Protein AF-A0A9E5YKV5-F1 (afdb_monomer_lite)

Structure (mmCIF, N/CA/C/O backbone):
data_AF-A0A9E5YKV5-F1
#
_entry.id   AF-A0A9E5YKV5-F1
#
loop_
_atom_site.group_PDB
_atom_site.id
_atom_site.type_symbol
_atom_site.label_atom_id
_atom_site.label_alt_id
_atom_site.label_comp_id
_atom_site.label_asym_id
_atom_site.label_entity_id
_atom_site.label_seq_id
_atom_site.pdbx_PDB_ins_code
_atom_site.Cartn_x
_atom_site.Cartn_y
_atom_site.Cartn_z
_atom_site.occupancy
_atom_site.B_iso_or_equiv
_atom_site.auth_seq_id
_atom_site.auth_comp_id
_atom_site.auth_asym_id
_atom_site.auth_atom_id
_atom_site.pdbx_PDB_model_num
ATOM 1 N N . MET A 1 1 ? -29.101 30.610 62.366 1.00 42.72 1 MET A N 1
ATOM 2 C CA . MET A 1 1 ? -29.241 31.310 61.069 1.00 42.72 1 MET A CA 1
ATOM 3 C C . MET A 1 1 ? -29.667 30.292 60.021 1.00 42.72 1 MET A C 1
ATOM 5 O O . MET A 1 1 ? -28.909 29.380 59.724 1.00 42.72 1 MET A O 1
ATOM 9 N N . LYS A 1 2 ? -30.923 30.378 59.571 1.00 38.91 2 LYS A N 1
ATOM 10 C CA . LYS A 1 2 ? -31.553 29.478 58.595 1.00 38.91 2 LYS A CA 1
ATOM 11 C C . LYS A 1 2 ? -31.254 30.010 57.187 1.00 38.91 2 LYS A C 1
ATOM 13 O O . LYS A 1 2 ? -31.526 31.180 56.941 1.00 38.91 2 LYS A O 1
ATOM 18 N N . LYS A 1 3 ? -30.713 29.196 56.275 1.00 45.78 3 LYS A N 1
ATOM 19 C CA . LYS A 1 3 ? -30.658 29.525 54.840 1.00 45.78 3 LYS A CA 1
ATOM 20 C C . LYS A 1 3 ? -31.633 28.617 54.100 1.00 45.78 3 LYS A C 1
ATOM 22 O O . LYS A 1 3 ? -31.440 27.408 54.033 1.00 45.78 3 LYS A O 1
ATOM 27 N N . ALA A 1 4 ? -32.718 29.240 53.654 1.00 49.53 4 ALA A N 1
ATOM 28 C CA . ALA A 1 4 ? -33.771 28.669 52.837 1.00 49.53 4 ALA A CA 1
ATOM 29 C C . ALA A 1 4 ? -33.282 28.457 51.398 1.00 49.53 4 ALA A C 1
ATOM 31 O O . ALA A 1 4 ? -32.502 29.255 50.876 1.00 49.53 4 ALA A O 1
AT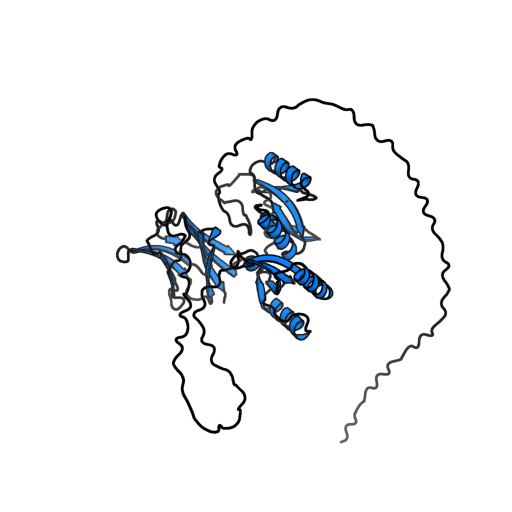OM 32 N N . GLY A 1 5 ? -33.739 27.364 50.788 1.00 42.16 5 GLY A N 1
ATOM 33 C CA . GLY A 1 5 ? -33.493 27.036 49.393 1.00 42.16 5 GLY A CA 1
ATOM 34 C C . GLY A 1 5 ? -34.346 27.857 48.429 1.00 42.16 5 GLY A C 1
ATOM 35 O O . GLY A 1 5 ? -35.414 28.355 48.779 1.00 42.16 5 GLY A O 1
ATOM 36 N N . ILE A 1 6 ? -33.865 27.951 47.194 1.00 50.19 6 ILE A N 1
ATOM 37 C CA . ILE A 1 6 ? -34.626 28.419 46.040 1.00 50.19 6 ILE A CA 1
ATOM 38 C C . ILE A 1 6 ? -34.690 27.236 45.076 1.00 50.19 6 ILE A C 1
ATOM 40 O O . ILE A 1 6 ? -33.680 26.824 44.508 1.00 50.19 6 ILE A O 1
ATOM 44 N N . ILE A 1 7 ? -35.882 26.655 44.962 1.00 48.72 7 ILE A N 1
ATOM 45 C CA . ILE A 1 7 ? -36.240 25.653 43.961 1.00 48.72 7 ILE A CA 1
ATOM 46 C C . ILE A 1 7 ? -36.650 26.423 42.704 1.00 48.72 7 ILE A C 1
ATOM 48 O O . ILE A 1 7 ? -37.610 27.191 42.734 1.00 48.72 7 ILE A O 1
ATOM 52 N N . LEU A 1 8 ? -35.921 26.225 41.607 1.00 45.94 8 LEU A N 1
ATOM 53 C CA . LEU A 1 8 ? -36.279 26.743 40.290 1.00 45.94 8 LEU A CA 1
ATOM 54 C C . LEU A 1 8 ? -37.206 25.728 39.605 1.00 45.94 8 LEU A C 1
ATOM 56 O O . LEU A 1 8 ? -36.761 24.673 39.157 1.00 45.94 8 LEU A O 1
ATOM 60 N N . ILE A 1 9 ? -38.500 26.041 39.552 1.00 44.72 9 ILE A N 1
ATOM 61 C CA . ILE A 1 9 ? -39.501 25.297 38.779 1.00 44.72 9 ILE A CA 1
ATOM 62 C C . ILE A 1 9 ? -39.479 25.846 37.350 1.00 44.72 9 ILE A C 1
ATOM 64 O O . ILE A 1 9 ? -39.856 26.992 37.116 1.00 44.72 9 ILE A O 1
ATOM 68 N N . VAL A 1 10 ? -39.043 25.030 36.390 1.00 47.25 10 VAL A N 1
ATOM 69 C CA . VAL A 1 10 ? -39.181 25.321 34.957 1.00 47.25 10 VAL A CA 1
ATOM 70 C C . VAL A 1 10 ? -40.507 24.726 34.486 1.00 47.25 10 VAL A C 1
ATOM 72 O O . VAL A 1 10 ? -40.641 23.511 34.361 1.00 47.25 10 VAL A O 1
ATOM 75 N N . LEU A 1 11 ? -41.497 25.590 34.246 1.00 39.59 11 LEU A N 1
ATOM 76 C CA . LEU A 1 11 ? -42.726 25.239 33.535 1.00 39.59 11 LEU A CA 1
ATOM 77 C C . LEU A 1 11 ? -42.400 25.024 32.051 1.00 39.59 11 LEU A C 1
ATOM 79 O O . LEU A 1 11 ? -42.082 25.971 31.334 1.00 39.59 11 LEU A O 1
ATOM 83 N N . LEU A 1 12 ? -42.510 23.781 31.587 1.00 46.16 12 LEU A N 1
ATOM 84 C CA . LEU A 1 12 ? -42.533 23.450 30.165 1.00 46.16 12 LEU A CA 1
ATOM 85 C C . LEU A 1 12 ? -43.989 23.494 29.688 1.00 46.16 12 LEU A C 1
ATOM 87 O O . LEU A 1 12 ? -44.801 22.640 30.042 1.00 46.16 12 LEU A O 1
ATOM 91 N N . ALA A 1 13 ? -44.320 24.522 28.909 1.00 43.97 13 ALA A N 1
ATOM 92 C CA . ALA A 1 13 ? -45.606 24.646 28.243 1.00 43.97 13 ALA A CA 1
ATOM 93 C C . ALA A 1 13 ? -45.709 23.595 27.124 1.00 43.97 13 ALA A C 1
ATOM 95 O O . ALA A 1 13 ? -44.994 23.652 26.124 1.00 43.97 13 ALA A O 1
ATOM 96 N N . VAL A 1 14 ? -46.606 22.628 27.309 1.00 46.50 14 VAL A N 1
ATOM 97 C CA . VAL A 1 14 ? -47.035 21.684 26.275 1.00 46.50 14 VAL A CA 1
ATOM 98 C C . VAL A 1 14 ? -47.990 22.427 25.344 1.00 46.50 14 VAL A C 1
ATOM 100 O O . VAL A 1 14 ? -49.132 22.705 25.703 1.00 46.50 14 VAL A O 1
ATOM 103 N N . VAL A 1 15 ? -47.515 22.781 24.149 1.00 50.25 15 VAL A N 1
ATOM 104 C CA . VAL A 1 15 ? -48.369 23.318 23.085 1.00 50.25 15 VAL A CA 1
ATOM 105 C C . VAL A 1 15 ? -49.124 22.153 22.449 1.00 50.25 15 VAL A C 1
ATOM 107 O O . VAL A 1 15 ? -48.559 21.326 21.736 1.00 50.25 15 VAL A O 1
ATOM 110 N N . PHE A 1 16 ? -50.414 22.090 22.758 1.00 44.56 16 PHE A N 1
ATOM 111 C CA . PHE A 1 16 ? -51.395 21.173 22.195 1.00 44.56 16 PHE A CA 1
ATOM 112 C C . PHE A 1 16 ? -51.803 21.699 20.808 1.00 44.56 16 PHE A C 1
ATOM 114 O O . PHE A 1 16 ? -52.475 22.724 20.711 1.00 44.56 16 PHE A O 1
ATOM 121 N N . ILE A 1 17 ? -51.366 21.045 19.727 1.00 48.84 17 ILE A N 1
ATOM 122 C CA . ILE A 1 17 ? -51.809 21.374 18.361 1.00 48.84 17 ILE A CA 1
ATOM 123 C C . ILE A 1 17 ? -53.010 20.477 18.030 1.00 48.84 17 ILE A C 1
ATOM 125 O O . ILE A 1 17 ? -52.851 19.254 18.014 1.00 48.84 17 ILE A O 1
ATOM 129 N N . PRO A 1 18 ? -54.209 21.035 17.776 1.00 49.12 18 PRO A N 1
ATOM 130 C CA . PRO A 1 18 ? -55.371 20.237 17.435 1.00 49.12 18 PRO A CA 1
ATOM 131 C C . PRO A 1 18 ? -55.278 19.699 16.004 1.00 49.12 18 PRO A C 1
ATOM 133 O O . PRO A 1 18 ? -55.019 20.413 15.036 1.00 49.12 18 PRO A O 1
ATOM 136 N N . PHE A 1 19 ? -55.534 18.400 15.925 1.00 52.50 19 PHE A N 1
ATOM 137 C CA . PHE A 1 19 ? -55.785 17.596 14.740 1.00 52.50 19 PHE A CA 1
ATOM 138 C C . PHE A 1 19 ? -56.943 18.205 13.924 1.00 52.50 19 PHE A C 1
ATOM 140 O O . PHE A 1 19 ? -58.082 18.235 14.389 1.00 52.50 19 PHE A O 1
ATOM 147 N N . LEU A 1 20 ? -56.671 18.673 12.703 1.00 44.62 20 LEU A N 1
ATOM 148 C CA . LEU A 1 20 ? -57.697 19.091 11.745 1.00 44.62 20 LEU A CA 1
ATOM 149 C C . LEU A 1 20 ? -57.500 18.363 10.409 1.00 44.62 20 LEU A C 1
ATOM 151 O O . LEU A 1 20 ? -56.540 18.601 9.687 1.00 44.62 20 LEU A O 1
ATOM 155 N N . HIS A 1 21 ? -58.445 17.454 10.156 1.00 40.09 21 HIS A N 1
ATOM 156 C CA . HIS A 1 21 ? -59.073 17.093 8.883 1.00 40.09 21 HIS A CA 1
ATOM 157 C C . HIS A 1 21 ? -58.193 16.908 7.631 1.00 40.09 21 HIS A C 1
ATOM 159 O O . HIS A 1 21 ? -57.738 17.852 6.995 1.00 40.09 21 HIS A O 1
ATOM 165 N N . SER A 1 22 ? -58.103 15.640 7.210 1.00 42.62 22 SER A N 1
ATOM 166 C CA . SER A 1 22 ? -57.731 15.222 5.853 1.00 42.62 22 SER A CA 1
ATOM 167 C C . SER A 1 22 ? -58.702 15.764 4.800 1.00 42.62 22 SER A C 1
ATOM 169 O O . SER A 1 22 ? -59.903 15.514 4.922 1.00 42.62 22 SER A O 1
ATOM 171 N N . PRO A 1 23 ? -58.209 16.349 3.697 1.00 48.31 23 PRO A N 1
ATOM 172 C CA . PRO A 1 23 ? -58.912 16.320 2.433 1.00 48.31 23 PRO A CA 1
ATOM 173 C C . PRO A 1 23 ? -58.437 15.124 1.597 1.00 48.31 23 PRO A C 1
ATOM 175 O O . PRO A 1 23 ? -57.251 14.928 1.330 1.00 48.31 23 PRO A O 1
ATOM 178 N N . SER A 1 24 ? -59.418 14.321 1.198 1.00 49.12 24 SER A N 1
ATOM 179 C CA . SER A 1 24 ? -59.356 13.322 0.136 1.00 49.12 24 SER A CA 1
ATOM 180 C C . SER A 1 24 ? -58.723 13.916 -1.127 1.00 49.12 24 SER A C 1
ATOM 182 O O . SER A 1 24 ? -59.309 14.799 -1.746 1.00 49.12 24 SER A O 1
ATOM 184 N N . ILE A 1 25 ? -57.544 13.427 -1.522 1.00 43.16 25 ILE A N 1
ATOM 185 C CA . ILE A 1 25 ? -56.933 13.769 -2.811 1.00 43.16 25 ILE A CA 1
ATOM 186 C C . ILE A 1 25 ? -57.431 12.775 -3.860 1.00 43.16 25 ILE A C 1
ATOM 188 O O . ILE A 1 25 ? -57.155 11.574 -3.805 1.00 43.16 25 ILE A O 1
ATOM 192 N N . GLU A 1 26 ? -58.189 13.320 -4.806 1.00 40.31 26 GLU A N 1
ATOM 193 C CA . GLU A 1 26 ? -58.658 12.682 -6.026 1.00 40.31 26 GLU A CA 1
ATOM 194 C C . GLU A 1 26 ? -57.510 12.074 -6.840 1.00 40.31 26 GLU A C 1
ATOM 196 O O . GLU A 1 26 ? -56.459 12.674 -7.076 1.00 40.31 26 GLU A O 1
ATOM 201 N N . LYS A 1 27 ? -57.752 10.858 -7.332 1.00 42.81 27 LYS A N 1
ATOM 202 C CA . LYS A 1 27 ? -56.907 10.177 -8.309 1.00 42.81 27 LYS A CA 1
ATOM 203 C C . LYS A 1 27 ? -57.067 10.852 -9.673 1.00 42.81 27 LYS A C 1
ATOM 205 O O . LYS A 1 27 ? -57.919 10.451 -10.462 1.00 42.81 27 LYS A O 1
ATOM 210 N N . HIS A 1 28 ? -56.216 11.823 -9.990 1.00 39.19 28 HIS A N 1
ATOM 211 C CA . HIS A 1 28 ? -56.037 12.253 -11.375 1.00 39.19 28 HIS A CA 1
ATOM 212 C C . HIS A 1 28 ? -55.183 11.232 -12.135 1.00 39.19 28 HIS A C 1
ATOM 214 O O . HIS A 1 28 ? -53.974 11.110 -11.942 1.00 39.19 28 HIS A O 1
ATOM 220 N N . ALA A 1 29 ? -55.842 10.484 -13.017 1.00 40.72 29 ALA A N 1
ATOM 221 C CA . ALA A 1 29 ? -55.211 9.624 -14.002 1.00 40.72 29 ALA A CA 1
ATOM 222 C C . ALA A 1 29 ? -54.470 10.475 -15.051 1.00 40.72 29 ALA A C 1
ATOM 224 O O . ALA A 1 29 ? -55.087 11.026 -15.964 1.00 40.72 29 ALA A O 1
ATOM 225 N N . LEU A 1 30 ? -53.139 10.553 -14.957 1.00 36.25 30 LEU A N 1
ATOM 226 C CA . LEU A 1 30 ? -52.303 10.980 -16.078 1.00 36.25 30 LEU A CA 1
ATOM 227 C C . LEU A 1 30 ? -52.250 9.848 -17.116 1.00 36.25 30 LEU A C 1
ATOM 229 O O . LEU A 1 30 ? -51.522 8.867 -16.966 1.00 36.25 30 LEU A O 1
ATOM 233 N N . LYS A 1 31 ? -53.021 9.992 -18.197 1.00 37.16 31 LYS A N 1
ATOM 234 C CA . LYS A 1 31 ? -52.811 9.239 -19.439 1.00 37.16 31 LYS A CA 1
ATOM 235 C C . LYS A 1 31 ? -51.533 9.753 -20.105 1.00 37.16 31 LYS A C 1
ATOM 237 O O . LYS A 1 31 ? -51.562 10.751 -20.819 1.00 37.16 31 LYS A O 1
ATOM 242 N N . HIS A 1 32 ? -50.416 9.061 -19.902 1.00 36.62 32 HIS A N 1
ATOM 243 C CA . HIS A 1 32 ? -49.259 9.210 -20.781 1.00 36.62 32 HIS A CA 1
ATOM 244 C C . HIS A 1 32 ? -49.578 8.562 -22.133 1.00 36.62 32 HIS A C 1
ATOM 246 O O . HIS A 1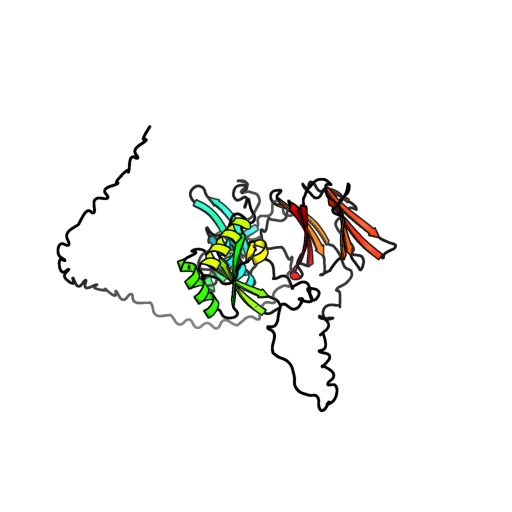 32 ? -49.599 7.341 -22.269 1.00 36.62 32 HIS A O 1
ATOM 252 N N . VAL A 1 33 ? -49.847 9.395 -23.137 1.00 36.34 33 VAL A N 1
ATOM 253 C CA . VAL A 1 33 ? -49.868 8.991 -24.545 1.00 36.34 33 VAL A CA 1
ATOM 254 C C . VAL A 1 33 ? -48.418 8.778 -24.977 1.00 36.34 33 VAL A C 1
ATOM 256 O O . VAL A 1 33 ? -47.677 9.732 -25.201 1.00 36.34 33 VAL A O 1
ATOM 259 N N . ILE A 1 34 ? -47.995 7.518 -25.066 1.00 37.28 34 ILE A N 1
ATOM 260 C CA . ILE A 1 34 ? -46.729 7.145 -25.700 1.00 37.28 34 ILE A CA 1
ATOM 261 C C . ILE A 1 34 ? -46.983 7.122 -27.209 1.00 37.28 34 ILE A C 1
ATOM 263 O O . ILE A 1 34 ? -47.578 6.184 -27.734 1.00 37.28 34 ILE A O 1
ATOM 267 N N . ILE A 1 35 ? -46.548 8.168 -27.912 1.00 35.47 35 ILE A N 1
ATOM 268 C CA . ILE A 1 35 ? -46.484 8.170 -29.377 1.00 35.47 35 ILE A CA 1
ATOM 269 C C . ILE A 1 35 ? -45.210 7.420 -29.776 1.00 35.47 35 ILE A C 1
ATOM 271 O O . ILE A 1 35 ? -44.119 7.987 -29.816 1.00 35.47 35 ILE A O 1
ATOM 275 N N . THR A 1 36 ? -45.332 6.129 -30.073 1.00 34.66 36 THR A N 1
ATOM 276 C CA . THR A 1 36 ? -44.281 5.347 -30.733 1.00 34.66 36 THR A CA 1
ATOM 277 C C . THR A 1 36 ? -44.227 5.727 -32.211 1.00 34.66 36 THR A C 1
ATOM 279 O O . THR A 1 36 ? -44.898 5.145 -33.062 1.00 34.66 36 THR A O 1
ATOM 282 N N . LYS A 1 37 ? -43.401 6.722 -32.545 1.00 37.56 37 LYS A N 1
ATOM 283 C CA . LYS A 1 37 ? -43.033 6.990 -33.939 1.00 37.56 37 LYS A CA 1
ATOM 284 C C . LYS A 1 37 ? -42.061 5.893 -34.386 1.00 37.56 37 LYS A C 1
ATOM 286 O O . LYS A 1 37 ? -40.897 5.881 -33.998 1.00 37.56 37 LYS A O 1
ATOM 291 N N . LYS A 1 38 ? -42.574 4.932 -35.154 1.00 38.16 38 LYS A N 1
ATOM 292 C CA . LYS A 1 38 ? -41.817 3.832 -35.763 1.00 38.16 38 LYS A CA 1
ATOM 293 C C . LYS A 1 38 ? -40.869 4.424 -36.813 1.00 38.16 38 LYS A C 1
ATOM 295 O O . LYS A 1 38 ? -41.311 4.817 -37.887 1.00 38.16 38 LYS A O 1
ATOM 300 N N . ILE A 1 39 ? -39.586 4.546 -36.479 1.00 44.00 39 ILE A N 1
ATOM 301 C CA . ILE A 1 39 ? -38.536 4.885 -37.447 1.00 44.00 39 ILE A CA 1
ATOM 302 C C . ILE A 1 39 ? -38.236 3.598 -38.232 1.00 44.00 39 ILE A C 1
ATOM 304 O O . ILE A 1 39 ? -37.907 2.591 -37.599 1.00 44.00 39 ILE A O 1
ATOM 308 N N . PRO A 1 40 ? -38.381 3.571 -39.568 1.00 43.00 40 PRO A N 1
ATOM 309 C CA . PRO A 1 40 ? -37.987 2.410 -40.352 1.00 43.00 40 PRO A CA 1
ATOM 310 C C . PRO A 1 40 ? -36.461 2.275 -40.304 1.00 43.00 40 PRO A C 1
ATOM 312 O O . PRO A 1 40 ? -35.734 3.180 -40.714 1.00 43.00 40 PRO A O 1
ATOM 315 N N . MET A 1 41 ? -35.981 1.155 -39.763 1.00 40.88 41 MET A N 1
ATOM 316 C CA . MET A 1 41 ? -34.584 0.758 -39.912 1.00 40.88 41 MET A CA 1
ATOM 317 C C . MET A 1 41 ? -34.348 0.325 -41.365 1.00 40.88 41 MET A C 1
ATOM 319 O O . MET A 1 41 ? -35.183 -0.407 -41.900 1.00 40.88 41 MET A O 1
ATOM 323 N N . PRO A 1 42 ? -33.242 0.745 -42.002 1.00 46.03 42 PRO A N 1
ATOM 324 C CA . PRO A 1 42 ? -32.874 0.229 -43.311 1.00 46.03 42 PRO A CA 1
ATOM 325 C C . PRO A 1 42 ? -32.533 -1.265 -43.220 1.00 46.03 42 PRO A C 1
ATOM 327 O O . PRO A 1 42 ? -31.867 -1.712 -42.282 1.00 46.03 42 PRO A O 1
ATOM 330 N N . GLU A 1 43 ? -33.025 -2.022 -44.200 1.00 48.75 43 GLU A N 1
ATOM 331 C CA . GLU A 1 43 ? -32.682 -3.425 -44.438 1.00 48.75 43 GLU A CA 1
ATOM 332 C C . GLU A 1 43 ? -31.159 -3.611 -44.537 1.00 48.75 43 GLU A C 1
ATOM 334 O O . GLU A 1 43 ? -30.483 -2.803 -45.180 1.00 48.75 43 GLU A O 1
ATOM 339 N N . PRO A 1 44 ? -30.589 -4.671 -43.940 1.00 38.59 44 PRO A N 1
ATOM 340 C CA . PRO A 1 44 ? -29.180 -4.973 -44.123 1.00 38.59 44 PRO A CA 1
ATOM 341 C C . PRO A 1 44 ? -28.938 -5.531 -45.531 1.00 38.59 44 PRO A C 1
ATOM 343 O O . PRO A 1 44 ? -29.365 -6.640 -45.861 1.00 38.59 44 PRO A O 1
ATOM 346 N N . GLU A 1 45 ? -28.198 -4.777 -46.346 1.00 40.09 45 GLU A N 1
ATOM 347 C CA . GLU A 1 45 ? -27.598 -5.283 -47.577 1.00 40.09 45 GLU A CA 1
ATOM 348 C C . GLU A 1 45 ? -26.702 -6.490 -47.265 1.00 40.09 45 GLU A C 1
ATOM 350 O O . GLU A 1 45 ? -25.741 -6.422 -46.492 1.00 40.09 45 GLU A O 1
ATOM 355 N N . LYS A 1 46 ? -27.017 -7.623 -47.898 1.00 42.03 46 LYS A N 1
ATOM 356 C CA . LYS A 1 46 ? -26.156 -8.805 -47.925 1.00 42.03 46 LYS A CA 1
ATOM 357 C C . LYS A 1 46 ? -24.909 -8.491 -48.748 1.00 42.03 46 LYS A C 1
ATOM 359 O O . LYS A 1 46 ? -24.941 -8.566 -49.972 1.00 42.03 46 LYS A O 1
ATOM 364 N N . VAL A 1 47 ? -23.792 -8.226 -48.077 1.00 37.44 47 VAL A N 1
ATOM 365 C CA . VAL A 1 47 ? -22.462 -8.267 -48.696 1.00 37.44 47 VAL A CA 1
ATOM 366 C C . VAL A 1 47 ? -21.751 -9.536 -48.243 1.00 37.44 47 VAL A C 1
ATOM 368 O O . VAL A 1 47 ? -21.122 -9.596 -47.190 1.00 37.44 47 VAL A O 1
ATOM 371 N N . SER A 1 48 ? -21.859 -10.575 -49.064 1.00 40.34 48 SER A N 1
ATOM 372 C CA . SER A 1 48 ? -21.003 -11.755 -49.013 1.00 40.34 48 SER A CA 1
ATOM 373 C C . SER A 1 48 ? -19.659 -11.430 -49.666 1.00 40.34 48 SER A C 1
ATOM 375 O O . SER A 1 48 ? -19.568 -11.339 -50.891 1.00 40.34 48 SER A O 1
ATOM 377 N N . LYS A 1 49 ? -18.608 -11.273 -48.857 1.00 37.50 49 LYS A N 1
ATOM 378 C CA . LYS A 1 49 ? -17.219 -11.439 -49.301 1.00 37.50 49 LYS A CA 1
ATOM 379 C C . LYS A 1 49 ? -16.478 -12.310 -48.293 1.00 37.50 49 LYS A C 1
ATOM 381 O O . LYS A 1 49 ? -16.317 -11.928 -47.138 1.00 37.50 49 LYS A O 1
ATOM 386 N N . GLU A 1 50 ? -16.051 -13.482 -48.755 1.00 39.91 50 GLU A N 1
ATOM 387 C CA . GLU A 1 50 ? -15.082 -14.339 -48.077 1.00 39.91 50 GLU A CA 1
ATOM 388 C C . GLU A 1 50 ? -13.803 -13.546 -47.799 1.00 39.91 50 GLU A C 1
ATOM 390 O O . GLU A 1 50 ? -13.091 -13.134 -48.717 1.00 39.91 50 GLU A O 1
ATOM 395 N N . VAL A 1 51 ? -13.498 -13.343 -46.519 1.00 32.34 51 VAL A N 1
ATOM 396 C CA . VAL A 1 51 ? -12.183 -12.889 -46.071 1.00 32.34 51 VAL A CA 1
ATOM 397 C C . VAL A 1 51 ? -11.431 -14.121 -45.587 1.00 32.34 51 VAL A C 1
ATOM 399 O O . VAL A 1 51 ? -11.817 -14.754 -44.606 1.00 32.34 51 VAL A O 1
ATOM 402 N N . LYS A 1 52 ? -10.359 -14.468 -46.306 1.00 34.53 52 LYS A N 1
ATOM 403 C CA . LYS A 1 52 ? -9.392 -15.494 -45.905 1.00 34.53 52 LYS A CA 1
ATOM 404 C C . LYS A 1 52 ? -8.847 -15.162 -44.515 1.00 34.53 52 LYS A C 1
ATOM 406 O O . LYS A 1 52 ? -8.282 -14.090 -44.305 1.00 34.53 52 LYS A O 1
ATOM 411 N N . ILE A 1 53 ? -9.016 -16.097 -43.586 1.00 34.34 53 ILE A N 1
ATOM 412 C CA . ILE A 1 53 ? -8.463 -16.040 -42.233 1.00 34.34 53 ILE A CA 1
ATOM 413 C C . ILE A 1 53 ? -6.939 -16.152 -42.354 1.00 34.34 53 ILE A C 1
ATOM 415 O O . ILE A 1 53 ? -6.422 -17.182 -42.781 1.00 34.34 53 ILE A O 1
ATOM 419 N N . ALA A 1 54 ? -6.232 -15.074 -42.019 1.00 36.53 54 ALA A N 1
ATOM 420 C CA . ALA A 1 54 ? -4.785 -15.086 -41.857 1.00 36.53 54 ALA A CA 1
ATOM 421 C C . ALA A 1 54 ? -4.410 -15.723 -40.508 1.00 36.53 54 ALA A C 1
ATOM 423 O O . ALA A 1 54 ? -5.103 -15.545 -39.505 1.00 36.53 54 ALA A O 1
ATOM 424 N N . GLU A 1 55 ? -3.312 -16.474 -40.518 1.00 41.16 55 GLU A N 1
ATOM 425 C CA . GLU A 1 55 ? -2.730 -17.203 -39.389 1.00 41.16 55 GLU A CA 1
ATOM 426 C C . GLU A 1 55 ? -2.445 -16.326 -38.149 1.00 41.16 55 GLU A C 1
ATOM 428 O O . GLU A 1 55 ? -2.234 -15.114 -38.266 1.00 41.16 55 GLU A O 1
ATOM 433 N N . PRO A 1 56 ? -2.400 -16.922 -36.939 1.00 32.12 56 PRO A N 1
ATOM 434 C CA . PRO A 1 56 ? -2.196 -16.186 -35.696 1.00 32.12 56 PRO A CA 1
ATOM 435 C C . PRO A 1 56 ? -0.820 -15.507 -35.637 1.00 32.12 56 PRO A C 1
ATOM 437 O O . PRO A 1 56 ? 0.232 -16.149 -35.668 1.00 32.12 56 PRO A O 1
ATOM 440 N N . VAL A 1 57 ? -0.842 -14.183 -35.469 1.00 32.78 57 VAL A N 1
ATOM 441 C CA . VAL A 1 57 ? 0.339 -13.350 -35.224 1.00 32.78 57 VAL A CA 1
ATOM 442 C C . VAL A 1 57 ? 0.983 -13.750 -33.893 1.00 32.78 57 VAL A C 1
ATOM 444 O O . VAL A 1 57 ? 0.400 -13.585 -32.820 1.00 32.78 57 VAL A O 1
ATOM 447 N N . LYS A 1 58 ? 2.218 -14.258 -33.963 1.00 31.12 58 LYS A N 1
ATOM 448 C CA . LYS A 1 58 ? 3.086 -14.502 -32.803 1.00 31.12 58 LYS A CA 1
ATOM 449 C C . LYS A 1 58 ? 3.341 -13.191 -32.055 1.00 31.12 58 LYS A C 1
ATOM 451 O O . LYS A 1 58 ? 3.913 -12.253 -32.604 1.00 31.12 58 LYS A O 1
ATOM 456 N N . THR A 1 59 ? 2.957 -13.144 -30.783 1.00 32.56 59 THR A N 1
ATOM 457 C CA . THR A 1 59 ? 3.277 -12.042 -29.868 1.00 32.56 59 THR A CA 1
ATOM 458 C C . THR A 1 59 ? 4.785 -12.031 -29.569 1.00 32.56 59 THR A C 1
ATOM 460 O O . THR A 1 59 ? 5.322 -13.076 -29.189 1.00 32.56 59 THR A O 1
ATOM 463 N N . PRO A 1 60 ? 5.500 -10.897 -29.696 1.00 31.19 60 PRO A N 1
ATOM 464 C CA . PRO A 1 60 ? 6.900 -10.829 -29.301 1.00 31.19 60 PRO A CA 1
ATOM 465 C C . PRO A 1 60 ? 7.031 -10.865 -27.772 1.00 31.19 60 PRO A C 1
ATOM 467 O O . PRO A 1 60 ? 6.337 -10.154 -27.041 1.00 31.19 60 PRO A O 1
ATOM 470 N N . ALA A 1 61 ? 7.942 -11.710 -27.290 1.00 33.38 61 ALA A N 1
ATOM 471 C CA . ALA A 1 61 ? 8.315 -11.824 -25.888 1.00 33.38 61 ALA A CA 1
ATOM 472 C C . ALA A 1 61 ? 9.001 -10.529 -25.410 1.00 33.38 61 ALA A C 1
ATOM 474 O O . ALA A 1 61 ? 10.186 -10.313 -25.646 1.00 33.38 61 ALA A O 1
ATOM 475 N N . GLY A 1 62 ? 8.230 -9.660 -24.754 1.00 31.27 62 GLY A N 1
ATOM 476 C CA . GLY A 1 62 ? 8.694 -8.409 -24.155 1.00 31.27 62 GLY A CA 1
ATOM 477 C C . GLY A 1 62 ? 9.059 -8.555 -22.674 1.00 31.27 62 GLY A C 1
ATOM 478 O O . GLY A 1 62 ? 8.334 -9.153 -21.877 1.00 31.27 62 GLY A O 1
ATOM 479 N N . THR A 1 63 ? 10.206 -7.989 -22.320 1.00 31.84 63 THR A N 1
ATOM 480 C CA . THR A 1 63 ? 10.856 -7.936 -21.007 1.00 31.84 63 THR A CA 1
ATOM 481 C C . THR A 1 63 ? 9.938 -7.348 -19.926 1.00 31.84 63 THR A C 1
ATOM 483 O O . THR A 1 63 ? 9.495 -6.206 -20.022 1.00 31.84 63 THR A O 1
ATOM 486 N N . LYS A 1 64 ? 9.656 -8.119 -18.866 1.00 28.03 64 LYS A N 1
ATOM 487 C CA . LYS A 1 64 ? 8.833 -7.685 -17.725 1.00 28.03 64 LYS A CA 1
ATOM 488 C C . LYS A 1 64 ? 9.695 -6.971 -16.679 1.00 28.03 64 LYS A C 1
ATOM 490 O O . LYS A 1 64 ? 10.316 -7.636 -15.851 1.00 28.03 64 LYS A O 1
ATOM 495 N N . THR A 1 65 ? 9.689 -5.643 -16.679 1.00 29.67 65 THR A N 1
ATOM 496 C CA . THR A 1 65 ? 10.114 -4.846 -15.515 1.00 29.67 65 THR A CA 1
ATOM 497 C C . THR A 1 65 ? 8.946 -4.801 -14.526 1.00 29.67 65 THR A C 1
ATOM 499 O O . THR A 1 65 ? 7.828 -4.454 -14.902 1.00 29.67 65 THR A O 1
ATOM 502 N N . LYS A 1 66 ? 9.168 -5.249 -13.285 1.00 30.28 66 LYS A N 1
ATOM 503 C CA . LYS A 1 66 ? 8.154 -5.299 -12.220 1.00 30.28 66 LYS A CA 1
ATOM 504 C C . LYS A 1 66 ? 8.362 -4.119 -11.271 1.00 30.28 66 LYS A C 1
ATOM 506 O O . LYS A 1 66 ? 9.367 -4.086 -10.570 1.00 30.28 66 LYS A O 1
ATOM 511 N N . GLU A 1 67 ? 7.407 -3.197 -11.239 1.00 34.62 67 GLU A N 1
ATOM 512 C CA . GLU A 1 67 ? 7.391 -2.020 -10.360 1.00 34.62 67 GLU A CA 1
ATOM 513 C C . GLU A 1 67 ? 6.223 -2.089 -9.358 1.00 34.62 67 GLU A C 1
ATOM 515 O O . GLU A 1 67 ? 5.216 -2.761 -9.588 1.00 34.62 67 GLU A O 1
ATOM 520 N N . ASN A 1 68 ? 6.386 -1.413 -8.218 1.00 36.69 68 ASN A N 1
ATOM 521 C CA . ASN A 1 68 ? 5.448 -1.394 -7.093 1.00 36.69 68 ASN A CA 1
ATOM 522 C C . ASN A 1 68 ? 4.257 -0.437 -7.384 1.00 36.69 68 ASN A C 1
ATOM 524 O O . ASN A 1 68 ? 4.489 0.756 -7.574 1.00 36.69 68 ASN A O 1
ATOM 528 N N . PRO A 1 69 ? 2.992 -0.908 -7.399 1.00 46.34 69 PRO A N 1
ATOM 529 C CA . PRO A 1 69 ? 1.852 -0.181 -7.984 1.00 46.34 69 PRO A CA 1
ATOM 530 C C . PRO A 1 69 ? 1.196 0.896 -7.095 1.00 46.34 69 PRO A C 1
ATOM 532 O O . PRO A 1 69 ? 0.193 1.489 -7.487 1.00 46.34 69 PRO A O 1
ATOM 535 N N . LEU A 1 70 ? 1.693 1.138 -5.878 1.00 42.75 70 LEU A N 1
ATOM 536 C CA . LEU A 1 70 ? 0.963 1.951 -4.892 1.00 42.75 70 LEU A CA 1
ATOM 537 C C . LEU A 1 70 ? 1.043 3.470 -5.103 1.00 42.75 70 LEU A C 1
ATOM 539 O O . LEU A 1 70 ? 0.184 4.179 -4.596 1.00 42.75 70 LEU A O 1
ATOM 543 N N . LEU A 1 71 ? 2.039 3.939 -5.853 1.00 48.41 71 LEU A N 1
ATOM 544 C CA . LEU A 1 71 ? 2.258 5.313 -6.316 1.00 48.41 71 LEU A CA 1
ATOM 545 C C . LEU A 1 71 ? 3.406 5.196 -7.327 1.00 48.41 71 LEU A C 1
ATOM 547 O O . LEU A 1 71 ? 4.566 5.077 -6.926 1.00 48.41 71 LEU A O 1
ATOM 551 N N . ILE A 1 72 ? 3.092 5.106 -8.621 1.00 49.31 72 ILE A N 1
ATOM 552 C CA . ILE A 1 72 ? 4.135 5.105 -9.650 1.00 49.31 72 ILE A CA 1
ATOM 553 C C . ILE A 1 72 ? 4.523 6.562 -9.877 1.00 49.31 72 ILE A C 1
ATOM 555 O O . ILE A 1 72 ? 3.863 7.284 -10.622 1.00 49.31 72 ILE A O 1
ATOM 559 N N . GLU A 1 73 ? 5.573 7.003 -9.189 1.00 49.12 73 GLU A N 1
ATOM 560 C CA . GLU A 1 73 ? 6.311 8.178 -9.635 1.00 49.12 73 GLU A CA 1
ATOM 561 C C . GLU A 1 73 ? 7.188 7.753 -10.819 1.00 49.12 73 GLU A C 1
ATOM 563 O O . GLU A 1 73 ? 7.844 6.708 -10.731 1.00 49.12 73 GLU A O 1
ATOM 568 N N . PRO A 1 74 ? 7.199 8.509 -11.932 1.00 46.81 74 PRO A N 1
ATOM 569 C CA . PRO A 1 74 ? 8.090 8.216 -13.046 1.00 46.81 74 PRO A CA 1
ATOM 570 C C . PRO A 1 74 ? 9.534 8.110 -12.531 1.00 46.81 74 PRO A C 1
ATOM 572 O O . PRO A 1 74 ? 9.996 8.937 -11.744 1.00 46.81 74 PRO A O 1
ATOM 575 N N . HIS A 1 75 ? 10.239 7.050 -12.931 1.00 41.75 75 HIS A N 1
ATOM 576 C CA . HIS A 1 75 ? 11.611 6.794 -12.505 1.00 41.75 75 HIS A CA 1
ATOM 577 C C . HIS A 1 75 ? 12.514 8.009 -12.792 1.00 41.75 75 HIS A C 1
ATOM 579 O O . HIS A 1 75 ? 12.565 8.485 -13.921 1.00 41.75 75 HIS A O 1
ATOM 585 N N . LYS A 1 76 ? 13.305 8.461 -11.801 1.00 48.53 76 LYS A N 1
ATOM 586 C CA . LYS A 1 76 ? 14.242 9.607 -11.929 1.00 48.53 76 LYS A CA 1
ATOM 587 C C . LYS A 1 76 ? 15.238 9.501 -13.099 1.00 48.53 76 LYS A C 1
ATOM 589 O O . LYS A 1 76 ? 15.791 10.509 -13.518 1.00 48.53 76 LYS A O 1
ATOM 594 N N . ASN A 1 77 ? 15.464 8.298 -13.631 1.00 49.38 77 ASN A N 1
ATOM 595 C CA . ASN A 1 77 ? 16.368 8.057 -14.763 1.00 49.38 77 ASN A CA 1
ATOM 596 C C . ASN A 1 77 ? 15.696 8.252 -16.137 1.00 49.38 77 ASN A C 1
ATOM 598 O O . ASN A 1 77 ? 16.369 8.158 -17.160 1.00 49.38 77 ASN A O 1
ATOM 602 N N . ASP A 1 78 ? 14.390 8.518 -16.164 1.00 61.34 78 ASP A N 1
ATOM 603 C CA . ASP A 1 78 ? 13.606 8.823 -17.362 1.00 61.34 78 ASP A CA 1
ATOM 604 C C . ASP A 1 78 ? 13.235 10.316 -17.437 1.00 61.34 78 ASP A C 1
ATOM 606 O O . ASP A 1 78 ? 12.215 10.673 -18.029 1.00 61.34 78 ASP A O 1
ATOM 610 N N . ALA A 1 79 ? 14.061 11.191 -16.850 1.00 60.72 79 ALA A N 1
ATOM 611 C CA . ALA A 1 79 ? 13.899 12.642 -16.932 1.00 60.72 79 ALA A CA 1
ATOM 612 C C . ALA A 1 79 ? 13.676 13.073 -18.396 1.00 60.72 79 ALA A C 1
ATOM 614 O O . ALA A 1 79 ? 14.450 12.719 -19.291 1.00 60.72 79 ALA A O 1
ATOM 615 N N . GLY A 1 80 ? 12.569 13.776 -18.648 1.00 73.19 80 GLY A N 1
ATOM 616 C CA . GLY A 1 80 ? 12.144 14.196 -19.988 1.00 73.19 80 GLY A CA 1
ATOM 617 C C . GLY A 1 80 ? 11.323 13.196 -20.821 1.00 73.19 80 GLY A C 1
ATOM 618 O O . GLY A 1 80 ? 10.882 13.561 -21.912 1.00 73.19 80 GLY A O 1
ATOM 619 N N . LYS A 1 81 ? 11.059 11.962 -20.364 1.00 81.75 81 LYS A N 1
ATOM 620 C CA . LYS A 1 81 ? 10.156 11.044 -21.088 1.00 81.75 81 LYS A CA 1
ATOM 621 C C . LYS A 1 81 ? 8.705 11.249 -20.663 1.00 81.75 81 LYS A C 1
ATOM 623 O O . LYS A 1 81 ? 8.341 11.076 -19.504 1.00 81.75 81 LYS A O 1
ATOM 628 N N . GLN A 1 82 ? 7.865 11.574 -21.640 1.00 88.62 82 GLN A N 1
ATOM 629 C CA . GLN A 1 82 ? 6.419 11.640 -21.475 1.00 88.62 82 GLN A CA 1
ATOM 630 C C . GLN A 1 82 ? 5.831 10.225 -21.519 1.00 88.62 82 GLN A C 1
ATOM 632 O O . GLN A 1 82 ? 6.041 9.483 -22.478 1.00 88.62 82 GLN A O 1
ATOM 637 N N . PHE A 1 83 ? 5.059 9.869 -20.502 1.00 92.12 83 PHE A N 1
ATOM 638 C CA . PHE A 1 83 ? 4.220 8.677 -20.490 1.00 92.12 83 PHE A CA 1
ATOM 639 C C . PHE A 1 83 ? 2.751 9.073 -20.635 1.00 92.12 83 PHE A C 1
ATOM 641 O O . PHE A 1 83 ? 2.393 10.247 -20.522 1.00 92.12 83 PHE A O 1
ATOM 648 N N . TYR A 1 84 ? 1.891 8.094 -20.880 1.00 94.94 84 TYR A N 1
ATOM 649 C CA . TYR A 1 84 ? 0.447 8.244 -20.970 1.00 94.94 84 TYR A CA 1
ATOM 650 C C . TYR A 1 84 ? -0.241 7.124 -20.183 1.00 94.94 84 TYR A C 1
ATOM 652 O O . TYR A 1 84 ? 0.245 5.992 -20.161 1.00 94.94 84 TYR A O 1
ATOM 660 N N . ALA A 1 85 ? -1.369 7.441 -19.550 1.00 95.88 85 ALA A N 1
ATOM 661 C CA . ALA A 1 85 ? -2.182 6.516 -18.764 1.00 95.88 85 ALA A CA 1
ATOM 662 C C . ALA A 1 85 ? -3.676 6.682 -19.070 1.00 95.88 85 ALA A C 1
ATOM 664 O O . ALA A 1 85 ? -4.128 7.771 -19.441 1.00 95.88 85 ALA A O 1
ATOM 665 N N . ILE A 1 86 ? -4.452 5.618 -18.857 1.00 97.12 86 ILE A N 1
ATOM 666 C CA . ILE A 1 86 ? -5.915 5.629 -18.972 1.00 97.12 86 ILE A CA 1
ATOM 667 C C . ILE A 1 86 ? -6.501 5.976 -17.603 1.00 97.12 86 ILE A C 1
ATOM 669 O O . ILE A 1 86 ? -6.495 5.144 -16.699 1.00 97.12 86 ILE A O 1
ATOM 673 N N . GLN A 1 87 ? -7.023 7.185 -17.420 1.00 97.38 87 GLN A N 1
ATOM 674 C CA . GLN A 1 87 ? -7.813 7.543 -16.243 1.00 97.38 87 GLN A CA 1
ATOM 675 C C . GLN A 1 87 ? -9.219 6.951 -16.393 1.00 97.38 87 GLN A C 1
ATOM 677 O O . GLN A 1 87 ? -9.956 7.353 -17.288 1.00 97.38 87 GLN A O 1
ATOM 682 N N . VAL A 1 88 ? -9.605 6.036 -15.506 1.00 97.44 88 VAL A N 1
ATOM 683 C CA . VAL A 1 88 ? -10.861 5.262 -15.620 1.00 97.44 88 VAL A CA 1
ATOM 684 C C . VAL A 1 88 ? -11.905 5.607 -14.563 1.00 97.44 88 VAL A C 1
ATOM 686 O O . VAL A 1 88 ? -13.047 5.168 -14.650 1.00 97.44 88 VAL A O 1
ATOM 689 N N . ALA A 1 89 ? -11.514 6.332 -13.514 1.00 96.94 89 ALA A N 1
ATOM 690 C CA . ALA A 1 89 ? -12.427 6.795 -12.475 1.00 96.94 89 ALA A CA 1
ATOM 691 C C . ALA A 1 89 ? -11.793 7.912 -11.636 1.00 96.94 89 ALA A C 1
ATOM 693 O O . ALA A 1 89 ? -10.570 8.053 -11.592 1.00 96.94 89 ALA A O 1
ATOM 694 N N . ALA A 1 90 ? -12.629 8.664 -10.920 1.00 96.19 90 ALA A N 1
ATOM 695 C CA . ALA A 1 90 ? -12.213 9.590 -9.873 1.00 96.19 90 ALA A CA 1
ATOM 696 C C . ALA A 1 90 ? -13.157 9.464 -8.671 1.00 96.19 90 ALA A C 1
ATOM 698 O O . ALA A 1 90 ? -14.375 9.540 -8.827 1.00 96.19 90 ALA A O 1
ATOM 699 N N . TYR A 1 91 ? -12.604 9.280 -7.474 1.00 95.19 91 TYR A N 1
ATOM 700 C CA . TYR A 1 91 ? -13.372 9.078 -6.246 1.00 95.19 91 TYR A CA 1
ATOM 701 C C . TYR A 1 91 ? -13.005 10.112 -5.188 1.00 95.19 91 TYR A C 1
ATOM 703 O O . TYR A 1 91 ? -11.848 10.490 -5.066 1.00 95.19 91 TYR A O 1
ATOM 711 N N . LYS A 1 92 ? -13.973 10.523 -4.364 1.00 93.06 92 LYS A N 1
ATOM 712 C CA . LYS A 1 92 ? -13.688 11.300 -3.142 1.00 93.06 92 LYS A CA 1
ATOM 713 C C . LYS A 1 92 ? -13.084 10.448 -2.020 1.00 93.06 92 LYS A C 1
ATOM 715 O O . LYS A 1 92 ? -12.402 10.976 -1.158 1.00 93.06 92 LYS A O 1
ATOM 720 N N . SER A 1 93 ? -13.365 9.145 -2.032 1.00 91.75 93 SER A N 1
ATOM 721 C CA . SER A 1 93 ? -12.899 8.180 -1.033 1.00 91.75 93 SER A CA 1
ATOM 722 C C . SER A 1 93 ? -11.690 7.418 -1.564 1.00 91.75 93 SER A C 1
ATOM 724 O O . SER A 1 93 ? -11.745 6.848 -2.662 1.00 91.75 93 SER A O 1
ATOM 726 N N . LEU A 1 94 ? -10.632 7.369 -0.756 1.00 90.06 94 LEU A N 1
ATOM 727 C CA . LEU A 1 94 ? -9.433 6.583 -1.034 1.00 90.06 94 LEU A CA 1
ATOM 728 C C . LEU A 1 94 ? -9.775 5.091 -1.115 1.00 90.06 94 LEU A C 1
ATOM 730 O O . LEU A 1 94 ? -9.277 4.386 -1.992 1.00 90.06 94 LEU A O 1
ATOM 734 N N . LEU A 1 95 ? -10.676 4.616 -0.250 1.00 88.06 95 LEU A N 1
ATOM 735 C CA . LEU A 1 95 ? -11.090 3.212 -0.216 1.00 88.06 95 LEU A CA 1
ATOM 736 C C . LEU A 1 95 ? -11.734 2.760 -1.529 1.00 88.06 95 LEU A C 1
ATOM 738 O O . LEU A 1 95 ? -11.453 1.671 -2.032 1.00 88.06 95 LEU A O 1
ATOM 742 N N . ASN A 1 96 ? -12.586 3.610 -2.106 1.00 92.25 96 ASN A N 1
ATOM 743 C CA . ASN A 1 96 ? -13.241 3.327 -3.381 1.00 92.25 96 ASN A CA 1
ATOM 744 C C . ASN A 1 96 ? -12.243 3.322 -4.546 1.00 92.25 96 ASN A C 1
ATOM 746 O O . ASN A 1 96 ? -12.316 2.437 -5.402 1.00 92.25 96 ASN A O 1
ATOM 750 N N . ALA A 1 97 ? -11.284 4.255 -4.554 1.00 93.75 97 ALA A N 1
ATOM 751 C CA . ALA A 1 97 ? -10.214 4.272 -5.547 1.00 93.75 97 ALA A CA 1
ATOM 752 C C . ALA A 1 97 ? -9.327 3.023 -5.457 1.00 93.75 97 ALA A C 1
ATOM 754 O O . ALA A 1 97 ? -9.071 2.374 -6.473 1.00 93.75 97 ALA A O 1
ATOM 755 N N . ALA A 1 98 ? -8.928 2.630 -4.245 1.00 88.44 98 ALA A N 1
ATOM 756 C CA . ALA A 1 98 ? -8.142 1.424 -4.012 1.00 88.44 98 ALA A CA 1
ATOM 757 C C . ALA A 1 98 ? -8.897 0.157 -4.425 1.00 88.44 98 ALA A C 1
ATOM 759 O O . ALA A 1 98 ? -8.355 -0.651 -5.174 1.00 88.44 98 ALA A O 1
ATOM 760 N N . LYS A 1 99 ? -10.175 0.016 -4.042 1.00 91.75 99 LYS A N 1
ATOM 761 C CA . LYS A 1 99 ? -11.030 -1.093 -4.495 1.00 91.75 99 LYS A CA 1
ATOM 762 C C . LYS A 1 99 ? -11.071 -1.177 -6.022 1.00 91.75 99 LYS A C 1
ATOM 764 O O . LYS A 1 99 ? -10.904 -2.258 -6.582 1.00 91.75 99 LYS A O 1
ATOM 769 N N . ARG A 1 100 ? -11.293 -0.049 -6.707 1.00 94.56 100 ARG A N 1
ATOM 770 C CA . ARG A 1 100 ? -11.340 -0.014 -8.176 1.00 94.56 100 ARG A CA 1
ATOM 771 C C . ARG A 1 100 ? -9.992 -0.409 -8.785 1.00 94.56 100 ARG A C 1
ATOM 773 O O . ARG A 1 100 ? -9.987 -1.181 -9.736 1.00 94.56 100 ARG A O 1
ATOM 780 N N . SER A 1 101 ? -8.880 0.053 -8.211 1.00 92.00 101 SER A N 1
ATOM 781 C CA . SER A 1 101 ? -7.530 -0.348 -8.625 1.00 92.00 101 SER A CA 1
ATOM 782 C C . SER A 1 101 ? -7.298 -1.855 -8.440 1.00 92.00 101 SER A C 1
ATOM 784 O O . SER A 1 101 ? -6.919 -2.530 -9.392 1.00 92.00 101 SER A O 1
ATOM 786 N N . ILE A 1 102 ? -7.617 -2.424 -7.269 1.00 87.00 102 ILE A N 1
ATOM 787 C CA . ILE A 1 102 ? -7.492 -3.871 -7.008 1.00 87.00 102 ILE A CA 1
ATOM 788 C C . ILE A 1 102 ? -8.321 -4.688 -8.002 1.00 87.00 102 ILE A C 1
ATOM 790 O O . ILE A 1 102 ? -7.833 -5.688 -8.518 1.00 87.00 102 ILE A O 1
ATOM 794 N N . ASN A 1 103 ? -9.545 -4.256 -8.318 1.00 89.50 103 ASN A N 1
ATOM 795 C CA . ASN A 1 103 ? -10.386 -4.960 -9.284 1.00 89.50 103 ASN A CA 1
ATOM 796 C C . ASN A 1 103 ? -9.707 -5.080 -10.657 1.00 89.50 103 ASN A C 1
ATOM 798 O O . ASN A 1 103 ? -9.681 -6.167 -11.223 1.00 89.50 103 ASN A O 1
ATOM 802 N N . PHE A 1 104 ? -9.118 -4.001 -11.179 1.00 93.06 104 PHE A N 1
ATOM 803 C CA . PHE A 1 104 ? -8.379 -4.060 -12.444 1.00 93.06 104 PHE A CA 1
ATOM 804 C C . PHE A 1 104 ? -7.077 -4.854 -12.337 1.00 93.06 104 PHE A C 1
ATOM 806 O O . PHE A 1 104 ? -6.730 -5.584 -13.265 1.00 93.06 104 PHE A O 1
ATOM 813 N N . LYS A 1 105 ? -6.382 -4.769 -11.199 1.00 88.31 105 LYS A N 1
ATOM 814 C CA . LYS A 1 105 ? -5.188 -5.577 -10.930 1.00 88.31 105 LYS A CA 1
ATOM 815 C C . LYS A 1 105 ? -5.495 -7.074 -10.959 1.00 88.31 105 LYS A C 1
ATOM 817 O O . LYS A 1 105 ? -4.747 -7.836 -11.565 1.00 88.31 105 LYS A O 1
ATOM 822 N N . ASN A 1 106 ? -6.619 -7.487 -10.375 1.00 83.50 106 ASN A N 1
ATOM 823 C CA . ASN A 1 106 ? -7.087 -8.876 -10.395 1.00 83.50 106 ASN A CA 1
ATOM 824 C C . ASN A 1 106 ? -7.473 -9.347 -11.807 1.00 83.50 106 ASN A C 1
ATOM 826 O O . ASN A 1 106 ? -7.423 -10.539 -12.086 1.00 83.50 106 ASN A O 1
ATOM 830 N N . LEU A 1 107 ? -7.796 -8.417 -12.709 1.00 86.81 107 LEU A N 1
ATOM 831 C CA . LEU A 1 107 ? -8.010 -8.678 -14.137 1.00 86.81 107 LEU A CA 1
ATOM 832 C C . LEU A 1 107 ? -6.705 -8.646 -14.958 1.00 86.81 107 LEU A C 1
ATOM 834 O O . LEU A 1 107 ? -6.742 -8.733 -16.180 1.00 86.81 107 LEU A O 1
ATOM 838 N N . GLY A 1 108 ? -5.544 -8.530 -14.304 1.00 88.62 108 GLY A N 1
ATOM 839 C CA . GLY A 1 108 ? -4.231 -8.577 -14.948 1.00 88.62 108 GLY A CA 1
ATOM 840 C C . GLY A 1 108 ? -3.715 -7.232 -15.462 1.00 88.62 108 GLY A C 1
ATOM 841 O O . GLY A 1 108 ? -2.696 -7.200 -16.153 1.00 88.62 108 GLY A O 1
ATOM 842 N N . HIS A 1 109 ? -4.368 -6.118 -15.127 1.00 90.69 109 HIS A N 1
ATOM 843 C CA . HIS A 1 109 ? -3.917 -4.790 -15.539 1.00 90.69 109 HIS A CA 1
ATOM 844 C C . HIS A 1 109 ? -2.950 -4.169 -14.524 1.00 90.69 109 HIS A C 1
ATOM 846 O O . HIS A 1 109 ? -3.098 -4.331 -13.314 1.00 90.69 109 HIS A O 1
ATOM 852 N N . ASN A 1 110 ? -1.971 -3.402 -15.010 1.00 88.12 110 ASN A N 1
ATOM 853 C CA . ASN A 1 110 ? -1.150 -2.563 -14.141 1.00 88.12 110 ASN A CA 1
ATOM 854 C C . ASN A 1 110 ? -1.936 -1.298 -13.785 1.00 88.12 110 ASN A C 1
ATOM 856 O O . ASN A 1 110 ? -2.263 -0.518 -14.680 1.00 88.12 110 ASN A O 1
ATOM 860 N N . THR A 1 111 ? -2.256 -1.101 -12.509 1.00 91.88 111 THR A N 1
ATOM 861 C CA . THR A 1 111 ? -3.078 0.022 -12.051 1.00 91.88 111 THR A CA 1
ATOM 862 C C . THR A 1 111 ? -2.474 0.727 -10.858 1.00 91.88 111 THR A C 1
ATOM 864 O O . THR A 1 111 ? -1.813 0.125 -10.016 1.00 91.88 111 THR A O 1
ATOM 867 N N . PHE A 1 112 ? -2.766 2.017 -10.769 1.00 89.50 112 PHE A N 1
ATOM 868 C CA . PHE A 1 112 ? -2.375 2.884 -9.668 1.00 89.50 112 PHE A CA 1
ATOM 869 C C . PHE A 1 112 ? -3.447 3.962 -9.491 1.00 89.50 112 PHE A C 1
ATOM 871 O O . PHE A 1 112 ? -4.377 4.079 -10.293 1.00 89.50 112 PHE A O 1
ATOM 878 N N . TYR A 1 113 ? -3.358 4.748 -8.427 1.00 90.75 113 TYR A N 1
ATOM 879 C CA . TYR A 1 113 ? -4.183 5.939 -8.277 1.00 90.75 113 TYR A CA 1
ATOM 880 C C . TYR A 1 113 ? -3.314 7.128 -7.881 1.00 90.75 113 TYR A C 1
ATOM 882 O O . TYR A 1 113 ? -2.282 6.958 -7.239 1.00 90.75 113 TYR A O 1
ATOM 890 N N . ASN A 1 114 ? -3.737 8.326 -8.275 1.00 89.69 114 ASN A N 1
ATOM 891 C CA . ASN A 1 114 ? -3.124 9.580 -7.854 1.00 89.6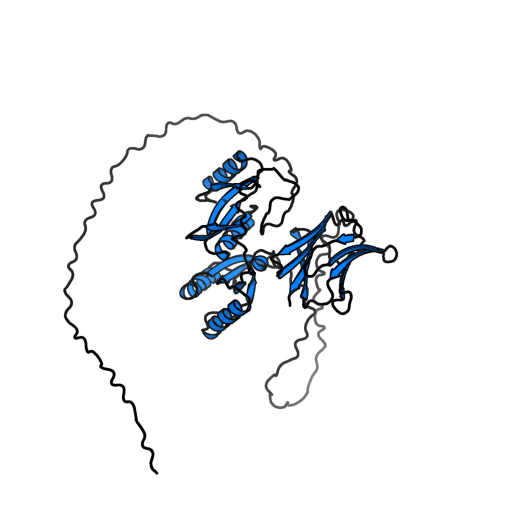9 114 ASN A CA 1
ATOM 892 C C . ASN A 1 114 ? -4.151 10.421 -7.099 1.00 89.69 114 ASN A C 1
ATOM 894 O O . ASN A 1 114 ? -5.330 10.423 -7.466 1.00 89.69 114 ASN A O 1
ATOM 898 N N . CYS A 1 115 ? -3.711 11.137 -6.070 1.00 88.62 115 CYS A N 1
ATOM 899 C CA . CYS A 1 115 ? -4.557 12.107 -5.398 1.00 88.62 115 CYS A CA 1
ATOM 900 C C . CYS A 1 115 ? -4.326 13.503 -5.975 1.00 88.62 115 CYS A C 1
ATOM 902 O O . CYS A 1 115 ? -3.192 13.951 -6.113 1.00 88.62 115 CYS A O 1
ATOM 904 N N . GLU A 1 116 ? -5.411 14.204 -6.276 1.00 89.88 116 GLU A N 1
ATOM 905 C CA . GLU A 1 116 ? -5.382 15.590 -6.718 1.00 89.88 116 GLU A CA 1
ATOM 906 C C . GLU A 1 116 ? -6.347 16.433 -5.891 1.00 89.88 116 GLU A C 1
ATOM 908 O O . GLU A 1 116 ? -7.531 16.111 -5.768 1.00 89.88 116 GLU A O 1
ATOM 913 N N . THR A 1 117 ? -5.848 17.545 -5.362 1.00 89.06 117 THR A N 1
ATOM 914 C CA . THR A 1 117 ? -6.656 18.524 -4.634 1.00 89.06 117 THR A CA 1
ATOM 915 C C . THR A 1 117 ? -7.224 19.528 -5.626 1.00 89.06 117 THR A C 1
ATOM 917 O O . THR A 1 117 ? -6.493 20.310 -6.230 1.00 89.06 117 THR A O 1
ATOM 920 N N . ILE A 1 118 ? -8.544 19.519 -5.815 1.00 88.31 118 ILE A N 1
ATOM 921 C CA . ILE A 1 118 ? -9.224 20.469 -6.699 1.00 88.31 118 ILE A CA 1
ATOM 922 C C . ILE A 1 118 ? -9.873 21.564 -5.851 1.00 88.31 118 ILE A C 1
ATOM 924 O O . ILE A 1 118 ? -10.710 21.284 -4.986 1.00 88.31 118 ILE A O 1
ATOM 928 N N . LYS A 1 119 ? -9.535 22.831 -6.130 1.00 90.12 119 LYS A N 1
ATOM 929 C CA . LYS A 1 119 ? -10.106 24.003 -5.445 1.00 90.12 119 LYS A CA 1
ATOM 930 C C . LYS A 1 119 ? -11.639 23.937 -5.450 1.00 90.12 119 LYS A C 1
ATOM 932 O O . LYS A 1 119 ? -12.262 23.821 -6.503 1.00 90.12 119 LYS A O 1
ATOM 937 N N . GLY A 1 120 ? -12.241 23.969 -4.261 1.00 92.06 120 GLY A N 1
ATOM 938 C CA . GLY A 1 120 ? -13.695 23.887 -4.065 1.00 92.06 120 GLY A CA 1
ATOM 939 C C . GLY A 1 120 ? -14.311 22.483 -4.161 1.00 92.06 120 GLY A C 1
ATOM 940 O O . GLY A 1 120 ? -15.474 22.320 -3.807 1.00 92.06 120 GLY A O 1
ATOM 941 N N . LYS A 1 121 ? -13.566 21.456 -4.594 1.00 89.81 121 LYS A N 1
ATOM 942 C CA . LYS A 1 121 ? -14.044 20.057 -4.643 1.00 89.81 121 LYS A CA 1
ATOM 943 C C . LYS A 1 121 ? -13.338 19.130 -3.648 1.00 89.81 121 LYS A C 1
ATOM 945 O O . LYS A 1 121 ? -13.840 18.031 -3.409 1.00 89.81 121 LYS A O 1
ATOM 950 N N . GLY A 1 122 ? -12.232 19.581 -3.057 1.00 90.00 122 GLY A N 1
ATOM 951 C CA . GLY A 1 122 ? -11.413 18.800 -2.133 1.00 90.00 122 GLY A CA 1
ATOM 952 C C . GLY A 1 122 ? -10.540 17.781 -2.863 1.00 90.00 122 GLY A C 1
ATOM 953 O O . GLY A 1 122 ? -10.228 17.948 -4.045 1.00 90.00 122 GLY A O 1
ATOM 954 N N . ASN A 1 123 ? -10.158 16.729 -2.147 1.00 90.75 123 ASN A N 1
ATOM 955 C CA . ASN A 1 123 ? -9.267 15.692 -2.657 1.00 90.75 123 ASN A CA 1
ATOM 956 C C . ASN A 1 123 ? -10.043 14.700 -3.531 1.00 90.75 123 ASN A C 1
ATOM 958 O O . ASN A 1 123 ? -11.110 14.209 -3.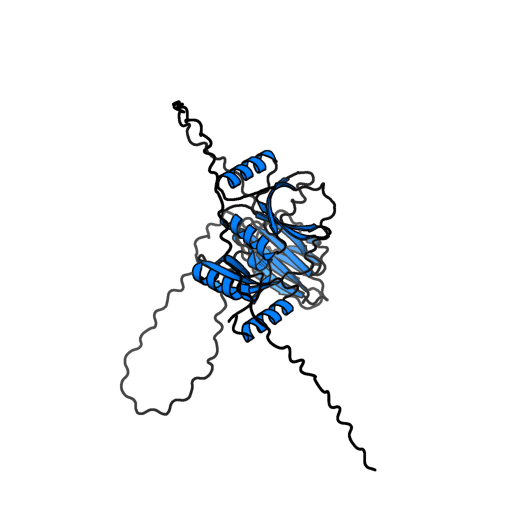151 1.00 90.75 123 ASN A O 1
ATOM 962 N N . LEU A 1 124 ? -9.495 14.394 -4.703 1.00 93.62 124 LEU A N 1
ATOM 963 C CA . LEU A 1 124 ? -9.994 13.368 -5.607 1.00 93.62 124 LEU A CA 1
ATOM 964 C C . LEU A 1 124 ? -8.899 12.351 -5.901 1.00 93.62 124 LEU A C 1
ATOM 966 O O . LEU A 1 124 ? -7.810 12.688 -6.351 1.00 93.62 124 LEU A O 1
ATOM 970 N N . PHE A 1 125 ? -9.235 11.086 -5.707 1.00 93.38 125 PHE A N 1
ATOM 971 C CA . PHE A 1 125 ? -8.403 9.934 -5.998 1.00 93.38 125 PHE A CA 1
ATOM 972 C C . PHE A 1 125 ? -8.748 9.408 -7.388 1.00 93.38 125 PHE A C 1
ATOM 974 O O . PHE A 1 125 ? -9.778 8.758 -7.590 1.00 93.38 125 PHE A O 1
ATOM 981 N N . LYS A 1 126 ? -7.902 9.723 -8.365 1.00 94.88 126 LYS A N 1
ATOM 982 C CA . LYS A 1 126 ? -8.049 9.293 -9.755 1.00 94.88 126 LYS A CA 1
ATOM 983 C C . LYS A 1 126 ? -7.388 7.942 -9.957 1.00 94.88 126 LYS A C 1
ATOM 985 O O . LYS A 1 126 ? -6.227 7.780 -9.601 1.00 94.88 126 LYS A O 1
ATOM 990 N N . VAL A 1 127 ? -8.113 6.990 -10.531 1.00 95.44 127 VAL A N 1
ATOM 991 C CA . VAL A 1 127 ? -7.621 5.635 -10.812 1.00 95.44 127 VAL A CA 1
ATOM 992 C C . VAL A 1 127 ? -7.150 5.565 -12.254 1.00 95.44 127 VAL A C 1
ATOM 994 O O . VAL A 1 127 ? -7.874 5.974 -13.164 1.00 95.44 127 VAL A O 1
ATOM 997 N N . TYR A 1 128 ? -5.953 5.023 -12.439 1.00 96.25 128 TYR A N 1
ATOM 998 C CA . TYR A 1 128 ? -5.270 4.915 -13.714 1.00 96.25 128 TYR A CA 1
ATOM 999 C C . TYR A 1 128 ? -4.963 3.462 -14.059 1.00 96.25 128 TYR A C 1
ATOM 1001 O O . TYR A 1 128 ? -4.690 2.641 -13.177 1.00 96.25 128 TYR A O 1
ATOM 1009 N N . ILE A 1 129 ? -4.977 3.168 -15.356 1.00 94.44 129 ILE A N 1
ATOM 1010 C CA . ILE A 1 129 ? -4.573 1.891 -15.933 1.00 94.44 129 ILE A CA 1
ATOM 1011 C C . ILE A 1 129 ? -3.456 2.133 -16.938 1.00 94.44 129 ILE A C 1
ATOM 1013 O O . ILE A 1 129 ? -3.579 3.000 -17.804 1.00 94.44 129 ILE A O 1
ATOM 1017 N N . ALA A 1 130 ? -2.423 1.301 -16.821 1.00 85.50 130 ALA A N 1
ATOM 1018 C CA . ALA A 1 130 ? -1.248 1.232 -17.669 1.00 85.50 130 ALA A CA 1
ATOM 1019 C C . ALA A 1 130 ? -0.412 2.525 -17.727 1.00 85.50 130 ALA A C 1
ATOM 1021 O O . ALA A 1 130 ? -0.861 3.628 -17.424 1.00 85.50 130 ALA A O 1
ATOM 1022 N N . LEU A 1 131 ? 0.854 2.359 -18.102 1.00 86.19 131 LEU A N 1
ATOM 1023 C CA . LEU A 1 131 ? 1.774 3.446 -18.416 1.00 86.19 131 LEU A CA 1
ATOM 1024 C C . LEU A 1 131 ? 2.451 3.084 -19.730 1.00 86.19 131 LEU A C 1
ATOM 1026 O O . LEU A 1 131 ? 3.228 2.132 -19.783 1.00 86.19 131 LEU A O 1
ATOM 1030 N N . HIS A 1 132 ? 2.139 3.825 -20.788 1.00 91.38 132 HIS A N 1
ATOM 1031 C CA . HIS A 1 132 ? 2.753 3.638 -22.101 1.00 91.38 132 HIS A CA 1
ATOM 1032 C C . HIS A 1 132 ? 3.529 4.878 -22.513 1.00 91.38 132 HIS A C 1
ATOM 1034 O O . HIS A 1 132 ? 3.235 5.992 -22.087 1.00 91.38 132 HIS A O 1
ATOM 1040 N N . LYS A 1 133 ? 4.504 4.687 -23.398 1.00 91.38 133 LYS A N 1
ATOM 1041 C CA . LYS A 1 133 ? 5.293 5.783 -23.976 1.00 91.38 133 LYS A CA 1
ATOM 1042 C C . LYS A 1 133 ? 4.560 6.496 -25.115 1.00 91.38 133 LYS A C 1
ATOM 1044 O O . LYS A 1 133 ? 4.893 7.627 -25.445 1.00 91.38 133 LYS A O 1
ATOM 1049 N N . SER A 1 134 ? 3.572 5.839 -25.723 1.00 94.69 134 SER A N 1
ATOM 1050 C CA . SER A 1 134 ? 2.840 6.339 -26.885 1.00 94.69 134 SER A CA 1
ATOM 1051 C C . SER A 1 134 ? 1.382 6.600 -26.538 1.00 94.69 134 SER A C 1
ATOM 1053 O O . SER A 1 134 ? 0.681 5.699 -26.086 1.00 94.69 134 SER A O 1
ATOM 1055 N N . LYS A 1 135 ? 0.900 7.816 -26.815 1.00 95.50 135 LYS A N 1
ATOM 1056 C CA . LYS A 1 135 ? -0.515 8.174 -26.650 1.00 95.50 135 LYS A CA 1
ATOM 1057 C C . LYS A 1 135 ? -1.435 7.260 -27.467 1.00 95.50 135 LYS A C 1
ATOM 1059 O O . LYS A 1 135 ? -2.469 6.837 -26.964 1.00 95.50 135 LYS A O 1
ATOM 1064 N N . LYS A 1 136 ? -1.024 6.926 -28.696 1.00 96.50 136 LYS A N 1
ATOM 1065 C CA . LYS A 1 136 ? -1.790 6.082 -29.620 1.00 96.50 136 LYS A CA 1
ATOM 1066 C C . LYS A 1 136 ? -2.016 4.677 -29.053 1.00 96.50 136 LYS A C 1
ATOM 1068 O O . LYS A 1 136 ? -3.131 4.179 -29.108 1.00 96.50 136 LYS A O 1
ATOM 1073 N N . GLU A 1 137 ? -0.991 4.072 -28.449 1.00 95.12 137 GLU A N 1
ATOM 1074 C CA . GLU A 1 137 ? -1.123 2.753 -27.807 1.00 95.12 137 GLU A CA 1
ATOM 1075 C C . GLU A 1 137 ? -2.131 2.782 -26.649 1.00 95.12 137 GLU A C 1
ATOM 1077 O O . GLU A 1 137 ? -2.948 1.874 -26.511 1.00 95.12 137 GLU A O 1
ATOM 1082 N N . VAL A 1 138 ? -2.107 3.844 -25.833 1.00 95.81 138 VAL A N 1
ATOM 1083 C CA . VAL A 1 138 ? -3.060 4.017 -24.723 1.00 95.81 138 VAL A CA 1
ATOM 1084 C C . VAL A 1 138 ? -4.482 4.218 -25.238 1.00 95.81 138 VAL A C 1
ATOM 1086 O O . VAL A 1 138 ? -5.419 3.669 -24.665 1.00 95.81 138 VAL A O 1
ATOM 1089 N N . GLU A 1 139 ? -4.658 4.984 -26.317 1.00 97.31 139 GLU A N 1
ATOM 1090 C CA . GLU A 1 139 ? -5.957 5.186 -26.968 1.00 97.31 139 GLU A CA 1
ATOM 1091 C C . GLU A 1 139 ? -6.518 3.864 -27.521 1.00 97.31 139 GLU A C 1
ATOM 1093 O O . GLU A 1 139 ? -7.673 3.534 -27.257 1.00 97.31 139 GLU A O 1
ATOM 1098 N N . GLU A 1 140 ? -5.702 3.065 -28.216 1.00 96.62 140 GLU A N 1
ATOM 1099 C CA . GLU A 1 140 ? -6.095 1.745 -28.732 1.00 96.62 140 GLU A CA 1
ATOM 1100 C C . GLU A 1 140 ? -6.461 0.769 -27.603 1.00 96.62 140 GLU A C 1
ATOM 1102 O O . GLU A 1 140 ? -7.473 0.058 -27.681 1.00 96.62 140 GLU A O 1
ATOM 1107 N N . GLN A 1 141 ? -5.681 0.764 -26.518 1.00 95.88 141 GLN A N 1
ATOM 1108 C CA . GLN A 1 141 ? -5.973 -0.043 -25.338 1.00 95.88 141 GLN A CA 1
ATOM 1109 C C . GLN A 1 141 ? -7.280 0.399 -24.668 1.00 95.88 141 GLN A C 1
ATOM 1111 O O . GLN A 1 141 ? -8.125 -0.446 -24.371 1.00 95.88 141 GLN A O 1
ATOM 1116 N N . ALA A 1 142 ? -7.484 1.702 -24.466 1.00 96.94 142 ALA A N 1
ATOM 1117 C CA . ALA A 1 142 ? -8.693 2.234 -23.845 1.00 96.94 142 ALA A CA 1
ATOM 1118 C C . ALA A 1 142 ? -9.949 1.920 -24.668 1.00 96.94 142 ALA A C 1
ATOM 1120 O O . ALA A 1 142 ? -10.940 1.449 -24.112 1.00 96.94 142 ALA A O 1
ATOM 1121 N N . LEU A 1 143 ? -9.884 2.069 -25.997 1.00 97.50 143 LEU A N 1
ATOM 1122 C CA . LEU A 1 143 ? -10.964 1.675 -26.905 1.00 97.50 143 LEU A CA 1
ATOM 1123 C C . LEU A 1 143 ? -11.267 0.177 -26.816 1.00 97.50 143 LEU A C 1
ATOM 1125 O O . LEU A 1 143 ? -12.431 -0.219 -26.828 1.00 97.50 143 LEU A O 1
ATOM 1129 N N . THR A 1 144 ? -10.237 -0.663 -26.707 1.00 95.88 144 THR A N 1
ATOM 1130 C CA . THR A 1 144 ? -10.408 -2.113 -26.536 1.00 95.88 144 THR A CA 1
ATOM 1131 C C . THR A 1 144 ? -11.116 -2.435 -25.219 1.00 95.88 144 THR A C 1
ATOM 1133 O O . THR A 1 144 ? -12.057 -3.228 -25.204 1.00 95.88 144 THR A O 1
ATOM 1136 N N . MET A 1 145 ? -10.715 -1.785 -24.123 1.00 96.44 145 MET A N 1
ATOM 1137 C CA . MET A 1 145 ? -11.339 -1.949 -22.805 1.00 96.44 145 MET A CA 1
ATOM 1138 C C . MET A 1 145 ? -12.775 -1.411 -22.763 1.00 96.44 145 MET A C 1
ATOM 1140 O O . MET A 1 145 ? -13.620 -1.971 -22.068 1.00 96.44 145 MET A O 1
ATOM 1144 N N . GLN A 1 146 ? -13.068 -0.339 -23.502 1.00 97.06 146 GLN A N 1
ATOM 1145 C CA . GLN A 1 146 ? -14.418 0.208 -23.593 1.00 97.06 146 GLN A CA 1
ATOM 1146 C C . GLN A 1 146 ? -15.334 -0.719 -24.398 1.00 97.06 146 GLN A C 1
ATOM 1148 O O . GLN A 1 146 ? -16.425 -1.061 -23.947 1.00 97.06 146 GLN A O 1
ATOM 1153 N N . LYS A 1 147 ? -14.869 -1.206 -25.556 1.00 96.19 147 LYS A N 1
ATOM 1154 C CA . LYS A 1 147 ? -15.624 -2.143 -26.406 1.00 96.19 147 LYS A CA 1
ATOM 1155 C C . LYS A 1 147 ? -15.933 -3.469 -25.711 1.00 96.19 147 LYS A C 1
ATOM 1157 O O . LYS A 1 147 ? -16.967 -4.063 -25.994 1.00 96.19 147 LYS A O 1
ATOM 1162 N N . SER A 1 148 ? -15.067 -3.932 -24.809 1.00 95.19 148 SER A N 1
ATOM 1163 C CA . SER A 1 148 ? -15.317 -5.138 -24.009 1.00 95.19 148 SER A CA 1
ATOM 1164 C C . SER A 1 148 ? -16.239 -4.905 -22.805 1.00 95.19 148 SER A C 1
ATOM 1166 O O . SER A 1 148 ? -16.543 -5.854 -22.085 1.00 95.19 148 SER A O 1
ATOM 1168 N N . GLY A 1 149 ? -16.672 -3.663 -22.562 1.00 94.06 149 GLY A N 1
ATOM 1169 C CA . GLY A 1 149 ? -17.494 -3.292 -21.407 1.00 94.06 149 GLY A CA 1
ATOM 1170 C C . GLY A 1 149 ? -16.728 -3.273 -20.081 1.00 94.06 149 GLY A C 1
ATOM 1171 O O . GLY A 1 149 ? -17.337 -3.210 -19.015 1.00 94.06 149 GLY A O 1
ATOM 1172 N N . LEU A 1 150 ? -15.394 -3.338 -20.120 1.00 93.19 150 LEU A N 1
ATOM 1173 C CA . LEU A 1 150 ? -14.561 -3.333 -18.921 1.00 93.19 150 LEU A CA 1
ATOM 1174 C C . LEU A 1 150 ? -14.465 -1.930 -18.293 1.00 93.19 150 LEU A C 1
ATOM 1176 O O . LEU A 1 150 ? -14.399 -1.785 -17.065 1.00 93.19 150 LEU A O 1
ATOM 1180 N N . ILE A 1 151 ? -14.479 -0.894 -19.130 1.00 96.06 151 ILE A N 1
ATOM 1181 C CA . ILE A 1 151 ? -14.592 0.508 -18.718 1.00 96.06 151 ILE A CA 1
ATOM 1182 C C . ILE A 1 151 ? -15.738 1.172 -19.474 1.00 96.06 151 ILE A C 1
ATOM 1184 O O . ILE A 1 151 ? -15.973 0.870 -20.637 1.00 96.06 151 ILE A O 1
ATOM 1188 N N . GLU A 1 152 ? -16.459 2.062 -18.803 1.00 94.50 152 GLU A N 1
ATOM 1189 C CA . GLU A 1 152 ? -17.579 2.793 -19.406 1.00 94.50 152 GLU A CA 1
ATOM 1190 C C . GLU A 1 152 ? -17.083 4.086 -20.065 1.00 94.50 152 GLU A C 1
ATOM 1192 O O . GLU A 1 152 ? -17.333 4.337 -21.244 1.00 94.50 152 GLU A O 1
ATOM 1197 N N . ASP A 1 153 ? -16.292 4.851 -19.313 1.00 96.12 153 ASP A N 1
ATOM 1198 C CA . ASP A 1 153 ? -15.696 6.117 -19.727 1.00 96.12 153 ASP A CA 1
ATOM 1199 C C . ASP A 1 153 ? -14.202 6.143 -19.369 1.00 96.12 153 ASP A C 1
ATOM 1201 O O . ASP A 1 153 ? -13.744 5.432 -18.462 1.00 96.12 153 ASP A O 1
ATOM 1205 N N . TYR A 1 154 ? -13.432 6.950 -20.096 1.00 97.69 154 TYR A N 1
ATOM 1206 C CA . TYR A 1 154 ? -12.011 7.130 -19.851 1.00 97.69 154 TYR A CA 1
ATOM 1207 C C . TYR A 1 154 ? -11.487 8.489 -20.310 1.00 97.69 154 TYR A C 1
ATOM 1209 O O . TYR A 1 154 ? -11.989 9.121 -21.233 1.00 97.69 154 TYR A O 1
ATOM 1217 N N . MET A 1 155 ? -10.378 8.906 -19.700 1.00 97.25 155 MET A N 1
ATOM 1218 C CA . MET A 1 155 ? -9.571 10.022 -20.185 1.00 97.25 155 MET A CA 1
ATOM 1219 C C . MET A 1 155 ? -8.123 9.582 -20.359 1.00 97.25 155 MET A C 1
ATOM 1221 O O . MET A 1 155 ? -7.545 8.968 -19.467 1.00 97.25 155 MET A O 1
ATOM 1225 N N . ILE A 1 156 ? -7.499 9.954 -21.472 1.00 96.81 156 ILE A N 1
ATOM 1226 C CA . ILE A 1 156 ? -6.063 9.746 -21.673 1.00 96.81 156 ILE A CA 1
ATOM 1227 C C . ILE A 1 156 ? -5.314 10.895 -21.002 1.00 96.81 156 ILE A C 1
ATOM 1229 O O . ILE A 1 156 ? -5.540 12.065 -21.318 1.00 96.81 156 ILE A O 1
ATOM 1233 N N . ARG A 1 157 ? -4.429 10.574 -20.058 1.00 94.81 157 ARG A N 1
ATOM 1234 C CA . ARG A 1 157 ? -3.627 11.554 -19.320 1.00 94.81 157 ARG A CA 1
ATOM 1235 C C . ARG A 1 157 ? -2.162 11.372 -19.647 1.00 94.81 157 ARG A C 1
ATOM 1237 O O . ARG A 1 157 ? -1.651 10.260 -19.600 1.00 94.81 157 ARG A O 1
ATOM 1244 N N . ALA A 1 158 ? -1.498 12.471 -19.971 1.00 93.19 158 ALA A N 1
ATOM 1245 C CA . ALA A 1 158 ? -0.057 12.503 -20.117 1.00 93.19 158 ALA A CA 1
ATOM 1246 C C . ALA A 1 158 ? 0.571 12.555 -18.707 1.00 93.19 158 ALA A C 1
ATOM 1248 O O . ALA A 1 158 ? 0.237 13.431 -17.915 1.00 93.19 158 ALA A O 1
ATOM 1249 N N . MET A 1 159 ? 1.440 11.598 -18.390 1.00 87.50 159 MET A N 1
ATOM 1250 C CA . MET A 1 159 ? 2.179 11.462 -17.135 1.00 87.50 159 MET A CA 1
ATOM 1251 C C . MET A 1 159 ? 3.647 11.864 -17.388 1.00 87.50 159 MET A C 1
ATOM 1253 O O . MET A 1 159 ? 4.355 11.161 -18.104 1.00 87.50 159 MET A O 1
ATOM 1257 N N . GLY A 1 160 ? 4.099 13.022 -16.897 1.00 77.75 160 GLY A N 1
ATOM 1258 C CA . GLY A 1 160 ? 5.444 13.562 -17.169 1.00 77.75 160 GLY A CA 1
ATOM 1259 C C . GLY A 1 160 ? 5.656 14.972 -16.592 1.00 77.75 160 GLY A C 1
ATOM 1260 O O . GLY A 1 160 ? 4.689 15.630 -16.222 1.00 77.75 160 GLY A O 1
ATOM 1261 N N . GLU A 1 161 ? 6.915 15.417 -16.487 1.00 57.38 161 GLU A N 1
ATOM 1262 C CA . GLU A 1 161 ? 7.409 16.509 -15.611 1.00 57.38 161 GLU A CA 1
ATOM 1263 C C . GLU A 1 161 ? 6.850 17.934 -15.832 1.00 57.38 161 GLU A C 1
ATOM 1265 O O . GLU A 1 161 ? 7.154 18.831 -15.048 1.00 57.38 161 GLU A O 1
ATOM 1270 N N . THR A 1 162 ? 6.015 18.199 -16.838 1.00 45.16 162 THR A N 1
ATOM 1271 C CA . THR A 1 162 ? 5.664 19.585 -17.215 1.00 45.16 162 THR A CA 1
ATOM 1272 C C . THR A 1 162 ? 4.400 20.160 -16.575 1.00 45.16 162 THR A C 1
ATOM 1274 O O . THR A 1 162 ? 4.102 21.331 -16.790 1.00 45.16 162 THR A O 1
ATOM 1277 N N . SER A 1 163 ? 3.690 19.427 -15.712 1.00 45.84 163 SER A N 1
ATOM 1278 C CA . SER A 1 163 ? 2.646 20.024 -14.858 1.00 45.84 163 SER A CA 1
ATOM 1279 C C . SER A 1 163 ? 3.144 20.245 -13.431 1.00 45.84 163 SER A C 1
ATOM 1281 O O . SER A 1 163 ? 2.486 19.860 -12.467 1.00 45.84 163 SER A O 1
ATOM 1283 N N . SER A 1 164 ? 4.315 20.874 -13.293 1.00 43.28 164 SER A N 1
ATOM 1284 C CA . SER A 1 164 ? 4.934 21.264 -12.021 1.00 43.28 164 SER A CA 1
ATOM 1285 C C . SER A 1 164 ? 4.168 22.353 -11.253 1.00 43.28 164 SER A C 1
ATOM 1287 O O . SER A 1 164 ? 4.764 23.088 -10.459 1.00 43.28 164 SER A O 1
ATOM 1289 N N . THR A 1 165 ? 2.844 22.444 -11.394 1.00 46.16 165 THR A N 1
ATOM 1290 C CA . THR A 1 165 ? 2.028 22.756 -10.222 1.00 46.16 165 THR A CA 1
ATOM 1291 C C . THR A 1 165 ? 2.260 21.603 -9.263 1.00 46.16 165 THR A C 1
ATOM 1293 O O . THR A 1 165 ? 1.595 20.575 -9.349 1.00 46.16 165 THR A O 1
ATOM 1296 N N . LYS A 1 166 ? 3.307 21.749 -8.437 1.00 48.09 166 LYS A N 1
ATOM 1297 C CA . LYS A 1 166 ? 3.690 20.835 -7.365 1.00 48.09 166 LYS A CA 1
ATOM 1298 C C . LYS A 1 166 ? 2.408 20.232 -6.806 1.00 48.09 166 LYS A C 1
ATOM 1300 O O . LYS A 1 166 ? 1.622 20.941 -6.186 1.00 48.09 166 LYS A O 1
ATOM 1305 N N . SER A 1 167 ? 2.171 18.942 -7.037 1.00 48.44 167 SER A N 1
ATOM 1306 C CA . SER A 1 167 ? 1.042 18.222 -6.443 1.00 48.44 167 SER A CA 1
ATOM 1307 C C . SER A 1 167 ? 1.274 18.007 -4.938 1.00 48.44 167 SER A C 1
ATOM 1309 O O . SER A 1 167 ? 0.824 17.008 -4.381 1.00 48.44 167 SER A O 1
ATOM 1311 N N . SER A 1 168 ? 1.999 18.930 -4.288 1.00 49.62 168 SER A N 1
ATOM 1312 C CA . SER A 1 168 ? 2.314 18.974 -2.860 1.00 49.62 168 SER A CA 1
ATOM 1313 C C . SER A 1 168 ? 1.061 19.015 -1.998 1.00 49.62 168 SER A C 1
ATOM 1315 O O . SER A 1 168 ? 1.129 18.743 -0.809 1.00 49.62 168 SER A O 1
ATOM 1317 N N . ASP A 1 169 ? -0.092 19.307 -2.594 1.00 52.72 169 ASP A N 1
ATOM 1318 C CA . ASP A 1 169 ? -1.293 19.640 -1.839 1.00 52.72 169 ASP A CA 1
ATOM 1319 C C . ASP A 1 169 ? -2.229 18.446 -1.644 1.00 52.72 169 ASP A C 1
ATOM 1321 O O . ASP A 1 169 ? -3.233 18.573 -0.944 1.00 52.72 169 ASP A O 1
ATOM 1325 N N . CYS A 1 170 ? -1.913 17.279 -2.219 1.00 60.16 170 CYS A N 1
ATOM 1326 C CA . CYS A 1 170 ? -2.429 16.023 -1.682 1.00 60.16 170 CYS A CA 1
ATOM 1327 C C . CYS A 1 170 ? -1.312 15.253 -0.985 1.00 60.16 170 CYS A C 1
ATOM 1329 O O . CYS A 1 170 ? -1.071 14.069 -1.226 1.00 60.16 170 CYS A O 1
ATOM 1331 N N . GLU A 1 171 ? -0.618 15.950 -0.088 1.00 59.41 171 GLU A N 1
ATOM 1332 C CA . GLU A 1 171 ? 0.066 15.289 1.003 1.00 59.41 171 GLU A CA 1
ATOM 1333 C C . GLU A 1 171 ? -1.002 14.484 1.754 1.00 59.41 171 GLU A C 1
ATOM 1335 O O . GLU A 1 171 ? -1.833 15.025 2.484 1.00 59.41 171 GLU A O 1
ATOM 1340 N N . LEU A 1 172 ? -1.039 13.168 1.521 1.00 63.88 172 LEU A N 1
ATOM 1341 C CA . LEU A 1 172 ? -1.713 12.235 2.417 1.00 63.88 172 LEU A CA 1
ATOM 1342 C C . LEU A 1 172 ? -0.936 12.308 3.734 1.00 63.88 172 LEU A C 1
ATOM 1344 O O . LEU A 1 172 ? -0.036 11.508 3.985 1.00 63.88 172 LEU A O 1
ATOM 1348 N N . ALA A 1 173 ? -1.215 13.360 4.506 1.00 51.38 173 ALA A N 1
ATOM 1349 C CA . ALA A 1 173 ? -0.424 13.823 5.640 1.00 51.38 173 ALA A CA 1
ATOM 1350 C C . ALA A 1 173 ? -0.382 12.796 6.776 1.00 51.38 173 ALA A C 1
ATOM 1352 O O . ALA A 1 173 ? 0.430 12.900 7.690 1.00 51.38 173 ALA A O 1
ATOM 1353 N N . THR A 1 174 ? -1.197 11.748 6.691 1.00 64.06 174 THR A N 1
ATOM 1354 C CA . THR A 1 174 ? -1.216 10.639 7.629 1.00 64.06 174 THR A CA 1
ATOM 1355 C C . THR A 1 174 ? -1.493 9.324 6.906 1.00 64.06 174 THR A C 1
ATOM 1357 O O . THR A 1 174 ? -2.097 9.279 5.829 1.00 64.06 174 THR A O 1
ATOM 1360 N N . ASP A 1 175 ? -1.031 8.221 7.497 1.00 82.38 175 ASP A N 1
ATOM 1361 C CA . ASP A 1 175 ? -1.520 6.902 7.120 1.00 82.38 175 ASP A CA 1
ATOM 1362 C C . ASP A 1 175 ? -3.031 6.881 7.400 1.00 82.38 175 ASP A C 1
ATOM 1364 O O . ASP A 1 175 ? -3.442 6.849 8.555 1.00 82.38 175 ASP A O 1
ATOM 1368 N N . ILE A 1 176 ? -3.867 6.952 6.359 1.00 88.50 176 ILE A N 1
ATOM 1369 C CA . ILE A 1 176 ? -5.317 6.797 6.515 1.00 88.50 176 ILE A CA 1
ATOM 1370 C C . ILE A 1 176 ? -5.585 5.353 6.943 1.00 88.50 176 ILE A C 1
ATOM 1372 O O . ILE A 1 176 ? -5.153 4.399 6.282 1.00 88.50 176 ILE A O 1
ATOM 1376 N N . TYR A 1 177 ? -6.296 5.206 8.057 1.00 93.12 177 TYR A N 1
ATOM 1377 C CA . TYR A 1 177 ? -6.708 3.925 8.605 1.00 93.12 177 TYR A CA 1
ATOM 1378 C C . TYR A 1 177 ? -8.125 3.576 8.159 1.00 93.12 177 TYR A C 1
ATOM 1380 O O . TYR A 1 177 ? -8.995 4.428 8.014 1.00 93.12 177 TYR A O 1
ATOM 1388 N N . PHE A 1 178 ? -8.352 2.282 8.012 1.00 95.56 178 PHE A N 1
ATOM 1389 C CA . PHE A 1 178 ? -9.618 1.638 7.702 1.00 95.56 178 PHE A CA 1
ATOM 1390 C C . PHE A 1 178 ? -9.864 0.564 8.755 1.00 95.56 178 PHE A C 1
ATOM 1392 O O . PHE A 1 178 ? -8.922 0.059 9.371 1.00 95.56 178 PHE A O 1
ATOM 1399 N N . LEU A 1 179 ? -11.115 0.165 8.951 1.00 97.44 179 LEU A N 1
ATOM 1400 C CA . LEU A 1 179 ? -11.439 -0.981 9.794 1.00 97.44 179 LEU A CA 1
ATOM 1401 C C . LEU A 1 179 ? -11.722 -2.208 8.942 1.00 97.44 179 LEU A C 1
ATOM 1403 O O . LEU A 1 179 ? -12.701 -2.235 8.204 1.00 97.44 179 LEU A O 1
ATOM 1407 N N . HIS A 1 180 ? -10.907 -3.248 9.100 1.00 97.69 180 HIS A N 1
ATOM 1408 C CA . HIS A 1 180 ? -11.260 -4.600 8.678 1.00 97.69 180 HIS A CA 1
ATOM 1409 C C . HIS A 1 180 ? -12.231 -5.198 9.692 1.00 97.69 180 HIS A C 1
ATOM 1411 O O . HIS A 1 180 ? -11.845 -5.371 10.846 1.00 97.69 180 HIS A O 1
ATOM 1417 N N . VAL A 1 181 ? -13.465 -5.513 9.294 1.00 98.12 181 VAL A N 1
ATOM 1418 C CA . VAL A 1 181 ? -14.511 -5.946 10.246 1.00 98.12 181 VAL A CA 1
ATOM 1419 C C . VAL A 1 181 ? -14.990 -7.380 10.060 1.00 98.12 181 VAL A C 1
ATOM 1421 O O . VAL A 1 181 ? -15.515 -7.985 10.989 1.00 98.12 181 VAL A O 1
ATOM 1424 N N . SER A 1 182 ? -14.828 -7.954 8.870 1.00 97.62 182 SER A N 1
ATOM 1425 C CA . SER A 1 182 ? -15.231 -9.337 8.600 1.00 97.62 182 SER A CA 1
ATOM 1426 C C . SER A 1 182 ? -14.584 -9.875 7.330 1.00 97.62 182 SER A C 1
ATOM 1428 O O . SER A 1 182 ? -13.982 -9.135 6.548 1.00 97.62 182 SER A O 1
ATOM 1430 N N . SER A 1 183 ? -14.650 -11.193 7.156 1.00 97.31 183 SER A N 1
ATOM 1431 C CA . SER A 1 183 ? -14.093 -11.893 5.998 1.00 97.31 183 SER A CA 1
ATOM 1432 C C . SER A 1 183 ? -15.017 -13.036 5.620 1.00 97.31 183 SER A C 1
ATOM 1434 O O . SER A 1 183 ? -15.435 -13.786 6.499 1.00 97.31 183 SER A O 1
ATOM 1436 N N . TYR A 1 184 ? -15.309 -13.184 4.334 1.00 97.50 184 TYR A N 1
ATOM 1437 C CA . TYR A 1 184 ? -16.235 -14.195 3.835 1.00 97.50 184 TYR A CA 1
ATOM 1438 C C . TYR A 1 184 ? -15.635 -14.972 2.673 1.00 97.50 184 TYR A C 1
ATOM 1440 O O . TYR A 1 184 ? -14.873 -14.423 1.885 1.00 97.50 184 TYR A O 1
ATOM 1448 N N . LYS A 1 185 ? -16.034 -16.236 2.535 1.00 96.00 185 LYS A N 1
ATOM 1449 C CA . LYS A 1 185 ? -15.768 -17.032 1.330 1.00 96.00 185 LYS A CA 1
ATOM 1450 C C . LYS A 1 185 ? -16.750 -16.736 0.202 1.00 96.00 185 LYS A C 1
ATOM 1452 O O . LYS A 1 185 ? -16.383 -16.749 -0.964 1.00 96.00 185 LYS A O 1
ATOM 1457 N N . HIS A 1 186 ? -17.998 -16.441 0.554 1.00 95.94 186 HIS A N 1
ATOM 1458 C CA . HIS A 1 186 ? -19.079 -16.286 -0.410 1.00 95.94 186 HIS A CA 1
ATOM 1459 C C . HIS A 1 186 ? -19.489 -14.826 -0.565 1.00 95.94 186 HIS A C 1
ATOM 1461 O O . HIS A 1 186 ? -19.667 -14.105 0.420 1.00 95.94 186 HIS A O 1
ATOM 1467 N N . ASN A 1 187 ? -19.698 -14.418 -1.820 1.00 95.44 187 ASN A N 1
ATOM 1468 C CA . ASN A 1 187 ? -20.111 -13.065 -2.178 1.00 95.44 187 ASN A CA 1
ATOM 1469 C C . ASN A 1 187 ? -21.427 -12.653 -1.514 1.00 95.44 187 ASN A C 1
ATOM 1471 O O . ASN A 1 187 ? -21.490 -11.564 -0.953 1.00 95.44 187 ASN A O 1
ATOM 1475 N N . LYS A 1 188 ? -22.417 -13.553 -1.483 1.00 96.56 188 LYS A N 1
ATOM 1476 C CA . LYS A 1 188 ? -23.720 -13.316 -0.848 1.00 96.56 188 LYS A CA 1
ATOM 1477 C C . LYS A 1 188 ? -23.582 -12.850 0.607 1.00 96.56 188 LYS A C 1
ATOM 1479 O O . LYS A 1 188 ? -24.092 -11.793 0.959 1.00 96.56 188 LYS A O 1
ATOM 1484 N N . ASN A 1 189 ? -22.805 -13.571 1.416 1.00 97.75 189 ASN A N 1
ATOM 1485 C CA . ASN A 1 189 ? -22.616 -13.249 2.835 1.00 97.75 189 ASN A CA 1
ATOM 1486 C C . ASN A 1 189 ? -21.899 -11.902 3.024 1.00 97.75 189 ASN A C 1
ATOM 1488 O O . ASN A 1 189 ? -22.258 -11.118 3.902 1.00 97.75 189 ASN A O 1
ATOM 1492 N N . ALA A 1 190 ? -20.898 -11.616 2.182 1.00 97.19 190 ALA A N 1
ATOM 1493 C CA . ALA A 1 190 ? -20.217 -10.326 2.202 1.00 97.19 190 ALA A CA 1
ATOM 1494 C C . ALA A 1 190 ? -21.165 -9.182 1.817 1.00 97.19 190 ALA A C 1
ATOM 1496 O O . ALA A 1 190 ? -21.181 -8.158 2.493 1.00 97.19 190 ALA A O 1
ATOM 1497 N N . ALA A 1 191 ? -21.966 -9.359 0.764 1.00 96.38 191 ALA A N 1
ATOM 1498 C CA . ALA A 1 191 ? -22.910 -8.361 0.277 1.00 96.38 191 ALA A CA 1
ATOM 1499 C C . ALA A 1 191 ? -23.996 -8.044 1.315 1.00 96.38 191 ALA A C 1
ATOM 1501 O O . ALA A 1 191 ? -24.232 -6.872 1.602 1.00 96.38 191 ALA A O 1
ATOM 1502 N N . GLU A 1 192 ? -24.585 -9.070 1.936 1.00 96.94 192 GLU A N 1
ATOM 1503 C CA . GLU A 1 192 ? -25.569 -8.910 3.012 1.00 96.94 192 GLU A CA 1
ATOM 1504 C C . GLU A 1 192 ? -24.980 -8.150 4.208 1.00 96.94 192 GLU A C 1
ATOM 1506 O O . GLU A 1 192 ? -25.609 -7.229 4.732 1.00 96.94 192 GLU A O 1
ATOM 1511 N N . HIS A 1 193 ? -23.750 -8.476 4.623 1.00 97.00 193 HIS A N 1
ATOM 1512 C CA . HIS A 1 193 ? -23.101 -7.756 5.718 1.00 97.00 193 HIS A CA 1
ATOM 1513 C C . HIS A 1 193 ? -22.781 -6.304 5.345 1.00 97.00 193 HIS A C 1
ATOM 1515 O O . HIS A 1 193 ? -23.018 -5.398 6.142 1.00 97.00 193 HIS A O 1
ATOM 1521 N N . VAL A 1 194 ? -22.295 -6.054 4.125 1.00 96.81 194 VAL A N 1
ATOM 1522 C CA . VAL A 1 194 ? -22.054 -4.691 3.635 1.00 96.81 194 VAL A CA 1
ATOM 1523 C C . VAL A 1 194 ? -23.341 -3.877 3.612 1.00 96.81 194 VAL A C 1
ATOM 1525 O O . VAL A 1 194 ? -23.312 -2.714 4.002 1.00 96.81 194 VAL A O 1
ATOM 1528 N N . GLN A 1 195 ? -24.460 -4.460 3.181 1.00 96.56 195 GLN A N 1
ATOM 1529 C CA . GLN A 1 195 ? -25.744 -3.765 3.146 1.00 96.56 195 GLN A CA 1
ATOM 1530 C C . GLN A 1 195 ? -26.199 -3.351 4.549 1.00 96.56 195 GLN A C 1
ATOM 1532 O O . GLN A 1 195 ? -26.495 -2.177 4.747 1.00 96.56 195 GLN A O 1
ATOM 1537 N N . LYS A 1 196 ? -26.120 -4.258 5.532 1.00 96.25 196 LYS A N 1
ATOM 1538 C CA . LYS A 1 196 ? -26.413 -3.947 6.944 1.00 96.25 196 LYS A CA 1
ATOM 1539 C C . LYS A 1 196 ? -25.513 -2.841 7.497 1.00 96.25 196 LYS A C 1
ATOM 1541 O O . LYS A 1 196 ? -25.969 -1.926 8.168 1.00 96.25 196 LYS A O 1
ATOM 1546 N N . LEU A 1 197 ? -24.213 -2.889 7.201 1.00 96.69 197 LEU A N 1
ATOM 1547 C CA . LEU A 1 197 ? -23.272 -1.877 7.688 1.00 96.69 197 LEU A CA 1
ATOM 1548 C C . LEU A 1 197 ? -23.484 -0.509 7.030 1.00 96.69 197 LEU A C 1
ATOM 1550 O O . LEU A 1 197 ? -23.249 0.509 7.679 1.00 96.69 197 LEU A O 1
ATOM 1554 N N . LYS A 1 198 ? -23.944 -0.470 5.773 1.00 96.00 198 LYS A N 1
ATOM 1555 C CA . LYS A 1 198 ? -24.210 0.777 5.039 1.00 96.00 198 LYS A CA 1
ATOM 1556 C C . LYS A 1 198 ? -25.319 1.628 5.649 1.00 96.00 198 LYS A C 1
ATOM 1558 O O . LYS A 1 198 ? -25.298 2.840 5.463 1.00 96.00 198 LYS A O 1
ATOM 1563 N N . GLU A 1 199 ? -26.225 1.023 6.410 1.00 94.56 199 GLU A N 1
ATOM 1564 C CA . GLU A 1 199 ? -27.261 1.737 7.170 1.00 94.56 199 GLU A CA 1
ATOM 1565 C C . GLU A 1 199 ? -26.664 2.618 8.281 1.00 94.56 199 GLU A C 1
ATOM 1567 O O . GLU A 1 199 ? -27.271 3.601 8.700 1.00 94.56 199 GLU A O 1
ATOM 1572 N N . HIS A 1 200 ? -25.446 2.302 8.734 1.00 93.94 200 HIS A N 1
ATOM 1573 C CA . HIS A 1 200 ? -24.770 3.003 9.827 1.00 93.94 200 HIS A CA 1
ATOM 1574 C C . HIS A 1 200 ? -23.481 3.710 9.401 1.00 93.94 200 HIS A C 1
ATOM 1576 O O . HIS A 1 200 ? -23.060 4.674 10.041 1.00 93.94 200 HIS A O 1
ATOM 1582 N N . VAL A 1 201 ? -22.826 3.215 8.350 1.00 92.75 201 VAL A N 1
ATOM 1583 C CA . VAL A 1 201 ? -21.526 3.690 7.880 1.00 92.75 201 VAL A CA 1
ATOM 1584 C C . VAL A 1 201 ? -21.572 3.801 6.356 1.00 92.75 201 VAL A C 1
ATOM 1586 O O . VAL A 1 201 ? -21.594 2.783 5.673 1.00 92.75 201 VAL A O 1
ATOM 1589 N N . PRO A 1 202 ? -21.540 5.009 5.770 1.00 85.88 202 PRO A N 1
ATOM 1590 C CA . PRO A 1 202 ? -21.714 5.168 4.323 1.00 85.88 202 PRO A CA 1
ATOM 1591 C C . PRO A 1 202 ? -20.551 4.578 3.506 1.00 85.88 202 PRO A C 1
ATOM 1593 O O . PRO A 1 202 ? -20.718 4.193 2.349 1.00 85.88 202 PRO A O 1
ATOM 1596 N N . GLN A 1 203 ? -19.362 4.493 4.103 1.00 91.69 203 GLN A N 1
ATOM 1597 C CA . GLN A 1 203 ? -18.141 4.035 3.446 1.00 91.69 203 GLN A CA 1
ATOM 1598 C C . GLN A 1 203 ? -17.827 2.597 3.855 1.00 91.69 203 GLN A C 1
ATOM 1600 O O . GLN A 1 203 ? -17.010 2.368 4.743 1.00 91.69 203 GLN A O 1
ATOM 1605 N N . VAL A 1 204 ? -18.492 1.629 3.224 1.00 96.00 204 VAL A N 1
ATOM 1606 C CA . VAL A 1 204 ? -18.235 0.196 3.430 1.00 96.00 204 VAL A CA 1
ATOM 1607 C C . VAL A 1 204 ? -17.975 -0.457 2.081 1.00 96.00 204 VAL A C 1
ATOM 1609 O O . VAL A 1 204 ? -18.772 -0.324 1.145 1.00 96.00 204 VAL A O 1
ATOM 1612 N N . VAL A 1 205 ? -16.868 -1.189 1.981 1.00 94.94 205 VAL A N 1
ATOM 1613 C CA . VAL A 1 205 ? -16.472 -1.900 0.766 1.00 94.94 205 VAL A CA 1
ATOM 1614 C C . VAL A 1 205 ? -16.113 -3.350 1.048 1.00 94.94 205 VAL A C 1
ATOM 1616 O O . VAL A 1 205 ? -15.687 -3.710 2.141 1.00 94.94 205 VAL A O 1
ATOM 1619 N N . THR A 1 206 ? -16.218 -4.172 0.010 1.00 95.94 206 THR A N 1
ATOM 1620 C CA . THR A 1 206 ? -15.630 -5.510 -0.037 1.00 95.94 206 THR A CA 1
ATOM 1621 C C . THR A 1 206 ? -14.445 -5.499 -0.987 1.00 95.94 206 THR A C 1
ATOM 1623 O O . THR A 1 206 ? -14.565 -4.960 -2.091 1.00 95.94 206 THR A O 1
ATOM 1626 N N . ILE A 1 207 ? -13.338 -6.105 -0.577 1.00 92.94 207 ILE A N 1
ATOM 1627 C CA . ILE A 1 207 ? -12.134 -6.295 -1.387 1.00 92.94 207 ILE A CA 1
ATOM 1628 C C . ILE A 1 207 ? -11.834 -7.795 -1.439 1.00 92.94 207 ILE A C 1
ATOM 1630 O O . ILE A 1 207 ? -11.920 -8.482 -0.421 1.00 92.94 207 ILE A O 1
ATOM 1634 N N . LEU A 1 208 ? -11.544 -8.301 -2.637 1.00 90.38 208 LEU A N 1
ATOM 1635 C CA . LEU A 1 208 ? -11.128 -9.684 -2.854 1.00 90.38 208 LEU A CA 1
ATOM 1636 C C . LEU A 1 208 ? -9.619 -9.800 -2.612 1.00 90.38 208 LEU A C 1
ATOM 1638 O O . LEU A 1 208 ? -8.839 -9.129 -3.285 1.00 90.38 208 LEU A O 1
ATOM 1642 N N . GLU A 1 209 ? -9.224 -10.654 -1.675 1.00 88.56 209 GLU A N 1
ATOM 1643 C CA . GLU A 1 209 ? -7.830 -10.917 -1.316 1.00 88.56 209 GLU A CA 1
ATOM 1644 C C . GLU A 1 209 ? -7.534 -12.416 -1.350 1.00 88.56 209 GLU A C 1
ATOM 1646 O O . GLU A 1 209 ? -8.275 -13.202 -0.764 1.00 88.56 209 GLU A O 1
ATOM 1651 N N . ASN A 1 210 ? -6.417 -12.809 -1.965 1.00 84.81 210 ASN A N 1
ATOM 1652 C CA . ASN A 1 210 ? -5.969 -14.200 -1.985 1.00 84.81 210 ASN A CA 1
ATOM 1653 C C . ASN A 1 210 ? -5.049 -14.495 -0.796 1.00 84.81 210 ASN A C 1
ATOM 1655 O O . ASN A 1 210 ? -3.858 -14.208 -0.856 1.00 84.81 210 ASN A O 1
ATOM 1659 N N . VAL A 1 211 ? -5.581 -15.043 0.293 1.00 85.25 211 VAL A N 1
ATOM 1660 C CA . VAL A 1 211 ? -4.843 -15.337 1.528 1.00 85.25 211 VAL A CA 1
ATOM 1661 C C . VAL A 1 211 ? -4.495 -16.820 1.560 1.00 85.25 211 VAL A C 1
ATOM 1663 O O . VAL A 1 211 ? -5.385 -17.657 1.648 1.00 85.25 211 VAL A O 1
ATOM 1666 N N . GLN A 1 212 ? -3.194 -17.134 1.526 1.00 83.81 212 GLN A N 1
ATOM 1667 C CA . GLN A 1 212 ? -2.680 -18.515 1.529 1.00 83.81 212 GLN A CA 1
ATOM 1668 C C . GLN A 1 212 ? -3.234 -19.376 0.378 1.00 83.81 212 GLN A C 1
ATOM 1670 O O . GLN A 1 212 ? -3.564 -20.538 0.573 1.00 83.81 212 GLN A O 1
ATOM 1675 N N . GLY A 1 213 ? -3.339 -18.803 -0.824 1.00 85.25 213 GLY A N 1
ATOM 1676 C CA . GLY A 1 213 ? -3.848 -19.513 -1.998 1.00 85.25 213 GLY A CA 1
ATOM 1677 C C . GLY A 1 213 ? -5.371 -19.531 -2.096 1.00 85.25 213 GLY A C 1
ATOM 1678 O O . GLY A 1 213 ? -5.900 -19.922 -3.131 1.00 85.25 213 GLY A O 1
ATOM 1679 N N . GLU A 1 214 ? -6.085 -19.044 -1.082 1.00 90.25 214 GLU A N 1
ATOM 1680 C CA . GLU A 1 214 ? -7.539 -19.001 -1.100 1.00 90.25 214 GLU A CA 1
ATOM 1681 C C . GLU A 1 214 ? -8.082 -17.580 -1.207 1.00 90.25 214 GLU A C 1
ATOM 1683 O O . GLU A 1 214 ? -7.626 -16.668 -0.520 1.00 90.25 214 GLU A O 1
ATOM 1688 N N . ASP A 1 215 ? -9.149 -17.406 -1.976 1.00 90.00 215 ASP A N 1
ATOM 1689 C CA . ASP A 1 215 ? -9.814 -16.115 -2.093 1.00 90.00 215 ASP A CA 1
ATOM 1690 C C . ASP A 1 215 ? -10.741 -15.837 -0.902 1.00 90.00 215 ASP A C 1
ATOM 1692 O O . ASP A 1 215 ? -11.523 -16.683 -0.451 1.00 90.00 215 ASP A O 1
ATOM 1696 N N . TRP A 1 216 ? -10.642 -14.617 -0.384 1.00 94.75 216 TRP A N 1
ATOM 1697 C CA . TRP A 1 216 ? -11.433 -14.094 0.719 1.00 94.75 216 TRP A CA 1
ATOM 1698 C C . TRP A 1 216 ? -11.978 -12.714 0.370 1.00 94.75 216 TRP A C 1
ATOM 1700 O O . TRP A 1 216 ? -11.265 -11.826 -0.085 1.00 94.75 216 TRP A O 1
ATOM 1710 N N . LEU A 1 217 ? -13.254 -12.506 0.661 1.00 95.50 217 LEU A N 1
ATOM 1711 C CA . LEU A 1 217 ? -13.934 -11.225 0.556 1.00 95.50 217 LEU A CA 1
ATOM 1712 C C . LEU A 1 217 ? -13.837 -10.506 1.900 1.00 95.50 217 LEU A C 1
ATOM 1714 O O . LEU A 1 217 ? -14.588 -10.797 2.835 1.00 95.50 217 LEU A O 1
ATOM 1718 N N . ARG A 1 218 ? -12.882 -9.588 2.011 1.00 96.25 218 ARG A N 1
ATOM 1719 C CA . ARG A 1 218 ? -12.636 -8.783 3.209 1.00 96.25 218 ARG A CA 1
ATOM 1720 C C . ARG A 1 218 ? -13.532 -7.554 3.189 1.00 96.25 218 ARG A C 1
ATOM 1722 O O . ARG A 1 218 ? -13.575 -6.832 2.194 1.00 96.25 218 ARG A O 1
ATOM 1729 N N . VAL A 1 219 ? -14.251 -7.315 4.280 1.00 97.31 219 VAL A N 1
ATOM 1730 C CA . VAL A 1 219 ? -15.099 -6.128 4.427 1.00 97.31 219 VAL A CA 1
ATOM 1731 C C . VAL A 1 219 ? -14.342 -5.064 5.206 1.00 97.31 219 VAL A C 1
ATOM 1733 O O . VAL A 1 219 ? -13.945 -5.290 6.355 1.00 97.31 219 VAL A O 1
ATOM 1736 N N . TYR A 1 220 ? -14.173 -3.910 4.570 1.00 97.19 220 TYR A N 1
ATOM 1737 C CA . TYR A 1 220 ? -13.508 -2.735 5.112 1.00 97.19 220 TYR A CA 1
ATOM 1738 C C . TYR A 1 220 ? -14.490 -1.578 5.248 1.00 97.19 220 TYR A C 1
ATOM 1740 O O . TYR A 1 220 ? -15.424 -1.457 4.451 1.00 97.19 220 TYR A O 1
ATOM 1748 N N . MET A 1 221 ? -14.273 -0.710 6.234 1.00 95.94 221 MET A N 1
ATOM 1749 C CA . MET A 1 221 ? -15.098 0.480 6.414 1.00 95.94 221 MET A CA 1
ATOM 1750 C C . MET A 1 221 ? -14.337 1.691 6.950 1.00 95.94 221 MET A C 1
ATOM 1752 O O . MET A 1 221 ? -13.356 1.539 7.683 1.00 95.94 221 MET A O 1
ATOM 1756 N N . GLY A 1 222 ? -14.895 2.866 6.653 1.00 93.31 222 GLY A N 1
ATOM 1757 C CA . GLY A 1 222 ? -14.491 4.167 7.182 1.00 93.31 222 GLY A CA 1
ATOM 1758 C C . GLY A 1 222 ? -13.133 4.651 6.681 1.00 93.31 222 GLY A C 1
ATOM 1759 O O . GLY A 1 222 ? -12.347 3.884 6.147 1.00 93.31 222 GLY A O 1
ATOM 1760 N N . GLU A 1 223 ? -12.863 5.932 6.888 1.00 93.06 223 GLU A N 1
ATOM 1761 C CA . GLU A 1 223 ? -11.567 6.568 6.656 1.00 93.06 223 GLU A CA 1
ATOM 1762 C C . GLU A 1 223 ? -11.220 7.329 7.936 1.00 93.06 223 GLU A C 1
ATOM 1764 O O . GLU A 1 223 ? -11.962 8.217 8.356 1.00 93.06 223 GLU A O 1
ATOM 1769 N N . PHE A 1 224 ? -10.137 6.932 8.602 1.00 93.25 224 PHE A N 1
ATOM 1770 C CA . PHE A 1 224 ? -9.739 7.467 9.900 1.00 93.25 224 PHE A CA 1
ATOM 1771 C C . PHE A 1 224 ? -8.350 8.088 9.810 1.00 93.25 224 PHE A C 1
ATOM 1773 O O . PHE A 1 224 ? -7.419 7.491 9.276 1.00 93.25 224 PHE A O 1
ATOM 1780 N N . GLU A 1 225 ? -8.204 9.276 10.386 1.00 89.12 225 GLU A N 1
ATOM 1781 C CA . GLU A 1 225 ? -6.951 10.043 10.420 1.00 89.12 225 GLU A CA 1
ATOM 1782 C C . GLU A 1 225 ? -5.793 9.323 11.129 1.00 89.12 225 GLU A C 1
ATOM 1784 O O . GLU A 1 225 ? -4.630 9.588 10.831 1.00 89.12 225 GLU A O 1
ATOM 1789 N N . ASN A 1 226 ? -6.101 8.432 12.076 1.00 90.25 226 ASN A N 1
ATOM 1790 C CA . ASN A 1 226 ? -5.131 7.674 12.858 1.00 90.25 226 ASN A CA 1
ATOM 1791 C C . ASN A 1 226 ? -5.739 6.368 13.403 1.00 90.25 226 ASN A C 1
ATOM 1793 O O . ASN A 1 226 ? -6.958 6.160 13.413 1.00 90.25 226 ASN A O 1
ATOM 1797 N N . GLU A 1 227 ? -4.867 5.485 13.897 1.00 92.19 227 GLU A N 1
ATOM 1798 C CA . GLU A 1 227 ? -5.252 4.177 14.427 1.00 92.19 227 GLU A CA 1
ATOM 1799 C C . GLU A 1 227 ? -6.202 4.288 15.629 1.00 92.19 227 GLU A C 1
ATOM 1801 O O . GLU A 1 227 ? -7.147 3.507 15.749 1.00 92.19 227 GLU A O 1
ATOM 1806 N N . ASN A 1 228 ? -5.985 5.265 16.514 1.00 92.69 228 ASN A N 1
ATOM 1807 C CA . ASN A 1 228 ? -6.792 5.441 17.720 1.00 92.69 228 ASN A CA 1
ATOM 1808 C C . ASN A 1 228 ? -8.245 5.815 17.383 1.00 92.69 228 ASN A C 1
ATOM 1810 O O . ASN A 1 228 ? -9.180 5.232 17.935 1.00 92.69 228 ASN A O 1
ATOM 1814 N N . ALA A 1 229 ? -8.444 6.726 16.426 1.00 94.50 229 ALA A N 1
ATOM 1815 C CA . ALA A 1 229 ? -9.760 7.091 15.913 1.00 94.50 229 ALA A CA 1
ATOM 1816 C C . ALA A 1 229 ? -10.485 5.870 15.325 1.00 94.50 229 ALA A C 1
ATOM 1818 O O . ALA A 1 229 ? -11.641 5.612 15.679 1.00 94.50 229 ALA A O 1
ATOM 1819 N N . ALA A 1 230 ? -9.782 5.062 14.521 1.00 96.38 230 ALA A N 1
ATOM 1820 C CA . ALA A 1 230 ? -10.315 3.812 13.987 1.00 96.38 230 ALA A CA 1
ATOM 1821 C C . ALA A 1 230 ? -10.719 2.846 15.115 1.00 96.38 230 ALA A C 1
ATOM 1823 O O . ALA A 1 230 ? -11.834 2.325 15.120 1.00 96.38 230 ALA A O 1
ATOM 1824 N N . ARG A 1 231 ? -9.858 2.639 16.123 1.00 97.12 231 ARG A N 1
ATOM 1825 C CA . ARG A 1 231 ? -10.147 1.743 17.258 1.00 97.12 231 ARG A CA 1
ATOM 1826 C C . ARG A 1 231 ? -11.339 2.203 18.081 1.00 97.12 231 ARG A C 1
ATOM 1828 O O . ARG A 1 231 ? -12.193 1.383 18.408 1.00 97.12 231 ARG A O 1
ATOM 1835 N N . LYS A 1 232 ? -11.420 3.498 18.386 1.00 97.50 232 LYS A N 1
ATOM 1836 C CA . LYS A 1 232 ? -12.542 4.087 19.125 1.00 97.50 232 LYS A CA 1
ATOM 1837 C C . LYS A 1 232 ? -13.855 3.895 18.371 1.00 97.50 232 LYS A C 1
ATOM 1839 O O . LYS A 1 232 ? -14.867 3.562 18.981 1.00 97.50 232 LYS A O 1
ATOM 1844 N N . PHE A 1 233 ? -13.845 4.072 17.051 1.00 97.12 233 PHE A N 1
ATOM 1845 C CA . PHE A 1 233 ? -15.024 3.837 16.223 1.00 97.12 233 PHE A CA 1
ATOM 1846 C C . PHE A 1 233 ? -15.407 2.351 16.164 1.00 97.12 233 PHE A C 1
ATOM 1848 O O . PHE A 1 233 ? -16.563 2.008 16.401 1.00 97.12 233 PHE A O 1
ATOM 1855 N N . GLY A 1 234 ? -14.437 1.461 15.942 1.00 97.31 234 GLY A N 1
ATOM 1856 C CA . GLY A 1 234 ? -14.658 0.013 15.938 1.00 97.31 234 GLY A CA 1
ATOM 1857 C C . GLY A 1 234 ? -15.205 -0.508 17.269 1.00 97.31 234 GLY A C 1
ATOM 1858 O O . GLY A 1 234 ? -16.124 -1.325 17.277 1.00 97.31 234 GLY A O 1
ATOM 1859 N N . ALA A 1 235 ? -14.712 0.014 18.397 1.00 98.00 235 ALA A N 1
ATOM 1860 C CA . ALA A 1 235 ? -15.214 -0.324 19.727 1.00 98.00 235 ALA A CA 1
ATOM 1861 C C . ALA A 1 235 ? -16.693 0.054 19.893 1.00 98.00 235 ALA A C 1
ATOM 1863 O O . ALA A 1 235 ? -17.476 -0.777 20.345 1.00 98.00 235 ALA A O 1
ATOM 1864 N N . LYS A 1 236 ? -17.098 1.248 19.435 1.00 97.56 236 LYS A N 1
ATOM 1865 C CA . LYS A 1 236 ? -18.508 1.675 19.445 1.00 97.56 236 LYS A CA 1
ATOM 1866 C C . LYS A 1 236 ? -19.402 0.772 18.594 1.00 97.56 236 LYS A C 1
ATOM 1868 O O . LYS A 1 236 ? -20.520 0.468 18.992 1.00 97.56 236 LYS A O 1
ATOM 1873 N N . LEU A 1 237 ? -18.939 0.347 17.417 1.00 97.50 237 LEU A N 1
ATOM 1874 C CA . LEU A 1 237 ? -19.705 -0.581 16.576 1.00 97.50 237 LEU A CA 1
ATOM 1875 C C . LEU A 1 237 ? -19.845 -1.958 17.231 1.00 97.50 237 LEU A C 1
ATOM 1877 O O . LEU A 1 237 ? -20.905 -2.575 17.136 1.00 97.50 237 LEU A O 1
ATOM 1881 N N . LYS A 1 238 ? -18.791 -2.417 17.914 1.00 97.56 238 LYS A N 1
ATOM 1882 C CA . LYS A 1 238 ? -18.801 -3.675 18.662 1.00 97.56 238 LYS A CA 1
ATOM 1883 C C . LYS A 1 238 ? -19.754 -3.623 19.858 1.00 97.56 238 LYS A C 1
ATOM 1885 O O . LYS A 1 238 ? -20.520 -4.557 20.051 1.00 97.56 238 LYS A O 1
ATOM 1890 N N . GLU A 1 239 ? -19.751 -2.526 20.614 1.00 97.50 239 GLU A N 1
ATOM 1891 C CA . GLU A 1 239 ? -20.674 -2.283 21.735 1.00 97.50 239 GLU A CA 1
ATOM 1892 C C . GLU A 1 239 ? -22.142 -2.285 21.282 1.00 97.50 239 GLU A C 1
ATOM 1894 O O . GLU A 1 239 ? -22.999 -2.858 21.946 1.00 97.50 239 GLU A O 1
ATOM 1899 N N . LYS A 1 240 ? -22.422 -1.730 20.098 1.00 97.38 240 LYS A N 1
ATOM 1900 C CA . LYS A 1 240 ? -23.755 -1.753 19.474 1.00 97.38 240 LYS A CA 1
ATOM 1901 C C . LYS A 1 240 ? -24.154 -3.110 18.877 1.00 97.38 240 LYS A C 1
ATOM 1903 O O . LYS A 1 240 ? -25.231 -3.213 18.301 1.00 97.38 240 LYS A O 1
ATOM 1908 N N . GLY A 1 241 ? -23.288 -4.123 18.932 1.00 97.19 241 GLY A N 1
ATOM 1909 C CA . GLY A 1 241 ? -23.541 -5.432 18.324 1.00 97.19 241 GLY A CA 1
ATOM 1910 C C . GLY A 1 241 ? -23.560 -5.431 16.790 1.00 97.19 241 GLY A C 1
ATOM 1911 O O . GLY A 1 241 ? -23.998 -6.408 16.190 1.00 97.19 241 GLY A O 1
ATOM 1912 N N . LEU A 1 242 ? -23.079 -4.363 16.140 1.00 96.88 242 LEU A N 1
ATOM 1913 C CA . LEU A 1 242 ? -23.062 -4.253 14.674 1.00 96.88 242 LEU A CA 1
ATOM 1914 C C . LEU A 1 242 ? -21.929 -5.065 14.040 1.00 96.88 242 LEU A C 1
ATOM 1916 O O . LEU A 1 242 ? -22.033 -5.489 12.894 1.00 96.88 242 LEU A O 1
ATOM 1920 N N . ILE A 1 243 ? -20.840 -5.272 14.782 1.00 97.75 243 ILE A N 1
ATOM 1921 C CA . ILE A 1 243 ? -19.699 -6.097 14.377 1.00 97.75 243 ILE A CA 1
ATOM 1922 C C . ILE A 1 243 ? -19.205 -6.917 15.570 1.00 97.75 243 ILE A C 1
ATOM 1924 O O . ILE A 1 243 ? -19.273 -6.472 16.713 1.00 97.75 243 ILE A O 1
ATOM 1928 N N . SER A 1 244 ? -18.647 -8.098 15.317 1.00 97.00 244 SER A N 1
ATOM 1929 C CA . SER A 1 244 ? -18.030 -8.937 16.359 1.00 97.00 244 SER A CA 1
ATOM 1930 C C . SER A 1 244 ? -16.516 -8.714 16.492 1.00 97.00 244 SER A C 1
ATOM 1932 O O . SER A 1 244 ? -15.926 -8.961 17.548 1.00 97.00 244 SER A O 1
ATOM 1934 N N . TYR A 1 245 ? -15.884 -8.211 15.431 1.00 97.19 245 TYR A N 1
ATOM 1935 C CA . TYR 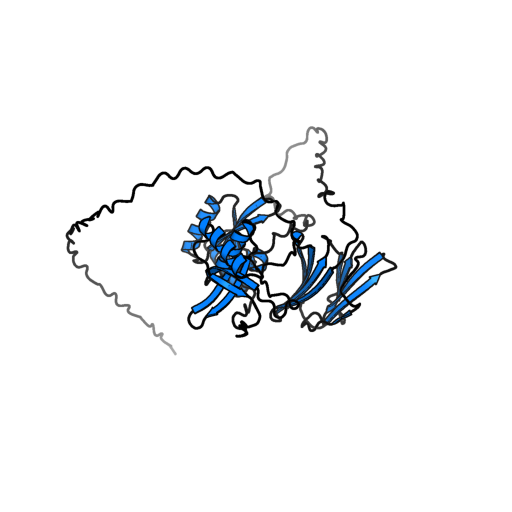A 1 245 ? -14.443 -8.036 15.291 1.00 97.19 245 TYR A CA 1
ATOM 1936 C C . TYR A 1 245 ? -14.130 -6.734 14.554 1.00 97.19 245 TYR A C 1
ATOM 1938 O O . TYR A 1 245 ? -14.883 -6.308 13.681 1.00 97.19 245 TYR A O 1
ATOM 1946 N N . PHE A 1 246 ? -12.987 -6.129 14.874 1.00 97.94 246 PHE A N 1
ATOM 1947 C CA . PHE A 1 246 ? -12.377 -5.131 14.010 1.00 97.94 246 PHE A CA 1
ATOM 1948 C C . PHE A 1 246 ? -10.856 -5.114 14.161 1.00 97.94 246 PHE A C 1
ATOM 1950 O O . PHE A 1 246 ? -10.314 -5.397 15.233 1.00 97.94 246 PHE A O 1
ATOM 1957 N N . LYS A 1 247 ? -10.170 -4.712 13.093 1.00 97.00 247 LYS A N 1
ATOM 1958 C CA . LYS A 1 247 ? -8.740 -4.412 13.096 1.00 97.00 247 LYS A CA 1
ATOM 1959 C C . LYS A 1 247 ? -8.464 -3.164 12.257 1.00 97.00 247 LYS A C 1
ATOM 1961 O O . LYS A 1 247 ? -8.797 -3.166 11.072 1.00 97.00 247 LYS A O 1
ATOM 1966 N N . PRO A 1 248 ? -7.838 -2.126 12.834 1.00 96.44 248 PRO A N 1
ATOM 1967 C CA . PRO A 1 248 ? -7.312 -1.020 12.050 1.00 96.44 248 PRO A CA 1
ATOM 1968 C C . PRO A 1 248 ? -6.249 -1.513 11.067 1.00 96.44 248 PRO A C 1
ATOM 1970 O O . PRO A 1 248 ? -5.351 -2.275 11.437 1.00 96.44 248 PRO A O 1
ATOM 1973 N N . VAL A 1 249 ? -6.349 -1.075 9.822 1.00 94.31 249 VAL A N 1
ATOM 1974 C CA . VAL A 1 249 ? -5.387 -1.355 8.753 1.00 94.31 249 VAL A CA 1
ATOM 1975 C C . VAL A 1 249 ? -5.163 -0.089 7.939 1.00 94.31 249 VAL A C 1
ATOM 1977 O O . VAL A 1 249 ? -6.050 0.752 7.860 1.00 94.31 249 VAL A O 1
ATOM 1980 N N . THR A 1 250 ? -3.999 0.054 7.319 1.00 91.50 250 THR A N 1
ATOM 1981 C CA . THR A 1 250 ? -3.735 1.157 6.384 1.00 91.50 250 THR A CA 1
ATOM 1982 C C . THR A 1 250 ? -3.996 0.719 4.946 1.00 91.50 250 THR A C 1
ATOM 1984 O O . THR A 1 250 ? -4.066 -0.480 4.659 1.00 91.50 250 THR A O 1
ATOM 1987 N N . ILE A 1 251 ? -4.090 1.674 4.016 1.00 85.62 251 ILE A N 1
ATOM 1988 C CA . ILE A 1 251 ? -4.246 1.348 2.589 1.00 85.62 251 ILE A CA 1
ATOM 1989 C C . ILE A 1 251 ? -3.087 0.495 2.063 1.00 85.62 251 ILE A C 1
ATOM 1991 O O . ILE A 1 251 ? -3.312 -0.476 1.346 1.00 85.62 251 ILE A O 1
ATOM 1995 N N . ASP A 1 252 ? -1.860 0.781 2.512 1.00 82.00 252 ASP A N 1
ATOM 1996 C CA . ASP A 1 252 ? -0.675 -0.010 2.181 1.00 82.00 252 ASP A CA 1
ATOM 1997 C C . ASP A 1 252 ? -0.859 -1.474 2.610 1.00 82.00 252 ASP A C 1
ATOM 1999 O O . ASP A 1 252 ? -0.439 -2.380 1.900 1.00 82.00 252 ASP A O 1
ATOM 2003 N N . MET A 1 253 ? -1.497 -1.728 3.759 1.00 85.31 253 MET A N 1
ATOM 2004 C CA . MET A 1 253 ? -1.750 -3.090 4.242 1.00 85.31 253 MET A CA 1
ATOM 2005 C C . MET A 1 253 ? -2.831 -3.817 3.440 1.00 85.31 253 MET A C 1
ATOM 2007 O O . MET A 1 253 ? -2.722 -5.028 3.286 1.00 85.31 253 MET A O 1
ATOM 2011 N N . ILE A 1 254 ? -3.844 -3.099 2.946 1.00 86.31 254 ILE A N 1
ATOM 2012 C CA . ILE A 1 254 ? -4.923 -3.651 2.107 1.00 86.31 254 ILE A CA 1
ATOM 2013 C C . ILE A 1 254 ? -4.398 -3.995 0.705 1.00 86.31 254 ILE A C 1
ATOM 2015 O O . ILE A 1 254 ? -4.790 -4.987 0.101 1.00 86.31 254 ILE A O 1
ATOM 2019 N N . MET A 1 255 ? -3.502 -3.161 0.176 1.00 77.38 255 MET A N 1
ATOM 2020 C CA . MET A 1 255 ? -2.968 -3.293 -1.183 1.00 77.38 255 MET A CA 1
ATOM 2021 C C . MET A 1 255 ? -1.796 -4.280 -1.279 1.00 77.38 255 MET A C 1
ATOM 2023 O O . MET A 1 255 ? -1.430 -4.709 -2.379 1.00 77.38 255 MET A O 1
ATOM 2027 N N . GLN A 1 256 ? -1.180 -4.621 -0.144 1.00 76.50 256 GLN A N 1
ATOM 2028 C CA . GLN A 1 256 ? -0.122 -5.621 -0.078 1.00 76.50 256 GLN A CA 1
ATOM 2029 C C . GLN A 1 256 ? -0.691 -7.025 -0.298 1.00 76.50 256 GLN A C 1
ATOM 2031 O O . GLN A 1 256 ? -1.749 -7.344 0.245 1.00 76.50 256 GLN A O 1
ATOM 2036 N N . PRO A 1 257 ? 0.018 -7.903 -1.037 1.00 65.19 257 PRO A N 1
ATOM 2037 C CA . PRO A 1 257 ? -0.323 -9.316 -1.028 1.00 65.19 257 PRO A CA 1
ATOM 2038 C C . PRO A 1 257 ? -0.320 -9.797 0.430 1.00 65.19 257 PRO A C 1
ATOM 2040 O O . PRO A 1 257 ? 0.560 -9.394 1.205 1.00 65.19 257 PRO A O 1
ATOM 2043 N N . PRO A 1 258 ? -1.304 -10.610 0.839 1.00 59.25 258 PRO A N 1
ATOM 2044 C CA . PRO A 1 258 ? -1.439 -10.992 2.229 1.00 59.25 258 PRO A CA 1
ATOM 2045 C C . PRO A 1 258 ? -0.158 -11.669 2.681 1.00 59.25 258 PRO A C 1
ATOM 2047 O O . PRO A 1 258 ? 0.345 -12.608 2.061 1.00 59.25 258 PRO A O 1
ATOM 2050 N N . ARG A 1 259 ? 0.391 -11.142 3.775 1.00 60.25 259 ARG A N 1
ATOM 2051 C CA . ARG A 1 259 ? 1.583 -11.708 4.395 1.00 60.25 259 ARG A CA 1
ATOM 2052 C C . ARG A 1 259 ? 1.252 -13.150 4.743 1.00 60.25 259 ARG A C 1
ATOM 2054 O O . ARG A 1 259 ? 0.306 -13.383 5.499 1.00 60.25 259 ARG A O 1
ATOM 2061 N N . GLN A 1 260 ? 2.028 -14.098 4.217 1.00 51.75 260 GLN A N 1
ATOM 2062 C CA . GLN A 1 260 ? 2.039 -15.439 4.786 1.00 51.75 260 GLN A CA 1
ATOM 2063 C C . GLN A 1 260 ? 2.278 -15.257 6.291 1.00 51.75 260 GLN A C 1
ATOM 2065 O O . GLN A 1 260 ? 3.212 -14.532 6.657 1.00 51.75 260 GLN A O 1
ATOM 2070 N N . PRO A 1 261 ? 1.406 -15.790 7.167 1.00 49.84 261 PRO A N 1
ATOM 2071 C CA . PRO A 1 261 ? 1.650 -15.741 8.594 1.00 49.84 261 PRO A CA 1
ATOM 2072 C C . PRO A 1 261 ? 3.051 -16.300 8.816 1.00 49.84 261 PRO A C 1
ATOM 2074 O O . PRO A 1 261 ? 3.303 -17.456 8.480 1.00 49.84 261 PRO A O 1
ATOM 2077 N N . ALA A 1 262 ? 3.973 -15.471 9.315 1.00 44.88 262 ALA A N 1
ATOM 2078 C CA . ALA A 1 262 ? 5.233 -15.988 9.826 1.00 44.88 262 ALA A CA 1
ATOM 2079 C C . ALA A 1 262 ? 4.841 -17.096 10.799 1.00 44.88 262 ALA A C 1
ATOM 2081 O O . ALA A 1 262 ? 4.010 -16.828 11.674 1.00 44.88 262 ALA A O 1
ATOM 2082 N N . ALA A 1 263 ? 5.327 -18.318 10.565 1.00 39.56 263 ALA A N 1
ATOM 2083 C CA . ALA A 1 263 ? 5.011 -19.478 11.382 1.00 39.56 263 ALA A CA 1
ATOM 2084 C C . ALA A 1 263 ? 5.148 -19.056 12.846 1.00 39.56 263 ALA A C 1
ATOM 2086 O O . ALA A 1 263 ? 6.253 -18.806 13.328 1.00 39.56 263 ALA A O 1
ATOM 2087 N N . ARG A 1 264 ? 4.017 -18.834 13.529 1.00 36.41 264 ARG A N 1
ATOM 2088 C CA . ARG A 1 264 ? 4.066 -18.444 14.932 1.00 36.41 264 ARG A CA 1
ATOM 2089 C C . ARG A 1 264 ? 4.645 -19.659 15.647 1.00 36.41 264 ARG A C 1
ATOM 2091 O O . ARG A 1 264 ? 4.055 -20.732 15.499 1.00 36.41 264 ARG A O 1
ATOM 2098 N N . PRO A 1 265 ? 5.750 -19.533 16.403 1.00 35.06 265 PRO A N 1
ATOM 2099 C CA . PRO A 1 265 ? 6.122 -20.593 17.325 1.00 35.06 265 PRO A CA 1
ATOM 2100 C C . PRO A 1 265 ? 4.894 -20.853 18.193 1.00 35.06 265 PRO A C 1
ATOM 2102 O O . PRO A 1 265 ? 4.272 -19.899 18.671 1.00 35.06 265 PRO A O 1
ATOM 2105 N N . ALA A 1 266 ? 4.486 -22.118 18.287 1.00 34.84 266 ALA A N 1
ATOM 2106 C CA . ALA A 1 266 ? 3.282 -22.528 18.989 1.00 34.84 266 ALA A CA 1
ATOM 2107 C C . ALA A 1 266 ? 3.296 -21.938 20.406 1.00 34.84 266 ALA A C 1
ATOM 2109 O O . ALA A 1 266 ? 3.991 -22.425 21.296 1.00 34.84 266 ALA A O 1
ATOM 2110 N N . GLN A 1 267 ? 2.560 -20.844 20.612 1.00 35.41 267 GLN A N 1
ATOM 2111 C CA . GLN A 1 267 ? 2.339 -20.304 21.940 1.00 35.41 267 GLN A CA 1
ATOM 2112 C C . GLN A 1 267 ? 1.424 -21.297 22.637 1.00 35.41 267 GLN A C 1
ATOM 2114 O O . GLN A 1 267 ? 0.237 -21.393 22.335 1.00 35.41 267 GLN A O 1
ATOM 2119 N N . LYS A 1 268 ? 2.034 -22.078 23.525 1.00 36.91 268 LYS A N 1
ATOM 2120 C CA . LYS A 1 268 ? 1.392 -22.987 24.462 1.00 36.91 268 LYS A CA 1
ATOM 2121 C C . LYS A 1 268 ? 0.433 -22.153 25.314 1.00 36.91 268 LYS A C 1
ATOM 2123 O O . LYS A 1 268 ? 0.843 -21.527 26.288 1.00 36.91 268 LYS A O 1
ATOM 2128 N N . THR A 1 269 ? -0.828 -22.066 24.904 1.00 34.59 269 THR A N 1
ATOM 2129 C CA . THR A 1 269 ? -1.878 -21.434 25.698 1.00 34.59 269 THR A CA 1
ATOM 2130 C C . THR A 1 269 ? -2.022 -22.241 26.980 1.00 34.59 269 THR A C 1
ATOM 2132 O O . THR A 1 269 ? -2.415 -23.407 26.956 1.00 34.59 269 THR A O 1
ATOM 2135 N N . ALA A 1 270 ? -1.639 -21.628 28.098 1.00 36.81 270 ALA A N 1
ATOM 2136 C CA . ALA A 1 270 ? -1.913 -22.147 29.422 1.00 36.81 270 ALA A CA 1
ATOM 2137 C C . ALA A 1 270 ? -3.432 -22.270 29.612 1.00 36.81 270 ALA A C 1
ATOM 2139 O O . ALA A 1 270 ? -4.202 -21.372 29.273 1.00 36.81 270 ALA A O 1
ATOM 2140 N N . SER A 1 271 ? -3.819 -23.432 30.123 1.00 36.28 271 SER A N 1
ATOM 2141 C CA . SER A 1 271 ? -5.180 -23.876 30.396 1.00 36.28 271 SER A CA 1
ATOM 2142 C C . SER A 1 271 ? -5.893 -22.926 31.369 1.00 36.28 271 SER A C 1
ATOM 2144 O O . SER A 1 271 ? -5.424 -22.725 32.489 1.00 36.28 271 SER A O 1
ATOM 2146 N N . LEU A 1 272 ? -7.025 -22.352 30.953 1.00 37.25 272 LEU A N 1
ATOM 2147 C CA . LEU A 1 272 ? -7.922 -21.570 31.804 1.00 37.25 272 LEU A CA 1
ATOM 2148 C C . LEU A 1 272 ? -9.124 -22.450 32.194 1.00 37.25 272 LEU A C 1
ATOM 2150 O O . LEU A 1 272 ? -9.984 -22.729 31.368 1.00 37.25 272 LEU A O 1
ATOM 2154 N N . ILE A 1 273 ? -9.122 -22.886 33.458 1.00 35.28 273 ILE A N 1
ATOM 2155 C CA . ILE A 1 273 ? -10.268 -23.196 34.336 1.00 35.28 273 ILE A CA 1
ATOM 2156 C C . ILE A 1 273 ? -11.382 -24.075 33.725 1.00 35.28 273 ILE A C 1
ATOM 2158 O O . ILE A 1 273 ? -12.341 -23.585 33.132 1.00 35.28 273 ILE A O 1
ATOM 2162 N N . GLN A 1 274 ? -11.315 -25.384 33.992 1.00 36.97 274 GLN A N 1
ATOM 2163 C CA . GLN A 1 274 ? -12.486 -26.269 33.959 1.00 36.97 274 GLN A CA 1
ATOM 2164 C C . GLN A 1 274 ? -13.257 -26.183 35.295 1.00 36.97 274 GLN A C 1
ATOM 2166 O O . GLN A 1 274 ? -12.625 -26.094 36.353 1.00 36.97 274 GLN A O 1
ATOM 2171 N N . PRO A 1 275 ? -14.601 -26.240 35.291 1.00 41.22 275 PRO A N 1
ATOM 2172 C CA . PRO A 1 275 ? -15.392 -26.336 36.515 1.00 41.22 275 PRO A CA 1
ATOM 2173 C C . PRO A 1 275 ? -15.217 -27.713 37.186 1.00 41.22 275 PRO A C 1
ATOM 2175 O O . PRO A 1 275 ? -15.239 -28.750 36.523 1.00 41.22 275 PRO A O 1
ATOM 2178 N N . LYS A 1 276 ? -15.054 -27.713 38.518 1.00 40.53 276 LYS A N 1
ATOM 2179 C CA . LYS A 1 276 ? -14.937 -28.909 39.375 1.00 40.53 276 LYS A CA 1
ATOM 2180 C C . LYS A 1 276 ? -16.126 -29.864 39.183 1.00 40.53 276 LYS A C 1
ATOM 2182 O O . LYS A 1 276 ? -17.271 -29.456 39.364 1.00 40.53 276 LYS A O 1
ATOM 2187 N N . LYS A 1 277 ? -15.838 -31.146 38.928 1.00 43.66 277 LYS A N 1
ATOM 2188 C CA . LYS A 1 277 ? -16.786 -32.276 39.003 1.00 43.66 277 LYS A CA 1
ATOM 2189 C C . LYS A 1 277 ? -16.409 -33.198 40.196 1.00 43.66 277 LYS A C 1
ATOM 2191 O O . LYS A 1 277 ? -15.222 -33.238 40.523 1.00 43.66 277 LYS A O 1
ATOM 2196 N N . PRO A 1 278 ? -17.370 -33.867 40.879 1.00 57.16 278 PRO A N 1
ATOM 2197 C CA . PRO A 1 278 ? -17.159 -34.580 42.159 1.00 57.16 278 PRO A CA 1
ATOM 2198 C C . PRO A 1 278 ? -16.382 -35.919 42.039 1.00 57.16 278 PRO A C 1
ATOM 2200 O O . PRO A 1 278 ? -16.117 -36.346 40.916 1.00 57.16 278 PRO A O 1
ATOM 2203 N N . PRO A 1 279 ? -16.006 -36.563 43.173 1.00 59.06 279 PRO A N 1
ATOM 2204 C CA . PRO A 1 279 ? -14.946 -37.581 43.261 1.00 59.06 279 PRO A CA 1
ATOM 2205 C C . PRO A 1 279 ? -15.338 -38.977 42.723 1.00 59.06 279 PRO A C 1
ATOM 2207 O O . PRO A 1 279 ? -16.526 -39.249 42.543 1.00 59.06 279 PRO A O 1
ATOM 2210 N N . PRO A 1 280 ? -14.348 -39.862 42.463 1.00 55.78 280 PRO A N 1
ATOM 2211 C CA . PRO A 1 280 ? -14.527 -41.077 41.670 1.00 55.78 280 PRO A CA 1
ATOM 2212 C C . PRO A 1 280 ? -14.812 -42.331 42.522 1.00 55.78 280 PRO A C 1
ATOM 2214 O O . PRO A 1 280 ? -14.335 -42.423 43.654 1.00 55.78 280 PRO A O 1
ATOM 2217 N N . PRO A 1 281 ? -15.503 -43.337 41.959 1.00 46.16 281 PRO A N 1
ATOM 2218 C CA . PRO A 1 281 ? -15.436 -44.728 42.414 1.00 46.16 281 PRO A CA 1
ATOM 2219 C C . PRO A 1 281 ? -14.816 -45.638 41.312 1.00 46.16 281 PRO A C 1
ATOM 2221 O O . PRO A 1 281 ? -14.544 -45.154 40.212 1.00 46.16 281 PRO A O 1
ATOM 2224 N N . PRO A 1 282 ? -14.475 -46.909 41.603 1.00 51.34 282 PRO A N 1
ATOM 2225 C CA . PRO A 1 282 ? -13.106 -47.405 41.659 1.00 51.34 282 PRO A CA 1
ATOM 2226 C C . PRO A 1 282 ? -12.610 -48.077 40.369 1.00 51.34 282 PRO A C 1
ATOM 2228 O O . PRO A 1 282 ? -13.360 -48.465 39.480 1.00 51.34 282 PRO A O 1
ATOM 2231 N N . GLU A 1 283 ? -11.291 -48.208 40.360 1.00 58.28 283 GLU A N 1
ATOM 2232 C CA . GLU A 1 283 ? -10.368 -48.776 39.382 1.00 58.28 283 GLU A CA 1
ATOM 2233 C C . GLU A 1 283 ? -10.690 -50.223 38.950 1.00 58.28 283 GLU A C 1
ATOM 2235 O O . GLU A 1 283 ? -10.741 -51.120 39.789 1.00 58.28 283 GLU A O 1
ATOM 2240 N N . ALA A 1 284 ? -10.830 -50.454 37.637 1.00 40.81 284 ALA A N 1
ATOM 2241 C CA . ALA A 1 284 ? -10.520 -51.733 36.990 1.00 40.81 284 ALA A CA 1
ATOM 2242 C C . ALA A 1 284 ? -10.296 -51.575 35.469 1.00 40.81 284 ALA A C 1
ATOM 2244 O O . ALA A 1 284 ? -11.064 -50.920 34.768 1.00 40.81 284 ALA A O 1
ATOM 2245 N N . ASP A 1 285 ? -9.234 -52.244 35.017 1.00 40.84 285 ASP A N 1
ATOM 2246 C CA . ASP A 1 285 ? -8.863 -52.673 33.664 1.00 40.84 285 ASP A CA 1
ATOM 2247 C C . ASP A 1 285 ? -8.359 -51.665 32.613 1.00 40.84 285 ASP A C 1
ATOM 2249 O O . ASP A 1 285 ? -9.079 -50.985 31.884 1.00 40.84 285 ASP A O 1
ATOM 2253 N N . LYS A 1 286 ? -7.023 -51.697 32.468 1.00 48.06 286 LYS A N 1
ATOM 2254 C CA . LYS A 1 286 ? -6.239 -51.203 31.328 1.00 48.06 286 LYS A CA 1
ATOM 2255 C C . LYS A 1 286 ? -6.682 -51.862 30.016 1.00 48.06 286 LYS A C 1
ATOM 2257 O O . LYS A 1 286 ? -6.738 -53.090 29.940 1.00 48.06 286 LYS A O 1
ATOM 2262 N N . PRO A 1 287 ? -6.688 -51.085 28.921 1.00 32.81 287 PRO A N 1
ATOM 2263 C CA . PRO A 1 287 ? -6.080 -51.583 27.692 1.00 32.81 287 PRO A CA 1
ATOM 2264 C C . PRO A 1 287 ? -5.078 -50.607 27.053 1.00 32.81 287 PRO A C 1
ATOM 2266 O O . PRO A 1 287 ? -5.256 -49.395 27.010 1.00 32.81 287 PRO A O 1
ATOM 2269 N N . LYS A 1 288 ? -4.005 -51.234 26.559 1.00 35.47 288 LYS A N 1
ATOM 2270 C CA . LYS A 1 288 ? -3.040 -50.860 25.512 1.00 35.47 288 LYS A CA 1
ATOM 2271 C C . LYS A 1 288 ? -3.021 -49.412 24.992 1.00 35.47 288 LYS A C 1
ATOM 2273 O O . LYS A 1 288 ? -3.905 -48.955 24.278 1.00 35.47 288 LYS A O 1
ATOM 2278 N N . SER A 1 289 ? -1.854 -48.812 25.233 1.00 35.44 289 SER A N 1
ATOM 2279 C CA . SER A 1 289 ? -1.214 -47.715 24.502 1.00 35.44 289 SER A CA 1
ATOM 2280 C C . SER A 1 289 ? -1.561 -47.690 23.006 1.00 35.44 289 SER A C 1
ATOM 2282 O O . SER A 1 289 ? -1.075 -48.515 22.231 1.00 35.44 289 SER A O 1
ATOM 2284 N N . MET A 1 290 ? -2.385 -46.720 22.608 1.00 29.27 290 MET A N 1
ATOM 2285 C CA . MET A 1 290 ? -2.474 -46.254 21.228 1.00 29.27 290 MET A CA 1
ATOM 2286 C C . MET A 1 290 ? -1.420 -45.166 21.029 1.00 29.27 290 MET A C 1
ATOM 2288 O O . MET A 1 290 ? -1.528 -44.067 21.572 1.00 29.27 290 MET A O 1
ATOM 2292 N N . GLN A 1 291 ? -0.392 -45.491 20.247 1.00 30.05 291 GLN A N 1
ATOM 2293 C CA . GLN A 1 291 ? 0.500 -44.500 19.666 1.00 30.05 291 GLN A CA 1
ATOM 2294 C C . GLN A 1 291 ? -0.329 -43.549 18.804 1.00 30.05 291 GLN A C 1
ATOM 2296 O O . GLN A 1 291 ? -1.020 -43.953 17.871 1.00 30.05 291 GLN A O 1
ATOM 2301 N N . GLN A 1 292 ? -0.268 -42.275 19.166 1.00 28.84 292 GLN A N 1
ATOM 2302 C CA . GLN A 1 292 ? -0.848 -41.185 18.407 1.00 28.84 292 GLN A CA 1
ATOM 2303 C C . GLN A 1 292 ? -0.153 -41.124 17.035 1.00 28.84 292 GLN A C 1
ATOM 2305 O O . GLN A 1 292 ? 1.080 -41.160 16.997 1.00 28.84 292 GLN A O 1
ATOM 2310 N N . PRO A 1 293 ? -0.899 -41.040 15.917 1.00 25.36 293 PRO A N 1
ATOM 2311 C CA . PRO A 1 293 ? -0.305 -40.900 14.598 1.00 25.36 293 PRO A CA 1
ATOM 2312 C C . PRO A 1 293 ? 0.601 -39.674 14.585 1.00 25.36 293 PRO A C 1
ATOM 2314 O O . PRO A 1 293 ? 0.157 -38.555 14.864 1.00 25.36 293 PRO A O 1
ATOM 2317 N N . GLN A 1 294 ? 1.878 -39.895 14.279 1.00 28.14 294 GLN A N 1
ATOM 2318 C CA . GLN A 1 294 ? 2.763 -38.841 13.817 1.00 28.14 294 GLN A CA 1
ATOM 2319 C C . GLN A 1 294 ? 2.126 -38.287 12.545 1.00 28.14 294 GLN A C 1
ATOM 2321 O O . GLN A 1 294 ? 2.192 -38.892 11.482 1.00 28.14 294 GLN A O 1
ATOM 2326 N N . HIS A 1 295 ? 1.405 -37.178 12.689 1.00 26.59 295 HIS A N 1
ATOM 2327 C CA . HIS A 1 295 ? 0.927 -36.417 11.556 1.00 26.59 295 HIS A CA 1
ATOM 2328 C C . HIS A 1 295 ? 2.169 -35.812 10.921 1.00 26.59 295 HIS A C 1
ATOM 2330 O O . HIS A 1 295 ? 2.771 -34.898 11.493 1.00 26.59 295 HIS A O 1
ATOM 2336 N N . ASP A 1 296 ? 2.554 -36.367 9.776 1.00 27.95 296 ASP A N 1
ATOM 2337 C CA . ASP A 1 296 ? 3.584 -35.839 8.902 1.00 27.95 296 ASP A CA 1
ATOM 2338 C C . ASP A 1 296 ? 3.395 -34.328 8.790 1.00 27.95 296 ASP A C 1
ATOM 2340 O O . ASP A 1 296 ? 2.424 -33.819 8.215 1.00 27.95 296 ASP A O 1
ATOM 2344 N N . GLN A 1 297 ? 4.310 -33.597 9.423 1.00 34.34 297 GLN A N 1
ATOM 2345 C CA . GLN A 1 297 ? 4.542 -32.211 9.088 1.00 34.34 297 GLN A CA 1
ATOM 2346 C C . GLN A 1 297 ? 5.100 -32.239 7.677 1.00 34.34 297 GLN A C 1
ATOM 2348 O O . GLN A 1 297 ? 6.285 -32.492 7.463 1.00 34.34 297 GLN A O 1
ATOM 2353 N N . ALA A 1 298 ? 4.217 -32.003 6.711 1.00 33.56 298 ALA A N 1
ATOM 2354 C CA . ALA A 1 298 ? 4.607 -31.648 5.367 1.00 33.56 298 ALA A CA 1
ATOM 2355 C C . ALA A 1 298 ? 5.581 -30.463 5.459 1.00 33.56 298 ALA A C 1
ATOM 2357 O O . ALA A 1 298 ? 5.203 -29.322 5.736 1.00 33.56 298 ALA A O 1
ATOM 2358 N N . LYS A 1 299 ? 6.860 -30.799 5.280 1.00 39.59 299 LYS A N 1
ATOM 2359 C CA . LYS A 1 299 ? 7.982 -29.936 4.930 1.00 39.59 299 LYS A CA 1
ATOM 2360 C C . LYS A 1 299 ? 7.470 -28.866 3.959 1.00 39.59 299 LYS A C 1
ATOM 2362 O O . LYS A 1 299 ? 7.024 -29.239 2.873 1.00 39.59 299 LYS A O 1
ATOM 2367 N N . PRO A 1 300 ? 7.479 -27.568 4.313 1.00 47.41 300 PRO A N 1
ATOM 2368 C CA . PRO A 1 300 ? 7.111 -26.524 3.371 1.00 47.41 300 PRO A CA 1
ATOM 2369 C C . PRO A 1 300 ? 8.096 -26.526 2.200 1.00 47.41 300 PRO A C 1
ATOM 2371 O O . PRO A 1 300 ? 9.210 -26.025 2.304 1.00 47.41 300 PRO A O 1
ATOM 2374 N N . GLU A 1 301 ? 7.663 -27.177 1.123 1.00 51.38 301 GLU A N 1
ATOM 2375 C CA . GLU A 1 301 ? 8.044 -26.988 -0.273 1.00 51.38 301 GLU A CA 1
ATOM 2376 C C . GLU A 1 301 ? 9.505 -26.614 -0.520 1.00 51.38 301 GLU A C 1
ATOM 2378 O O . GLU A 1 301 ? 9.876 -25.507 -0.910 1.00 51.38 301 GLU A O 1
ATOM 2383 N N . GLU A 1 302 ? 10.310 -27.664 -0.449 1.00 46.19 302 GLU A N 1
ATOM 2384 C CA . GLU A 1 302 ? 11.496 -27.926 -1.261 1.00 46.19 302 GLU A CA 1
ATOM 2385 C C . GLU A 1 302 ? 11.149 -27.998 -2.772 1.00 46.19 302 GLU A C 1
ATOM 2387 O O . GLU A 1 302 ? 11.505 -28.948 -3.460 1.00 46.19 302 GLU A O 1
ATOM 2392 N N . LEU A 1 303 ? 10.406 -27.021 -3.311 1.00 44.97 303 LEU A N 1
ATOM 2393 C CA . LEU A 1 303 ? 9.980 -27.002 -4.723 1.00 44.97 303 LEU A CA 1
ATOM 2394 C C . LEU A 1 303 ? 10.311 -25.707 -5.486 1.00 44.97 303 LEU A C 1
ATOM 2396 O O . LEU A 1 303 ? 9.967 -25.587 -6.657 1.00 44.97 303 LEU A O 1
ATOM 2400 N N . GLU A 1 304 ? 11.095 -24.788 -4.909 1.00 53.81 304 GLU A N 1
ATOM 2401 C CA . GLU A 1 304 ? 11.710 -23.673 -5.667 1.00 53.81 304 GLU A CA 1
ATOM 2402 C C . GLU A 1 304 ? 13.255 -23.637 -5.611 1.00 53.81 304 GLU A C 1
ATOM 2404 O O . GLU A 1 304 ? 13.878 -22.691 -6.089 1.00 53.81 304 GLU A O 1
ATOM 2409 N N . ALA A 1 305 ? 13.914 -24.683 -5.100 1.00 49.16 305 ALA A N 1
ATOM 2410 C CA . ALA A 1 305 ? 15.370 -24.714 -4.894 1.00 49.16 305 ALA A CA 1
ATOM 2411 C C . ALA A 1 305 ? 16.207 -25.139 -6.125 1.00 49.16 305 ALA A C 1
ATOM 2413 O O . ALA A 1 305 ? 17.276 -25.728 -5.984 1.00 49.16 305 ALA A O 1
ATOM 2414 N N . LYS A 1 306 ? 15.782 -24.792 -7.346 1.00 55.09 306 LYS A N 1
ATOM 2415 C CA . LYS A 1 306 ? 16.733 -24.599 -8.459 1.00 55.09 306 LYS A CA 1
ATOM 2416 C C . LYS A 1 306 ? 16.900 -23.100 -8.677 1.00 55.09 306 LYS A C 1
ATOM 2418 O O . LYS A 1 306 ? 16.338 -22.523 -9.609 1.00 55.09 306 LYS A O 1
ATOM 2423 N N . ALA A 1 307 ? 17.637 -22.471 -7.760 1.00 57.47 307 ALA A N 1
ATOM 2424 C CA . ALA A 1 307 ? 18.027 -21.069 -7.848 1.00 57.47 307 ALA A CA 1
ATOM 2425 C C . ALA A 1 307 ? 18.654 -20.795 -9.226 1.00 57.47 307 ALA A C 1
ATOM 2427 O O . ALA A 1 307 ? 19.572 -21.495 -9.658 1.00 57.47 307 ALA A O 1
ATOM 2428 N N . LYS A 1 308 ? 18.130 -19.793 -9.940 1.00 73.62 308 LYS A N 1
ATOM 2429 C CA . LYS A 1 308 ? 18.575 -19.389 -11.284 1.00 73.62 308 LYS A CA 1
ATOM 2430 C C . LYS A 1 308 ? 19.880 -18.583 -11.200 1.00 73.62 308 LYS A C 1
ATOM 2432 O O . LYS A 1 308 ? 19.928 -17.432 -11.628 1.00 73.62 308 LYS A O 1
ATOM 2437 N N . GLY A 1 309 ? 20.923 -19.189 -10.636 1.00 89.00 309 GLY A N 1
ATOM 2438 C CA . GLY A 1 309 ? 22.235 -18.574 -10.445 1.00 89.00 309 GLY A CA 1
ATOM 2439 C C . GLY A 1 309 ? 22.442 -17.917 -9.069 1.00 89.00 309 GLY A C 1
ATOM 2440 O O . GLY A 1 309 ? 21.622 -18.089 -8.160 1.00 89.00 309 GLY A O 1
ATOM 2441 N N . PRO A 1 310 ? 23.565 -17.193 -8.895 1.00 93.81 310 PRO A N 1
ATOM 2442 C CA . PRO A 1 310 ? 23.925 -16.559 -7.628 1.00 93.81 310 PRO A CA 1
ATOM 2443 C C . PRO A 1 310 ? 22.913 -15.477 -7.223 1.00 93.81 310 PRO A C 1
ATOM 2445 O O . PRO A 1 310 ? 22.302 -14.821 -8.074 1.00 93.81 310 PRO A O 1
ATOM 2448 N N . LEU A 1 311 ? 22.737 -15.282 -5.912 1.00 94.62 311 LEU A N 1
ATOM 2449 C CA . LEU A 1 311 ? 21.921 -14.193 -5.380 1.00 94.62 311 LEU A CA 1
ATOM 2450 C C . LEU A 1 311 ? 22.602 -12.855 -5.678 1.00 94.62 311 LEU A C 1
ATOM 2452 O O . LEU A 1 311 ? 23.769 -12.641 -5.351 1.00 94.62 311 LEU A O 1
ATOM 2456 N N . VAL A 1 312 ? 21.849 -11.948 -6.288 1.00 95.50 312 VAL A N 1
ATOM 2457 C CA . VAL A 1 312 ? 22.303 -10.602 -6.611 1.00 95.50 312 VAL A CA 1
ATOM 2458 C C . VAL A 1 312 ? 21.326 -9.604 -6.014 1.00 95.50 312 VAL A C 1
ATOM 2460 O O . VAL A 1 312 ? 20.135 -9.656 -6.319 1.00 95.50 312 VAL A O 1
ATOM 2463 N N . ILE A 1 313 ? 21.837 -8.680 -5.202 1.00 96.25 313 ILE A N 1
ATOM 2464 C CA . ILE A 1 313 ? 21.117 -7.462 -4.832 1.00 96.25 313 ILE A CA 1
ATOM 2465 C C . ILE A 1 313 ? 21.395 -6.435 -5.928 1.00 96.25 313 ILE A C 1
ATOM 2467 O O . ILE A 1 313 ? 22.504 -5.906 -6.058 1.00 96.25 313 ILE A O 1
ATOM 2471 N N . ASP A 1 314 ? 20.392 -6.207 -6.766 1.00 94.50 314 ASP A N 1
ATOM 2472 C CA . ASP A 1 314 ? 20.493 -5.314 -7.912 1.00 94.50 314 ASP A CA 1
ATOM 2473 C C . ASP A 1 314 ? 20.525 -3.843 -7.473 1.00 94.50 314 ASP A C 1
ATOM 2475 O O . ASP A 1 314 ? 21.234 -3.048 -8.094 1.00 94.50 314 ASP A O 1
ATOM 2479 N N . ASP A 1 315 ? 19.793 -3.488 -6.408 1.00 95.19 315 ASP A N 1
ATOM 2480 C CA . ASP A 1 315 ? 19.703 -2.113 -5.906 1.00 95.19 315 ASP A CA 1
ATOM 2481 C C . ASP A 1 315 ? 19.329 -2.034 -4.414 1.00 95.19 315 ASP A C 1
ATOM 2483 O O . ASP A 1 315 ? 18.651 -2.915 -3.874 1.00 95.19 315 ASP A O 1
ATOM 2487 N N . ILE A 1 316 ? 19.741 -0.946 -3.758 1.00 96.25 316 ILE A N 1
ATOM 2488 C CA . ILE A 1 316 ? 19.358 -0.594 -2.387 1.00 96.25 316 ILE A CA 1
ATOM 2489 C C . ILE A 1 316 ? 18.817 0.833 -2.398 1.00 96.25 316 ILE A C 1
ATOM 2491 O O . ILE A 1 316 ? 19.566 1.796 -2.539 1.00 96.25 316 ILE A O 1
ATOM 2495 N N . THR A 1 317 ? 17.507 0.979 -2.206 1.00 94.56 317 THR A N 1
ATOM 2496 C CA . THR A 1 317 ? 16.839 2.285 -2.278 1.00 94.56 317 THR A CA 1
ATOM 2497 C C . THR A 1 317 ? 16.356 2.741 -0.910 1.00 94.56 317 THR A C 1
ATOM 2499 O O . THR A 1 317 ? 15.691 1.978 -0.205 1.00 94.56 317 THR A O 1
ATOM 2502 N N . PHE A 1 318 ? 16.622 4.001 -0.568 1.00 95.56 318 PHE A N 1
ATOM 2503 C CA . PHE A 1 318 ? 16.047 4.675 0.594 1.00 95.56 318 PHE A CA 1
ATOM 2504 C C . PHE A 1 318 ? 14.826 5.509 0.188 1.00 95.56 318 PHE A C 1
ATOM 2506 O O . PHE A 1 318 ? 14.851 6.197 -0.833 1.00 95.56 318 PHE A O 1
ATOM 2513 N N . ARG A 1 319 ? 13.758 5.461 0.990 1.00 91.50 319 ARG A N 1
ATOM 2514 C CA . ARG A 1 319 ? 12.573 6.316 0.840 1.00 91.50 319 ARG A CA 1
ATOM 2515 C C . ARG A 1 319 ? 12.148 6.866 2.197 1.00 91.50 319 ARG A C 1
ATOM 2517 O O . ARG A 1 319 ? 11.846 6.090 3.102 1.00 91.50 319 ARG A O 1
ATOM 2524 N N . ALA A 1 320 ? 12.043 8.185 2.308 1.00 89.75 320 ALA A N 1
ATOM 2525 C CA . ALA A 1 320 ? 11.380 8.850 3.424 1.00 89.75 320 ALA A CA 1
ATOM 2526 C C . ALA A 1 320 ? 9.962 9.254 2.996 1.00 89.75 320 ALA A C 1
ATOM 2528 O O . ALA A 1 320 ? 9.778 9.822 1.922 1.00 89.75 320 ALA A O 1
ATOM 2529 N N . LYS A 1 321 ? 8.957 8.953 3.821 1.00 75.31 321 LYS A N 1
ATOM 2530 C CA . LYS A 1 321 ? 7.566 9.380 3.622 1.00 75.31 321 LYS A CA 1
ATOM 2531 C C . LYS A 1 321 ? 7.208 10.365 4.733 1.00 75.31 321 LYS A C 1
ATOM 2533 O O . LYS A 1 321 ? 7.145 9.974 5.899 1.00 75.31 321 LYS A O 1
ATOM 2538 N N . ASN A 1 322 ? 7.030 11.633 4.360 1.00 67.06 322 ASN A N 1
ATOM 2539 C CA . ASN A 1 322 ? 6.524 12.738 5.191 1.00 67.06 322 ASN A CA 1
ATOM 2540 C C . ASN A 1 322 ? 7.214 12.897 6.563 1.00 67.06 322 ASN A C 1
ATOM 2542 O O . ASN A 1 322 ? 6.603 13.331 7.534 1.00 67.06 322 ASN A O 1
ATOM 2546 N N . GLY A 1 323 ? 8.474 12.465 6.697 1.00 77.31 323 GLY A N 1
ATOM 2547 C CA . GLY A 1 323 ? 9.210 12.508 7.966 1.00 77.31 323 GLY A CA 1
ATOM 2548 C C . GLY A 1 323 ? 8.601 11.686 9.117 1.00 77.31 323 GLY A C 1
ATOM 2549 O O . GLY A 1 323 ? 9.031 11.861 10.264 1.00 77.31 323 GLY A O 1
ATOM 2550 N N . THR A 1 324 ? 7.617 10.819 8.838 1.00 79.19 324 THR A N 1
ATOM 2551 C CA . THR A 1 324 ? 6.955 9.904 9.795 1.00 79.19 324 THR A CA 1
ATOM 2552 C C . THR A 1 324 ? 7.399 8.451 9.614 1.00 79.19 324 THR A C 1
ATOM 2554 O O . THR A 1 324 ? 7.325 7.659 10.555 1.00 79.19 324 THR A O 1
ATOM 2557 N N . LYS A 1 325 ? 7.929 8.114 8.434 1.00 88.44 325 LYS A N 1
ATOM 2558 C CA . LYS A 1 325 ? 8.381 6.767 8.092 1.00 88.44 325 LYS A CA 1
ATOM 2559 C C . LYS A 1 325 ? 9.574 6.795 7.149 1.00 88.44 325 LYS A C 1
ATOM 2561 O O . LYS A 1 325 ? 9.590 7.542 6.176 1.00 88.44 325 LYS A O 1
ATOM 2566 N N . GLU A 1 326 ? 10.522 5.904 7.393 1.00 94.81 326 GLU A N 1
ATOM 2567 C CA . GLU A 1 326 ? 11.649 5.631 6.511 1.00 94.81 326 GLU A CA 1
ATOM 2568 C C . GLU A 1 326 ? 11.683 4.160 6.119 1.00 94.81 326 GLU A C 1
ATOM 2570 O O . GLU A 1 326 ? 11.366 3.266 6.908 1.00 94.81 326 GLU A O 1
ATOM 2575 N N . LEU A 1 327 ? 12.037 3.914 4.864 1.00 95.19 327 LEU A N 1
ATOM 2576 C CA . LEU A 1 327 ? 12.108 2.596 4.261 1.00 95.19 327 LEU A CA 1
ATOM 2577 C C . LEU A 1 327 ? 13.459 2.412 3.581 1.00 95.19 327 LEU A C 1
ATOM 2579 O O . LEU A 1 327 ? 13.869 3.239 2.770 1.00 95.19 327 LEU A O 1
ATOM 2583 N N . VAL A 1 328 ? 14.090 1.275 3.847 1.00 96.94 328 VAL A N 1
ATOM 2584 C CA . VAL A 1 328 ? 15.202 0.751 3.053 1.00 96.94 328 VAL A CA 1
ATOM 2585 C C . VAL A 1 328 ? 14.700 -0.474 2.314 1.00 96.94 328 VAL A C 1
ATOM 2587 O O . VAL A 1 328 ? 14.229 -1.417 2.949 1.00 96.94 328 VAL A O 1
ATOM 2590 N N . LEU A 1 329 ? 14.773 -0.454 0.986 1.00 95.56 329 LEU A N 1
ATOM 2591 C CA . LEU A 1 329 ? 14.328 -1.544 0.120 1.00 95.56 329 LEU A CA 1
ATOM 2592 C C . LEU A 1 329 ? 15.537 -2.171 -0.572 1.00 95.56 329 LEU A C 1
ATOM 2594 O O . LEU A 1 329 ? 16.308 -1.465 -1.220 1.00 95.56 329 LEU A O 1
ATOM 2598 N N . PHE A 1 330 ? 15.660 -3.488 -0.459 1.00 96.56 330 PHE A N 1
ATOM 2599 C CA . PHE A 1 330 ? 16.696 -4.305 -1.079 1.00 96.56 330 PHE A CA 1
ATOM 2600 C C . PHE A 1 330 ? 16.065 -5.084 -2.231 1.00 96.56 330 PHE A C 1
ATOM 2602 O O . PHE A 1 330 ? 15.261 -5.988 -1.994 1.00 96.56 330 PHE A O 1
ATOM 2609 N N . HIS A 1 331 ? 16.403 -4.716 -3.465 1.00 95.25 331 HIS A N 1
ATOM 2610 C CA . HIS A 1 331 ? 15.875 -5.338 -4.681 1.00 95.25 331 HIS A CA 1
ATOM 2611 C C . HIS A 1 331 ? 16.806 -6.458 -5.126 1.00 95.25 331 HIS A C 1
ATOM 2613 O O . HIS A 1 331 ? 17.997 -6.216 -5.315 1.00 95.25 331 HIS A O 1
ATOM 2619 N N . ALA A 1 332 ? 16.277 -7.667 -5.301 1.00 95.88 332 ALA A N 1
ATOM 2620 C CA . ALA A 1 332 ? 17.077 -8.833 -5.656 1.00 95.88 332 ALA A CA 1
ATOM 2621 C C . ALA A 1 332 ? 16.601 -9.538 -6.933 1.00 95.88 332 ALA A C 1
ATOM 2623 O O . ALA A 1 332 ? 15.421 -9.525 -7.294 1.00 95.88 332 ALA A O 1
ATOM 2624 N N . ASN A 1 333 ? 17.523 -10.247 -7.584 1.00 94.69 333 ASN A N 1
ATOM 2625 C CA . ASN A 1 333 ? 17.223 -11.064 -8.762 1.00 94.69 333 ASN A CA 1
ATOM 2626 C C . ASN A 1 333 ? 16.368 -12.302 -8.431 1.00 94.69 333 ASN A C 1
ATOM 2628 O O . ASN A 1 333 ? 15.699 -12.850 -9.317 1.00 94.69 333 ASN A O 1
ATOM 2632 N N . GLN A 1 334 ? 16.335 -12.726 -7.167 1.00 93.75 334 GLN A N 1
ATOM 2633 C CA . GLN A 1 334 ? 15.516 -13.822 -6.659 1.00 93.75 334 GLN A CA 1
ATOM 2634 C C . GLN A 1 334 ? 15.071 -13.568 -5.218 1.00 93.75 334 GLN A C 1
ATOM 2636 O O . GLN A 1 334 ? 15.592 -12.693 -4.533 1.00 93.75 334 GLN A O 1
ATOM 2641 N N . TYR A 1 335 ? 14.058 -14.311 -4.778 1.00 91.19 335 TYR A N 1
ATOM 2642 C CA . TYR A 1 335 ? 13.589 -14.233 -3.401 1.00 91.19 335 TYR A CA 1
ATOM 2643 C C . TYR A 1 335 ? 14.682 -14.721 -2.444 1.00 91.19 335 TYR A C 1
ATOM 2645 O O . TYR A 1 335 ? 15.339 -15.723 -2.718 1.00 91.19 335 TYR A O 1
ATOM 2653 N N . PHE A 1 336 ? 14.864 -14.013 -1.333 1.00 93.50 336 PHE A N 1
ATOM 2654 C CA . PHE A 1 336 ? 15.813 -14.370 -0.286 1.00 93.50 336 PHE A CA 1
ATOM 2655 C C . PHE A 1 336 ? 15.264 -13.970 1.086 1.00 93.50 336 PHE A C 1
ATOM 2657 O O . PHE A 1 336 ? 14.404 -13.089 1.195 1.00 93.50 336 PHE A O 1
ATOM 2664 N N . VAL A 1 337 ? 15.769 -14.624 2.131 1.00 92.06 337 VAL A N 1
ATOM 2665 C CA . VAL A 1 337 ? 15.416 -14.355 3.528 1.00 92.06 337 VAL A CA 1
ATOM 2666 C C . VAL A 1 337 ? 16.715 -14.140 4.306 1.00 92.06 337 VAL A C 1
ATOM 2668 O O . VAL A 1 337 ? 17.407 -15.118 4.569 1.00 92.06 337 VAL A O 1
ATOM 2671 N N . PRO A 1 338 ? 17.095 -12.892 4.635 1.00 95.69 338 PRO A N 1
ATOM 2672 C CA . PRO A 1 338 ? 18.286 -12.639 5.421 1.00 95.69 338 PRO A CA 1
ATOM 2673 C C . PRO A 1 338 ? 18.022 -12.860 6.912 1.00 95.69 338 PRO A C 1
ATOM 2675 O O . PRO A 1 338 ? 16.893 -12.720 7.396 1.00 95.69 338 PRO A O 1
ATOM 2678 N N . SER A 1 339 ? 19.098 -13.108 7.647 1.00 94.69 339 SER A N 1
ATOM 2679 C CA . SER A 1 339 ? 19.112 -13.029 9.107 1.00 94.69 339 SER A CA 1
ATOM 2680 C C . SER A 1 339 ? 19.271 -11.569 9.523 1.00 94.69 339 SER A C 1
ATOM 2682 O O . SER A 1 339 ? 20.136 -10.864 9.004 1.00 94.69 339 SER A O 1
ATOM 2684 N N . VAL A 1 340 ? 18.430 -11.088 10.441 1.00 95.81 340 VAL A N 1
ATOM 2685 C CA . VAL A 1 340 ? 18.392 -9.670 10.829 1.00 95.81 340 VAL A CA 1
ATOM 2686 C C . VAL A 1 340 ? 18.600 -9.538 12.328 1.00 95.81 340 VAL A C 1
ATOM 2688 O O . VAL A 1 340 ? 17.858 -10.119 13.118 1.00 95.81 340 VAL A O 1
ATOM 2691 N N . HIS A 1 341 ? 19.596 -8.746 12.712 1.00 95.94 341 HIS A N 1
ATOM 2692 C CA . HIS A 1 341 ? 19.932 -8.455 14.098 1.00 95.94 341 HIS A CA 1
ATOM 2693 C C . HIS A 1 341 ? 19.709 -6.972 14.378 1.00 95.94 341 HIS A C 1
ATOM 2695 O O . HIS A 1 341 ? 20.239 -6.105 13.679 1.00 95.94 341 HIS A O 1
ATOM 2701 N N . PHE A 1 342 ? 18.926 -6.687 15.413 1.00 94.06 342 PHE A N 1
ATOM 2702 C CA . PHE A 1 342 ? 18.607 -5.332 15.842 1.00 94.06 342 PHE A CA 1
ATOM 2703 C C . PHE A 1 342 ? 19.452 -4.984 17.064 1.00 94.06 342 PHE A C 1
ATOM 2705 O O . PHE A 1 342 ? 19.297 -5.600 18.114 1.00 94.06 342 PHE A O 1
ATOM 2712 N N . ASN A 1 343 ? 20.326 -3.992 16.931 1.00 94.38 343 ASN A N 1
ATOM 2713 C CA . ASN A 1 343 ? 21.034 -3.387 18.049 1.00 94.38 343 ASN A CA 1
ATOM 2714 C C . ASN A 1 343 ? 20.554 -1.940 18.170 1.00 94.38 343 ASN A C 1
ATOM 2716 O O . ASN A 1 343 ? 21.183 -1.036 17.635 1.00 94.38 343 ASN A O 1
ATOM 2720 N N . LEU A 1 344 ? 19.372 -1.734 18.754 1.00 91.62 344 LEU A N 1
ATOM 2721 C CA . LEU A 1 344 ? 18.698 -0.425 18.750 1.00 91.62 344 LEU A CA 1
ATOM 2722 C C . LEU A 1 344 ? 19.058 0.445 19.962 1.00 91.62 344 LEU A C 1
ATOM 2724 O O . LEU A 1 344 ? 18.661 1.605 20.023 1.00 91.62 344 LEU A O 1
ATOM 2728 N N . GLU A 1 345 ? 19.807 -0.104 20.916 1.00 89.38 345 GLU A N 1
ATOM 2729 C CA . GLU A 1 345 ? 20.192 0.576 22.148 1.00 89.38 345 GLU A CA 1
ATOM 2730 C C . GLU A 1 345 ? 21.619 1.141 22.065 1.00 89.38 345 GLU A C 1
ATOM 2732 O O . GLU A 1 345 ? 22.474 0.676 21.309 1.00 89.38 345 GLU A O 1
ATOM 2737 N N . GLY A 1 346 ? 21.895 2.159 22.881 1.00 90.00 346 GLY A N 1
ATOM 2738 C CA . GLY A 1 346 ? 23.227 2.745 23.018 1.00 90.00 346 GLY A CA 1
ATOM 2739 C C . GLY A 1 346 ? 23.568 3.832 21.992 1.00 90.00 346 GLY A C 1
ATOM 2740 O O . GLY A 1 346 ? 22.712 4.390 21.312 1.00 90.00 346 GLY A O 1
ATOM 2741 N N . LYS A 1 347 ? 24.860 4.184 21.921 1.00 92.69 347 LYS A N 1
ATOM 2742 C CA . LYS A 1 347 ? 25.358 5.355 21.168 1.00 92.69 347 LYS A CA 1
ATOM 2743 C C . LYS A 1 347 ? 25.384 5.174 19.649 1.00 92.69 347 LYS A C 1
ATOM 2745 O O . LYS A 1 347 ? 25.507 6.163 18.936 1.00 92.69 347 LYS A O 1
ATOM 2750 N N . ASN A 1 348 ? 25.326 3.938 19.160 1.00 94.75 348 ASN A N 1
ATOM 2751 C CA . ASN A 1 348 ? 25.435 3.615 17.737 1.00 94.75 348 ASN A CA 1
ATOM 2752 C C . ASN A 1 348 ? 24.409 2.539 17.370 1.00 94.75 348 ASN A C 1
ATOM 2754 O O . ASN A 1 348 ? 24.796 1.395 17.109 1.00 94.75 348 ASN A O 1
ATOM 2758 N N . PRO A 1 349 ? 23.109 2.867 17.389 1.00 96.38 349 PRO A N 1
ATOM 2759 C CA . PRO A 1 349 ? 22.113 1.882 17.041 1.00 96.38 349 PRO A CA 1
ATOM 2760 C C . PRO A 1 349 ? 22.233 1.464 15.575 1.00 96.38 349 PRO A C 1
ATOM 2762 O O . PRO A 1 349 ? 22.444 2.286 14.679 1.00 96.38 349 PRO A O 1
ATOM 2765 N N . THR A 1 350 ? 22.109 0.167 15.327 1.00 97.31 350 THR A N 1
ATOM 2766 C CA . THR A 1 350 ? 22.326 -0.456 14.024 1.00 97.31 350 THR A CA 1
ATOM 2767 C C . THR A 1 350 ? 21.354 -1.604 13.776 1.00 97.31 350 THR A C 1
ATOM 2769 O O . THR A 1 350 ? 20.863 -2.263 14.693 1.00 97.31 350 THR A O 1
ATOM 2772 N N . ILE A 1 351 ? 21.093 -1.866 12.498 1.00 97.56 351 ILE A N 1
ATOM 2773 C CA . ILE A 1 351 ? 20.391 -3.058 12.024 1.00 97.56 351 ILE A CA 1
ATOM 2774 C C . ILE A 1 351 ? 21.358 -3.803 11.111 1.00 97.56 351 ILE A C 1
ATOM 2776 O O . ILE A 1 351 ? 21.708 -3.292 10.047 1.00 97.56 351 ILE A O 1
ATOM 2780 N N . ALA A 1 352 ? 21.801 -4.987 11.523 1.00 96.94 352 ALA A N 1
ATOM 2781 C CA . ALA A 1 352 ? 22.679 -5.832 10.723 1.00 96.94 352 ALA A CA 1
ATOM 2782 C C . ALA A 1 352 ? 21.856 -6.889 9.980 1.00 96.94 352 ALA A C 1
ATOM 2784 O O . ALA A 1 352 ? 21.106 -7.647 10.589 1.00 96.94 352 ALA A O 1
ATOM 2785 N N . ILE A 1 353 ? 22.000 -6.927 8.660 1.00 97.44 353 ILE A N 1
ATOM 2786 C CA . ILE A 1 353 ? 21.303 -7.826 7.743 1.00 97.44 353 ILE A CA 1
ATOM 2787 C C . ILE A 1 353 ? 22.364 -8.739 7.132 1.00 97.44 353 ILE A C 1
ATOM 2789 O O . ILE A 1 353 ? 23.173 -8.289 6.322 1.00 97.44 353 ILE A O 1
ATOM 2793 N N . ASN A 1 354 ? 22.373 -10.004 7.534 1.00 96.00 354 ASN A N 1
ATOM 2794 C CA . ASN A 1 354 ? 23.299 -11.015 7.032 1.00 96.00 354 ASN A CA 1
ATOM 2795 C C . ASN A 1 354 ? 22.604 -11.830 5.937 1.00 96.00 354 ASN A C 1
ATOM 2797 O O . ASN A 1 354 ? 21.497 -12.337 6.140 1.00 96.00 354 ASN A O 1
ATOM 2801 N N . ILE A 1 355 ? 23.242 -11.937 4.774 1.00 95.00 355 ILE A N 1
ATOM 2802 C CA . ILE A 1 355 ? 22.725 -12.664 3.614 1.00 95.00 355 ILE A CA 1
ATOM 2803 C C . ILE A 1 355 ? 23.590 -13.906 3.380 1.00 95.00 355 ILE A C 1
ATOM 2805 O O . ILE A 1 355 ? 24.794 -13.787 3.136 1.00 95.00 355 ILE A O 1
ATOM 2809 N N . GLU A 1 356 ? 22.946 -15.073 3.438 1.00 91.19 356 GLU A N 1
ATOM 2810 C CA . GLU A 1 356 ? 23.544 -16.397 3.251 1.00 91.19 356 GLU A CA 1
ATOM 2811 C C . GLU A 1 356 ? 22.778 -17.172 2.162 1.00 91.19 356 GLU A C 1
ATOM 2813 O O . GLU A 1 356 ? 21.563 -17.349 2.291 1.00 91.19 356 GLU A O 1
ATOM 2818 N N . PRO A 1 357 ? 23.441 -17.632 1.079 1.00 90.25 357 PRO A N 1
ATOM 2819 C CA . PRO A 1 357 ? 24.857 -17.418 0.734 1.00 90.25 357 PRO A CA 1
ATOM 2820 C C . PRO A 1 357 ? 25.176 -15.942 0.390 1.00 90.25 357 PRO A C 1
ATOM 2822 O O . PRO A 1 357 ? 24.241 -15.166 0.172 1.00 90.25 357 PRO A O 1
ATOM 2825 N N . PRO A 1 358 ? 26.464 -15.536 0.298 1.00 88.75 358 PRO A N 1
ATOM 2826 C CA . PRO A 1 358 ? 26.854 -14.171 -0.054 1.00 88.75 358 PRO A CA 1
ATOM 2827 C C . PRO A 1 358 ? 26.170 -13.688 -1.323 1.00 88.75 358 PRO A C 1
ATOM 2829 O O . PRO A 1 358 ? 26.228 -14.342 -2.367 1.00 88.75 358 PRO A O 1
ATOM 2832 N N . ALA A 1 359 ? 25.562 -12.510 -1.243 1.00 91.00 359 ALA A N 1
ATOM 2833 C CA . ALA A 1 359 ? 25.005 -11.844 -2.404 1.00 91.00 359 ALA A CA 1
ATOM 2834 C C . ALA A 1 359 ? 26.032 -10.910 -3.048 1.00 91.00 359 ALA A C 1
ATOM 2836 O O . ALA A 1 359 ? 26.711 -10.145 -2.354 1.00 91.00 359 ALA A O 1
ATOM 2837 N N . THR A 1 360 ? 26.083 -10.906 -4.380 1.00 93.62 360 THR A N 1
ATOM 2838 C CA . THR A 1 360 ? 26.746 -9.840 -5.142 1.00 93.62 360 THR A CA 1
ATOM 2839 C C . THR A 1 360 ? 25.868 -8.590 -5.119 1.00 93.62 360 THR A C 1
ATOM 2841 O O . THR A 1 360 ? 24.673 -8.679 -5.390 1.00 93.62 360 THR A O 1
ATOM 2844 N N . ILE A 1 361 ? 26.435 -7.417 -4.830 1.00 93.25 361 ILE A N 1
ATOM 2845 C CA . ILE A 1 361 ? 25.684 -6.154 -4.775 1.00 93.25 361 ILE A CA 1
ATOM 2846 C C . ILE A 1 361 ? 26.167 -5.254 -5.916 1.00 93.25 361 ILE A C 1
ATOM 2848 O O . ILE A 1 361 ? 27.312 -4.815 -5.911 1.00 93.25 361 ILE A O 1
ATOM 2852 N N . LYS A 1 362 ? 25.320 -5.016 -6.926 1.00 88.12 362 LYS A N 1
ATOM 2853 C CA . LYS A 1 362 ? 25.754 -4.412 -8.205 1.00 88.12 362 LYS A CA 1
ATOM 2854 C C . LYS A 1 362 ? 25.967 -2.897 -8.172 1.00 88.12 362 LYS A C 1
ATOM 2856 O O . LYS A 1 362 ? 26.799 -2.397 -8.920 1.00 88.12 362 LYS A O 1
ATOM 2861 N N . LYS A 1 363 ? 25.167 -2.159 -7.398 1.00 72.94 363 LYS A N 1
ATOM 2862 C CA . LYS A 1 363 ? 25.005 -0.698 -7.560 1.00 72.94 363 LYS A CA 1
ATOM 2863 C C . LYS A 1 363 ? 25.303 0.128 -6.314 1.00 72.94 363 LYS A C 1
ATOM 2865 O O . LYS A 1 363 ? 24.849 1.262 -6.206 1.00 72.94 363 LYS A O 1
ATOM 2870 N N . ALA A 1 364 ? 26.064 -0.412 -5.373 1.00 67.88 364 ALA A N 1
ATOM 2871 C CA . ALA A 1 364 ? 26.310 0.281 -4.122 1.00 67.88 364 ALA A CA 1
ATOM 2872 C C . ALA A 1 364 ? 27.801 0.380 -3.811 1.00 67.88 364 ALA A C 1
ATOM 2874 O O . ALA A 1 364 ? 28.517 -0.620 -3.814 1.00 67.88 364 ALA A O 1
ATOM 2875 N N . GLY A 1 365 ? 28.253 1.598 -3.501 1.00 82.88 365 GLY A N 1
ATOM 2876 C CA . GLY A 1 365 ? 29.516 1.783 -2.796 1.00 82.88 365 GLY A CA 1
ATOM 2877 C C . GLY A 1 365 ? 29.464 1.108 -1.423 1.00 82.88 365 GLY A C 1
ATOM 2878 O O . GLY A 1 365 ? 28.389 0.819 -0.898 1.00 82.88 365 GLY A O 1
ATOM 2879 N N . SER A 1 366 ? 30.623 0.893 -0.800 1.00 89.94 366 SER A N 1
ATOM 2880 C CA . SER A 1 366 ? 30.703 0.284 0.539 1.00 89.94 366 SER A CA 1
ATOM 2881 C C . SER A 1 366 ? 29.951 1.082 1.615 1.00 89.94 366 SER A C 1
ATOM 2883 O O . SER A 1 366 ? 29.606 0.537 2.664 1.00 89.94 366 SER A O 1
ATOM 2885 N N . LYS A 1 367 ? 29.671 2.366 1.360 1.00 96.00 367 LYS A N 1
ATOM 2886 C CA . LYS A 1 367 ? 28.854 3.249 2.194 1.00 96.00 367 LYS A CA 1
ATOM 2887 C C . LYS A 1 367 ? 27.914 4.070 1.314 1.00 96.00 367 LYS A C 1
ATOM 2889 O O . LYS A 1 367 ? 28.351 4.699 0.356 1.00 96.00 367 LYS A O 1
ATOM 2894 N N . ILE A 1 368 ? 26.642 4.089 1.683 1.00 95.06 368 ILE A N 1
ATOM 2895 C CA . ILE A 1 368 ? 25.581 4.886 1.076 1.00 95.06 368 ILE A CA 1
ATOM 2896 C C . ILE A 1 368 ? 25.138 5.895 2.145 1.00 95.06 368 ILE A C 1
ATOM 2898 O O . ILE A 1 368 ? 24.447 5.499 3.093 1.00 95.06 368 ILE A O 1
ATOM 2902 N N . PRO A 1 369 ? 25.568 7.168 2.070 1.00 94.31 369 PRO A N 1
ATOM 2903 C CA . PRO A 1 369 ? 25.077 8.191 2.983 1.00 94.31 369 PRO A CA 1
ATOM 2904 C C . PRO A 1 369 ? 23.581 8.412 2.744 1.00 94.31 369 PRO A C 1
ATOM 2906 O O . PRO A 1 369 ? 23.122 8.416 1.601 1.00 94.31 369 PRO A O 1
ATOM 2909 N N . ILE A 1 370 ? 22.823 8.571 3.826 1.00 94.94 370 ILE A N 1
ATOM 2910 C CA . ILE A 1 370 ? 21.382 8.801 3.770 1.00 94.94 370 ILE A CA 1
ATOM 2911 C C . ILE A 1 370 ? 21.075 10.057 4.568 1.00 94.94 370 ILE A C 1
ATOM 2913 O O . ILE A 1 370 ? 21.439 10.161 5.734 1.00 94.94 370 ILE A O 1
ATOM 2917 N N . ASP A 1 371 ? 20.376 10.996 3.941 1.00 90.00 371 ASP A N 1
ATOM 2918 C CA . ASP A 1 371 ? 19.843 12.175 4.619 1.00 90.00 371 ASP A CA 1
ATOM 2919 C C . ASP A 1 371 ? 18.474 11.846 5.236 1.00 90.00 371 ASP A C 1
ATOM 2921 O O . ASP A 1 371 ? 17.418 12.292 4.788 1.00 90.00 371 ASP A O 1
ATOM 2925 N N . GLY A 1 372 ? 18.495 10.916 6.191 1.00 93.38 372 GLY A N 1
ATOM 2926 C CA . GLY A 1 372 ? 17.322 10.430 6.903 1.00 93.38 372 GLY A CA 1
ATOM 2927 C C . GLY A 1 372 ? 17.213 11.064 8.285 1.00 93.38 372 GLY A C 1
ATOM 2928 O O . GLY A 1 372 ? 18.198 11.374 8.947 1.00 93.38 372 GLY A O 1
ATOM 2929 N N . LYS A 1 373 ? 15.984 11.211 8.763 1.00 93.38 373 LYS A N 1
ATOM 2930 C CA . LYS A 1 373 ? 15.635 11.575 10.134 1.00 93.38 373 LYS A CA 1
ATOM 2931 C C . LYS A 1 373 ? 16.020 10.496 11.151 1.00 93.38 373 LYS A C 1
ATOM 2933 O O . LYS A 1 373 ? 16.383 10.850 12.276 1.00 93.38 373 LYS A O 1
ATOM 2938 N N . TRP A 1 374 ? 15.917 9.208 10.803 1.00 95.50 374 TRP A N 1
ATOM 2939 C CA . TRP A 1 374 ? 16.311 8.098 11.691 1.00 95.50 374 TRP A CA 1
ATOM 2940 C C . TRP A 1 374 ? 17.485 7.296 11.157 1.00 95.50 374 TRP A C 1
ATOM 2942 O O . TRP A 1 374 ? 18.332 6.882 11.947 1.00 95.50 374 TRP A O 1
ATOM 2952 N N . ILE A 1 375 ? 17.553 7.090 9.845 1.00 96.50 375 ILE A N 1
ATOM 2953 C CA . ILE A 1 375 ? 18.628 6.354 9.189 1.00 96.50 375 ILE A CA 1
ATOM 2954 C C . ILE A 1 375 ? 19.723 7.324 8.749 1.00 96.50 375 ILE A C 1
ATOM 2956 O O . ILE A 1 375 ? 19.489 8.226 7.955 1.00 96.50 375 ILE A O 1
ATOM 2960 N N . LYS A 1 376 ? 20.942 7.085 9.234 1.00 96.00 376 LYS A N 1
ATOM 2961 C CA . LYS A 1 376 ? 22.132 7.892 8.941 1.00 96.00 376 LYS A CA 1
ATOM 2962 C C . LYS A 1 376 ? 22.850 7.438 7.669 1.00 96.00 376 LYS A C 1
ATOM 2964 O O . LYS A 1 376 ? 23.349 8.241 6.891 1.00 96.00 376 LYS A O 1
ATOM 2969 N N . GLN A 1 377 ? 23.007 6.129 7.501 1.00 97.50 377 GLN A N 1
ATOM 2970 C CA . GLN A 1 377 ? 23.734 5.548 6.370 1.00 97.50 377 GLN A CA 1
ATOM 2971 C C . GLN A 1 377 ? 23.443 4.053 6.252 1.00 97.50 377 GLN A C 1
ATOM 2973 O O . GLN A 1 377 ? 23.088 3.397 7.234 1.00 97.50 377 GLN A O 1
ATOM 2978 N N . ILE A 1 378 ? 23.683 3.502 5.067 1.00 97.75 378 ILE A N 1
ATOM 2979 C CA . ILE A 1 378 ? 23.773 2.058 4.842 1.00 97.75 378 ILE A CA 1
ATOM 2980 C C . ILE A 1 378 ? 25.223 1.722 4.524 1.00 97.75 378 ILE A C 1
ATOM 2982 O O . ILE A 1 378 ? 25.847 2.361 3.684 1.00 97.75 378 ILE A O 1
ATOM 2986 N N . GLN A 1 379 ? 25.768 0.715 5.189 1.00 97.25 379 GLN A N 1
ATOM 2987 C CA . GLN A 1 379 ? 27.114 0.219 4.954 1.00 97.25 379 GLN A CA 1
ATOM 2988 C C . GLN A 1 379 ? 27.053 -1.225 4.474 1.00 97.25 379 GLN A C 1
ATOM 2990 O O . GLN A 1 379 ? 26.322 -2.036 5.033 1.00 97.25 379 GLN A O 1
ATOM 2995 N N . ILE A 1 380 ? 27.852 -1.552 3.470 1.00 95.75 380 ILE A N 1
ATOM 2996 C CA . ILE A 1 380 ? 27.979 -2.897 2.922 1.00 95.75 380 ILE A CA 1
ATOM 2997 C C . ILE A 1 380 ? 29.355 -3.433 3.298 1.00 95.75 380 ILE A C 1
ATOM 2999 O O . ILE A 1 380 ? 30.371 -2.774 3.077 1.00 95.75 380 ILE A O 1
ATOM 3003 N N . GLN A 1 381 ? 29.374 -4.627 3.876 1.00 93.38 381 GLN A N 1
ATOM 3004 C CA . GLN A 1 381 ? 30.570 -5.340 4.296 1.00 93.38 381 GLN A CA 1
ATOM 3005 C C . GLN A 1 381 ? 30.545 -6.740 3.683 1.00 93.38 381 GLN A C 1
ATOM 3007 O O . GLN A 1 381 ? 29.563 -7.472 3.813 1.00 93.38 381 GLN A O 1
ATOM 3012 N N . ALA A 1 382 ? 31.627 -7.108 3.004 1.00 87.62 382 ALA A N 1
ATOM 3013 C CA . ALA A 1 382 ? 31.879 -8.499 2.666 1.00 87.62 382 ALA A CA 1
ATOM 3014 C C . ALA A 1 382 ? 32.570 -9.143 3.869 1.00 87.62 382 ALA A C 1
ATOM 3016 O O . ALA A 1 382 ? 33.624 -8.669 4.290 1.00 87.62 382 ALA A O 1
ATOM 3017 N N . ASP A 1 383 ? 31.967 -10.185 4.431 1.00 81.44 383 ASP A N 1
ATOM 3018 C CA . ASP A 1 383 ? 32.576 -10.975 5.493 1.00 81.44 383 ASP A CA 1
ATOM 3019 C C . ASP A 1 383 ? 33.191 -12.221 4.851 1.00 81.44 383 ASP A C 1
ATOM 3021 O O . ASP A 1 383 ? 32.499 -13.203 4.554 1.00 81.44 383 ASP A O 1
ATOM 3025 N N . ALA A 1 384 ? 34.486 -12.122 4.537 1.00 78.94 384 ALA A N 1
ATOM 3026 C CA . ALA A 1 384 ? 35.229 -13.193 3.882 1.00 78.94 384 ALA A CA 1
ATOM 3027 C C . ALA A 1 384 ? 35.305 -14.451 4.761 1.00 78.94 384 ALA A C 1
ATOM 3029 O O . ALA A 1 384 ? 35.234 -15.561 4.232 1.00 78.94 384 ALA A O 1
ATOM 3030 N N . ASP A 1 385 ? 35.375 -14.271 6.083 1.00 80.31 385 ASP A N 1
ATOM 3031 C CA . ASP A 1 385 ? 35.552 -15.352 7.051 1.00 80.31 385 ASP A CA 1
ATOM 3032 C C . ASP A 1 385 ? 34.260 -16.155 7.216 1.00 80.31 385 ASP A C 1
ATOM 3034 O O . ASP A 1 385 ? 34.262 -17.385 7.143 1.00 80.31 385 ASP A O 1
ATOM 3038 N N . ASN A 1 386 ? 33.129 -15.458 7.349 1.00 78.75 386 ASN A N 1
ATOM 3039 C CA . ASN A 1 386 ? 31.833 -16.105 7.553 1.00 78.75 386 ASN A CA 1
ATOM 3040 C C . ASN A 1 386 ? 31.128 -16.482 6.248 1.00 78.75 386 ASN A C 1
ATOM 3042 O O . ASN A 1 386 ? 30.040 -17.053 6.292 1.00 78.75 386 ASN A O 1
ATOM 3046 N N . LYS A 1 387 ? 31.717 -16.166 5.085 1.00 87.00 387 LYS A N 1
ATOM 3047 C CA . LYS A 1 387 ? 31.070 -16.313 3.772 1.00 87.00 387 LYS A CA 1
ATOM 3048 C C . LYS A 1 387 ? 29.656 -15.728 3.816 1.00 87.00 387 LYS A C 1
ATOM 3050 O O . LYS A 1 387 ? 28.696 -16.387 3.421 1.00 87.00 387 LYS A O 1
ATOM 3055 N N . THR A 1 388 ? 29.528 -14.486 4.284 1.00 89.00 388 THR A N 1
ATOM 3056 C CA . THR A 1 388 ? 28.250 -13.758 4.286 1.00 89.00 388 THR A CA 1
ATOM 3057 C C . THR A 1 388 ? 28.413 -12.363 3.693 1.00 89.00 388 THR A C 1
ATOM 3059 O O . THR A 1 388 ? 29.467 -11.734 3.805 1.00 89.00 388 THR A O 1
ATOM 3062 N N . SER A 1 389 ? 27.354 -11.855 3.060 1.00 93.19 389 SER A N 1
ATOM 3063 C CA . SER A 1 389 ? 27.265 -10.423 2.756 1.00 93.19 389 SER A CA 1
ATOM 3064 C C . SER A 1 389 ? 26.509 -9.749 3.894 1.00 93.19 389 SER A C 1
ATOM 3066 O O . SER A 1 389 ? 25.336 -10.054 4.118 1.00 93.19 389 SER A O 1
ATOM 3068 N N . ARG A 1 390 ? 27.163 -8.832 4.613 1.00 95.62 390 ARG A N 1
ATOM 3069 C CA . ARG A 1 390 ? 26.558 -8.085 5.719 1.00 95.62 390 ARG A CA 1
ATOM 3070 C C . ARG A 1 390 ? 26.223 -6.669 5.278 1.00 95.62 390 ARG A C 1
ATOM 3072 O O . ARG A 1 390 ? 27.085 -5.916 4.830 1.00 95.62 390 ARG A O 1
ATOM 3079 N N . ILE A 1 391 ? 24.970 -6.276 5.460 1.00 96.25 391 ILE A N 1
ATOM 3080 C CA . ILE A 1 391 ? 24.517 -4.902 5.255 1.00 96.25 391 ILE A CA 1
ATOM 3081 C C . ILE A 1 391 ? 24.117 -4.312 6.604 1.00 96.25 391 ILE A C 1
ATOM 3083 O O . ILE A 1 391 ? 23.277 -4.866 7.304 1.00 96.25 391 ILE A O 1
ATOM 3087 N N . VAL A 1 392 ? 24.719 -3.187 6.979 1.00 97.62 392 VAL A N 1
ATOM 3088 C CA . VAL A 1 392 ? 24.480 -2.506 8.254 1.00 97.62 392 VAL A CA 1
ATOM 3089 C C . VAL A 1 392 ? 23.763 -1.189 7.996 1.00 97.62 392 VAL A C 1
ATOM 3091 O O . VAL A 1 392 ? 24.312 -0.285 7.367 1.00 97.62 392 VAL A O 1
ATOM 3094 N N . VAL A 1 393 ? 22.542 -1.060 8.504 1.00 97.81 393 VAL A N 1
ATOM 3095 C CA . VAL A 1 393 ? 21.801 0.205 8.522 1.00 97.81 393 VAL A CA 1
ATOM 3096 C C . VAL A 1 393 ? 22.124 0.912 9.832 1.00 97.81 393 VAL A C 1
ATOM 3098 O O . VAL A 1 393 ? 21.779 0.418 10.903 1.00 97.81 393 VAL A O 1
ATOM 3101 N N . HIS A 1 394 ? 22.810 2.049 9.758 1.00 97.56 394 HIS A N 1
ATOM 3102 C CA . HIS A 1 394 ? 23.153 2.862 10.927 1.00 97.56 394 HIS A CA 1
ATOM 3103 C C . HIS A 1 394 ? 22.029 3.849 11.228 1.00 97.56 394 HIS A C 1
ATOM 3105 O O . HIS A 1 394 ? 21.556 4.539 10.322 1.00 97.56 394 HIS A O 1
ATOM 3111 N N . LEU A 1 395 ? 21.636 3.943 12.497 1.00 96.75 395 LEU A N 1
ATOM 3112 C CA . LEU A 1 395 ? 20.556 4.802 12.980 1.00 96.75 395 LEU A CA 1
ATOM 3113 C C . LEU A 1 395 ? 21.101 5.924 13.886 1.00 96.75 395 LEU A C 1
ATOM 3115 O O . LEU A 1 395 ? 22.210 5.836 14.415 1.00 96.75 395 LEU A O 1
ATOM 3119 N N . TYR A 1 396 ? 20.324 6.989 14.087 1.00 95.50 396 TYR A N 1
ATOM 3120 C CA . TYR A 1 396 ? 20.643 8.039 15.065 1.00 95.50 396 TYR A CA 1
ATOM 3121 C C . TYR A 1 396 ? 20.281 7.616 16.506 1.00 95.50 396 TYR A C 1
ATOM 3123 O O . TYR A 1 396 ? 19.192 7.106 16.759 1.00 95.50 396 TYR A O 1
ATOM 3131 N N . ALA A 1 397 ? 21.174 7.885 17.467 1.00 83.50 397 ALA A N 1
ATOM 3132 C CA . ALA A 1 397 ? 21.184 7.324 18.832 1.00 83.50 397 ALA A CA 1
ATOM 3133 C C . ALA A 1 397 ? 20.176 7.879 19.858 1.00 83.50 397 ALA A C 1
ATOM 3135 O O . ALA A 1 397 ? 20.215 7.496 21.021 1.00 83.50 397 ALA A O 1
ATOM 3136 N N . TYR A 1 398 ? 19.271 8.776 19.466 1.00 71.94 398 TYR A N 1
ATOM 3137 C CA . TYR A 1 398 ? 18.435 9.529 20.420 1.00 71.94 398 TYR A CA 1
ATOM 3138 C C . TYR A 1 398 ? 17.004 9.718 19.930 1.00 71.94 398 TYR A C 1
ATOM 3140 O 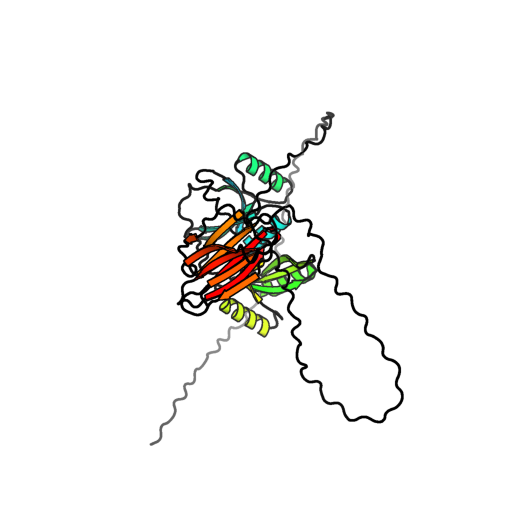O . TYR A 1 398 ? 16.385 10.767 20.115 1.00 71.94 398 TYR A O 1
ATOM 3148 N N . LYS A 1 399 ? 16.494 8.725 19.212 1.00 70.75 399 LYS A N 1
ATOM 3149 C CA . LYS A 1 399 ? 15.150 8.755 18.653 1.00 70.75 399 LYS A CA 1
ATOM 3150 C C . LYS A 1 399 ? 14.421 7.513 19.140 1.00 70.75 399 LYS A C 1
ATOM 3152 O O . LYS A 1 399 ? 14.936 6.415 18.978 1.00 70.75 399 LYS A O 1
ATOM 3157 N N . ASN A 1 400 ? 13.229 7.688 19.698 1.00 84.25 400 ASN A N 1
ATOM 3158 C CA . ASN A 1 400 ? 12.336 6.560 19.928 1.00 84.25 400 ASN A CA 1
ATOM 3159 C C . ASN A 1 400 ? 11.789 6.157 18.558 1.00 84.25 400 ASN A C 1
ATOM 3161 O O . ASN A 1 400 ? 11.138 6.962 17.880 1.00 84.25 400 ASN A O 1
ATOM 3165 N N . TYR A 1 401 ? 12.130 4.957 18.105 1.00 89.88 401 TYR A N 1
ATOM 3166 C CA . TYR A 1 401 ? 11.639 4.425 16.846 1.00 89.88 401 TYR A CA 1
ATOM 3167 C C . TYR A 1 401 ? 11.312 2.946 16.968 1.00 89.88 401 TYR A C 1
ATOM 3169 O O . TYR A 1 401 ? 11.939 2.189 17.705 1.00 89.88 401 TYR A O 1
ATOM 3177 N N . LYS A 1 402 ? 10.346 2.522 16.157 1.00 90.75 402 LYS A N 1
ATOM 3178 C CA . LYS A 1 402 ? 10.012 1.118 15.949 1.00 90.75 402 LYS A CA 1
ATOM 3179 C C . LYS A 1 402 ? 10.574 0.665 14.617 1.00 90.75 402 LYS A C 1
ATOM 3181 O O . LYS A 1 402 ? 10.353 1.296 13.581 1.00 90.75 402 LYS A O 1
ATOM 3186 N N . VAL A 1 403 ? 11.267 -0.466 14.648 1.00 93.69 403 VAL A N 1
ATOM 3187 C CA . VAL A 1 403 ? 11.791 -1.122 13.452 1.00 93.69 403 VAL A CA 1
ATOM 3188 C C . VAL A 1 403 ? 10.935 -2.338 13.133 1.00 93.69 403 VAL A C 1
ATOM 3190 O O . VAL A 1 403 ? 10.536 -3.096 14.011 1.00 93.69 403 VAL A O 1
ATOM 3193 N N . SER A 1 404 ? 10.632 -2.534 11.855 1.00 90.44 404 SER A N 1
ATOM 3194 C CA . SER A 1 404 ? 9.972 -3.748 11.378 1.00 90.44 404 SER A CA 1
ATOM 3195 C C . SER A 1 404 ? 10.517 -4.151 10.018 1.00 90.44 404 SER A C 1
ATOM 3197 O O . SER A 1 404 ? 10.900 -3.298 9.220 1.00 90.44 404 SER A O 1
ATOM 3199 N N . GLN A 1 405 ? 10.516 -5.450 9.745 1.00 93.31 405 GLN A N 1
ATOM 3200 C CA . GLN A 1 405 ? 10.925 -5.997 8.456 1.00 93.31 405 GLN A CA 1
ATOM 3201 C C . GLN A 1 405 ? 9.722 -6.514 7.665 1.00 93.31 405 GLN A C 1
ATOM 3203 O O . GLN A 1 405 ? 8.679 -6.861 8.229 1.00 93.31 405 GLN A O 1
ATOM 3208 N N . SER A 1 406 ? 9.818 -6.530 6.342 1.00 87.12 406 SER A N 1
ATOM 3209 C CA . SER A 1 406 ? 8.782 -7.072 5.458 1.00 87.12 406 SER A CA 1
ATOM 3210 C C . SER A 1 406 ? 9.404 -7.674 4.201 1.00 87.12 406 SER A C 1
ATOM 3212 O O . SER A 1 406 ? 10.453 -7.227 3.745 1.00 87.12 406 SER A O 1
ATOM 3214 N N . PHE A 1 407 ? 8.736 -8.686 3.650 1.00 87.75 407 PHE A N 1
ATOM 3215 C CA . PHE A 1 407 ? 9.171 -9.420 2.465 1.00 87.75 407 PHE A CA 1
ATOM 3216 C C . PHE A 1 407 ? 8.084 -9.373 1.399 1.00 87.75 407 PHE A C 1
ATOM 3218 O O . PHE A 1 407 ? 6.947 -9.766 1.660 1.00 87.75 407 PHE A O 1
ATOM 3225 N N . TYR A 1 408 ? 8.446 -8.952 0.193 1.00 83.94 408 TYR A N 1
ATOM 3226 C CA . TYR A 1 408 ? 7.554 -8.914 -0.960 1.00 83.94 408 TYR A CA 1
ATOM 3227 C C . TYR A 1 408 ? 8.014 -9.974 -1.965 1.00 83.94 408 TYR A C 1
ATOM 3229 O O . TYR A 1 408 ? 8.810 -9.700 -2.860 1.00 83.94 408 TYR A O 1
ATOM 3237 N N . ARG A 1 409 ? 7.554 -11.224 -1.793 1.00 82.31 409 ARG A N 1
ATOM 3238 C CA . ARG A 1 409 ? 8.050 -12.395 -2.551 1.00 82.31 409 ARG A CA 1
ATOM 3239 C C . ARG A 1 409 ? 7.893 -12.244 -4.068 1.00 82.31 409 ARG A C 1
ATOM 3241 O O . ARG A 1 409 ? 8.828 -12.534 -4.807 1.00 82.31 409 ARG A O 1
ATOM 3248 N N . SER A 1 410 ? 6.749 -11.739 -4.532 1.00 72.69 410 SER A N 1
ATOM 3249 C CA . SER A 1 410 ? 6.451 -11.509 -5.959 1.00 72.69 410 SER A CA 1
ATOM 3250 C C . SER A 1 410 ? 7.367 -10.481 -6.630 1.00 72.69 410 SER A C 1
ATOM 3252 O O . SER A 1 410 ? 7.577 -10.542 -7.850 1.00 72.69 410 SER A O 1
ATOM 3254 N N . GLU A 1 411 ? 7.879 -9.553 -5.824 1.00 79.56 411 GLU A N 1
ATOM 3255 C CA . GLU A 1 411 ? 8.726 -8.420 -6.205 1.00 79.56 411 GLU A CA 1
ATOM 3256 C C . GLU A 1 411 ? 10.203 -8.677 -5.891 1.00 79.56 411 GLU A C 1
ATOM 3258 O O . GLU A 1 411 ? 11.057 -7.970 -6.410 1.00 79.56 411 GLU A O 1
ATOM 3263 N N . LYS A 1 412 ? 10.508 -9.714 -5.095 1.00 93.69 412 LYS A N 1
ATOM 3264 C CA . LYS A 1 412 ? 11.860 -10.057 -4.624 1.00 93.69 412 LYS A CA 1
ATOM 3265 C C . LYS A 1 412 ? 12.501 -8.900 -3.849 1.00 93.69 412 LYS A C 1
ATOM 3267 O O . LYS A 1 412 ? 13.693 -8.631 -3.976 1.00 93.69 412 LYS A O 1
ATOM 3272 N N . ILE A 1 413 ? 11.679 -8.219 -3.047 1.00 93.25 413 ILE A N 1
ATOM 3273 C CA . ILE A 1 413 ? 12.098 -7.087 -2.221 1.00 93.25 413 ILE A CA 1
ATOM 3274 C C . ILE A 1 413 ? 12.103 -7.501 -0.754 1.00 93.25 413 ILE A C 1
ATOM 3276 O O . ILE A 1 413 ? 11.094 -7.974 -0.221 1.00 93.25 413 ILE A O 1
ATOM 3280 N N . PHE A 1 414 ? 13.224 -7.252 -0.087 1.00 96.00 414 PHE A N 1
ATOM 3281 C CA . PHE A 1 414 ? 13.296 -7.194 1.367 1.00 96.00 414 PHE A CA 1
ATOM 3282 C C . PHE A 1 414 ? 13.234 -5.729 1.808 1.00 96.00 414 PHE A C 1
ATOM 3284 O O . PHE A 1 414 ? 13.832 -4.868 1.170 1.00 96.00 414 PHE A O 1
ATOM 3291 N N . ALA A 1 415 ? 12.488 -5.421 2.866 1.00 95.25 415 ALA A N 1
ATOM 3292 C CA . ALA A 1 415 ? 12.317 -4.053 3.333 1.00 95.25 415 ALA A CA 1
ATOM 3293 C C . ALA A 1 415 ? 12.518 -3.930 4.840 1.00 95.25 415 ALA A C 1
ATOM 3295 O O . ALA A 1 415 ? 11.915 -4.674 5.615 1.00 95.25 415 ALA A O 1
ATOM 3296 N N . ILE A 1 416 ? 13.282 -2.916 5.239 1.00 97.44 416 ILE A N 1
ATOM 3297 C CA . ILE A 1 416 ? 13.371 -2.430 6.614 1.00 97.44 416 ILE A CA 1
ATOM 3298 C C . ILE A 1 416 ? 12.574 -1.136 6.712 1.00 97.44 416 ILE A C 1
ATOM 3300 O O . ILE A 1 416 ? 12.783 -0.209 5.934 1.00 97.44 416 ILE A O 1
ATOM 3304 N N . LYS A 1 417 ? 11.656 -1.080 7.673 1.00 94.75 417 LYS A N 1
ATOM 3305 C CA . LYS A 1 417 ? 10.837 0.089 7.979 1.00 94.75 417 LYS A CA 1
ATOM 3306 C C . LYS A 1 417 ? 11.197 0.618 9.359 1.00 94.75 417 LYS A C 1
ATOM 3308 O O . LYS A 1 417 ? 11.111 -0.136 10.327 1.00 94.75 417 LYS A O 1
ATOM 3313 N N . VAL A 1 418 ? 11.498 1.909 9.431 1.00 95.12 418 VAL A N 1
ATOM 3314 C CA . VAL A 1 418 ? 11.736 2.660 10.667 1.00 95.12 418 VAL A CA 1
ATOM 3315 C C . VAL A 1 418 ? 10.662 3.743 10.779 1.00 95.12 418 VAL A C 1
ATOM 3317 O O . VAL A 1 418 ? 10.410 4.467 9.818 1.00 95.12 418 VAL A O 1
ATOM 3320 N N . ILE A 1 419 ? 9.977 3.816 11.915 1.00 90.38 419 ILE A N 1
ATOM 3321 C CA . ILE A 1 419 ? 8.952 4.832 12.212 1.00 90.38 419 ILE A CA 1
ATOM 3322 C C . ILE A 1 419 ? 9.205 5.414 13.598 1.00 90.38 419 ILE A C 1
ATOM 3324 O O . ILE A 1 419 ? 9.777 4.717 14.433 1.00 90.38 419 ILE A O 1
ATOM 3328 N N . ALA A 1 420 ? 8.756 6.642 13.862 1.00 87.19 420 ALA A N 1
ATOM 3329 C CA . ALA A 1 420 ? 8.713 7.155 15.234 1.00 87.19 420 ALA A CA 1
ATOM 3330 C C . ALA A 1 420 ? 7.863 6.238 16.126 1.00 87.19 420 ALA A C 1
ATOM 3332 O O . ALA A 1 420 ? 6.856 5.687 15.670 1.00 87.19 420 ALA A O 1
ATOM 3333 N N . GLU A 1 421 ? 8.296 6.058 17.371 1.00 79.31 421 GLU A N 1
ATOM 3334 C CA . GLU A 1 421 ? 7.500 5.375 18.393 1.00 79.31 421 GLU A CA 1
ATOM 3335 C C . GLU A 1 421 ? 6.364 6.237 18.943 1.00 79.31 421 GLU A C 1
ATOM 3337 O O . GLU A 1 421 ? 6.577 7.460 19.119 1.00 79.31 421 GLU A O 1
#

Foldseek 3Di:
DDDDDDDDDDDDDDDDDDDDDDDDDDDDDDPDDDPPPDDDDDDDDDDDDDDDDDDDDDDDDDDDDDDDQADDDPDPVCAPQKKKWKFQDKDPDPLVLLQLQLVVVVVVWRKYWDWAQDVPPGIIITIITDIGSDLVVNVVVVVVCCVVVVGVDIDMDIRHDPVPPPSCPPQLLAQWKKKFFDKDQDPVVQVVLQVLVCVPFVAKDWHWAQAPNGTITIIIGDTHRDQVRNVVVVVVCCVVVSGVDIDIDGSCCVNARPDHPPPPPPPPPDDDDDDDDDDDDDDDDDDDDDDDDPPPPPDPDPPPPPPPDAKAQADWDWDDRNLFKIKIKTFIPAAFDWDWDWQLADQKTKIKTKGPQAYHYHDDDQKAADPHPFWGIKGWDCDPPVNIIIIMTITGHPFAWDWDWDGRRVRNMTMIMIGGD

Radius of gyration: 31.69 Å; chains: 1; bounding box: 95×84×110 Å

pLDDT: mean 75.21, std 24.38, range [25.36, 98.12]

Sequence (421 aa):
MKKAGIILIVLLAVVFIPFLHSPSIEKHALKHVIITKKIPMPEPEKVSKEVKIAEPVKTPAGTKTKENPLLIEPHKNDAGKQFYAIQVAAYKSLLNAAKRSINFKNLGHNTFYNCETIKGKGNLFKVYIALHKSKKEVEEQALTMQKSGLIEDYMIRAMGETSSTKSSDCELATDIYFLHVSSYKHNKNAAEHVQKLKEHVPQVVTILENVQGEDWLRVYMGEFENENAARKFGAKLKEKGLISYFKPVTIDMIMQPPRQPAARPAQKTASLIQPKKPPPPPEADKPKSMQQPQHDQAKPEELEAKAKGPLVIDDITFRAKNGTKELVLFHANQYFVPSVHFNLEGKNPTIAINIEPPATIKKAGSKIPIDGKWIKQIQIQADADNKTSRIVVHLYAYKNYKVSQSFYRSEKIFAIKVIAE

Secondary structure (DSSP, 8-state):
--------------------------------------PPPPP----------PPPPPPP--------TT--PPPGGGTT--EEEEEEEEESSHHHHHHHHHHHHHTT--EEEEEEEETTTEEEEEEEEEEES-HHHHHHHHHHHHHTTS-S--EEEEESTT--S-GGGG---S--EEEEEEEESSHHHHHHHHHHHHTT-S-EEEEEEEETTEEEEEEEEEEESSHHHHHHHHHHHHHTTS-S--EEEEHHHHHSPPPPPP-----------PPP-PPP----------PPP------S-TTS-S-SSS-EEEEEEEEEETTTEEEEEEEESS----EEEEE-SSSS-EEEEEESSPPEESS--SEEE---SSEEEEEEEEETTTTEEEEEEEE-TT--EEEEEEEETTTTEEEEEEEE-